Protein 1JIG (pdb70)

Structure (mmCIF, N/CA/C/O backbone):
data_1JIG
#
_entry.id   1JIG
#
_cell.length_a   87.723
_cell.length_b   87.723
_cell.length_c   214.875
_cell.angle_alpha   90.00
_cell.angle_beta   90.00
_cell.angle_gamma   120.00
#
_symmetry.space_group_name_H-M   'H 3'
#
loop_
_entity.id
_entity.type
_entity.pdbx_description
1 polymer Dlp-2
2 non-polymer 'FE (III) ION'
3 water water
#
loop_
_atom_site.group_PDB
_atom_site.id
_atom_site.type_symbol
_atom_site.label_atom_id
_atom_site.label_alt_id
_atom_site.label_comp_id
_atom_site.label_asym_id
_atom_site.label_entity_id
_atom_site.label_seq_id
_atom_site.pdbx_PDB_ins_code
_atom_site.Cartn_x
_atom_site.Cartn_y
_atom_site.Cartn_z
_atom_site.occupancy
_atom_site.B_iso_or_equiv
_atom_site.auth_seq_id
_atom_site.auth_comp_id
_atom_site.auth_asym_id
_atom_site.auth_atom_id
_atom_site.pdbx_PDB_model_num
ATOM 1 N N . SER A 1 1 ? -7.339 11.616 -45.966 1.00 16.26 2 SER A N 1
ATOM 2 C CA . SER A 1 1 ? -7.882 12.130 -44.671 1.00 17.79 2 SER A CA 1
ATOM 3 C C . SER A 1 1 ? -7.117 13.367 -44.215 1.00 16.48 2 SER A C 1
ATOM 4 O O . SER A 1 1 ? -5.916 13.478 -44.460 1.00 14.42 2 SER A O 1
ATOM 7 N N . THR A 1 2 ? -7.815 14.288 -43.553 1.00 15.92 3 THR A N 1
ATOM 8 C CA . THR A 1 2 ? -7.187 15.495 -43.015 1.00 14.98 3 THR A CA 1
ATOM 9 C C . THR A 1 2 ? -7.312 15.464 -41.495 1.00 13.97 3 THR A C 1
ATOM 10 O O . THR A 1 2 ? -8.055 14.648 -40.939 1.00 11.55 3 THR A O 1
ATOM 14 N N . LYS A 1 3 ? -6.586 16.354 -40.829 1.00 12.74 4 LYS A N 1
ATOM 15 C CA . LYS A 1 3 ? -6.624 16.425 -39.374 1.00 13.35 4 LYS A CA 1
ATOM 16 C C . LYS A 1 3 ? -8.055 16.729 -38.939 1.00 10.14 4 LYS A C 1
ATOM 17 O O . LYS A 1 3 ? -8.520 16.247 -37.904 1.00 8.46 4 LYS A O 1
ATOM 23 N N . THR A 1 4 ? -8.749 17.529 -39.742 1.00 7.85 5 THR A N 1
ATOM 24 C CA . THR A 1 4 ? -10.125 17.894 -39.441 1.00 6.62 5 THR A CA 1
ATOM 25 C C . THR A 1 4 ? -11.048 16.682 -39.498 1.00 6.76 5 THR A C 1
ATOM 26 O O . THR A 1 4 ? -11.991 16.588 -38.715 1.00 6.27 5 THR A O 1
ATOM 30 N N . ASN A 1 5 ? -10.777 15.762 -40.425 1.00 6.97 6 ASN A N 1
ATOM 31 C CA . ASN A 1 5 ? -11.578 14.542 -40.558 1.00 6.34 6 ASN A CA 1
ATOM 32 C C . ASN A 1 5 ? -11.428 13.726 -39.283 1.00 5.95 6 ASN A C 1
ATOM 33 O O . ASN A 1 5 ? -12.396 13.157 -38.776 1.00 6.18 6 ASN A O 1
ATOM 38 N N . VAL A 1 6 ? -10.197 13.664 -38.782 1.00 6.62 7 VAL A N 1
ATOM 39 C CA . VAL A 1 6 ? -9.904 12.925 -37.561 1.00 5.81 7 VAL A CA 1
ATOM 40 C C . VAL A 1 6 ? -10.555 13.598 -36.346 1.00 6.00 7 VAL A C 1
ATOM 41 O O . VAL A 1 6 ? -11.088 12.918 -35.460 1.00 5.36 7 VAL A O 1
ATOM 45 N N . VAL A 1 7 ? -10.518 14.932 -36.304 1.00 6.50 8 VAL A N 1
ATOM 46 C CA . VAL A 1 7 ? -11.145 15.668 -35.207 1.00 6.51 8 VAL A CA 1
ATOM 47 C C . VAL A 1 7 ? -12.632 15.341 -35.187 1.00 6.56 8 VAL A C 1
ATOM 48 O O . VAL A 1 7 ? -13.231 15.181 -34.121 1.00 7.79 8 VAL A O 1
ATOM 52 N N . GLU A 1 8 ? -13.230 15.237 -36.369 1.00 6.38 9 GLU A N 1
ATOM 53 C CA . GLU A 1 8 ? -14.654 14.934 -36.444 1.00 7.44 9 GLU A CA 1
ATOM 54 C C . GLU A 1 8 ? -14.923 13.525 -35.924 1.00 8.13 9 GLU A C 1
ATOM 55 O O . GLU A 1 8 ? -15.844 13.318 -35.138 1.00 7.19 9 GLU A O 1
ATOM 61 N N . VAL A 1 9 ? -14.118 12.552 -36.354 1.00 6.64 10 VAL A N 1
ATOM 62 C CA . VAL A 1 9 ? -14.321 11.181 -35.896 1.00 7.14 10 VAL A CA 1
ATOM 63 C C . VAL A 1 9 ? -14.165 11.102 -34.381 1.00 5.86 10 VAL A C 1
ATOM 64 O O . VAL A 1 9 ? -14.921 10.400 -33.707 1.00 7.12 10 VAL A O 1
ATOM 68 N N . LEU A 1 10 ? -13.196 11.838 -33.845 1.00 5.60 11 LEU A N 1
ATOM 69 C CA . LEU A 1 10 ? -12.954 11.847 -32.407 1.00 6.62 11 LEU A CA 1
ATOM 70 C C . LEU A 1 10 ? -14.124 12.457 -31.658 1.00 6.90 11 LEU A C 1
ATOM 71 O O . LEU A 1 10 ? -14.494 11.985 -30.582 1.00 8.62 11 LEU A O 1
ATOM 76 N N . ASN A 1 11 ? -14.709 13.511 -32.221 1.00 7.15 12 ASN A N 1
ATOM 77 C CA . ASN A 1 11 ? -15.830 14.163 -31.565 1.00 5.88 12 ASN A CA 1
ATOM 78 C C . ASN A 1 11 ? -17.097 13.328 -31.554 1.00 7.02 12 ASN A C 1
ATOM 79 O O . ASN A 1 11 ? -17.910 13.443 -30.634 1.00 6.83 12 ASN A O 1
ATOM 84 N N . LYS A 1 12 ? -17.280 12.490 -32.568 1.00 6.21 13 LYS A N 1
ATOM 85 C CA . LYS A 1 12 ? -18.463 11.654 -32.584 1.00 6.07 13 LYS A CA 1
ATOM 86 C C . LYS A 1 12 ? -18.374 10.690 -31.415 1.00 5.50 13 LYS A C 1
ATOM 87 O O . LYS A 1 12 ? -19.377 10.349 -30.796 1.00 5.26 13 LYS A O 1
ATOM 93 N N . GLN A 1 13 ? -17.161 10.254 -31.109 1.00 5.49 14 GLN A N 1
ATOM 94 C CA . GLN A 1 13 ? -16.991 9.320 -30.015 1.00 5.78 14 GLN A CA 1
ATOM 95 C C . GLN A 1 13 ? -17.087 10.036 -28.681 1.00 6.07 14 GLN A C 1
ATOM 96 O O . GLN A 1 13 ? -17.527 9.446 -27.692 1.00 7.11 14 GLN A O 1
ATOM 102 N N . VAL A 1 14 ? -16.667 11.298 -28.637 1.00 6.07 15 VAL A N 1
ATOM 103 C CA . VAL A 1 14 ? -16.786 12.067 -27.396 1.00 5.69 15 VAL A CA 1
ATOM 104 C C . VAL A 1 14 ? -18.293 12.117 -27.094 1.00 6.29 15 VAL A C 1
ATOM 105 O O . VAL A 1 14 ? -18.730 11.842 -25.973 1.00 6.52 15 VAL A O 1
ATOM 109 N N . ALA A 1 15 ? -19.085 12.448 -28.108 1.00 5.46 16 ALA A N 1
ATOM 110 C CA . ALA A 1 15 ? -20.530 12.503 -27.958 1.00 4.98 16 ALA A CA 1
ATOM 111 C C . ALA A 1 15 ? -21.079 11.129 -27.564 1.00 5.64 16 ALA A C 1
ATOM 112 O O . ALA A 1 15 ? -21.833 11.011 -26.597 1.00 7.69 16 ALA A O 1
ATOM 114 N N . ASN A 1 16 ? -20.705 10.085 -28.303 1.00 5.65 17 ASN A N 1
ATOM 115 C CA . ASN A 1 16 ? -21.186 8.735 -27.996 1.00 4.92 17 ASN A CA 1
ATOM 116 C C . ASN A 1 16 ? -20.884 8.304 -26.570 1.00 6.65 17 ASN A C 1
ATOM 117 O O . ASN A 1 16 ? -21.744 7.761 -25.887 1.00 6.22 17 ASN A O 1
ATOM 122 N N . TRP A 1 17 ? -19.656 8.528 -26.116 1.00 8.36 18 TRP A N 1
ATOM 123 C CA . TRP A 1 17 ? -19.306 8.098 -24.773 1.00 9.21 18 TRP A CA 1
ATOM 124 C C . TRP A 1 17 ? -19.943 8.902 -23.653 1.00 8.15 18 TRP A C 1
ATOM 125 O O . TRP A 1 17 ? -20.054 8.425 -22.520 1.00 6.32 18 TRP A O 1
ATOM 136 N N . ASN A 1 18 ? -20.393 10.108 -23.970 1.00 7.59 19 ASN A N 1
ATOM 137 C CA . ASN A 1 18 ? -21.079 10.909 -22.975 1.00 6.80 19 ASN A CA 1
ATOM 138 C C . ASN A 1 18 ? -22.483 10.323 -22.854 1.00 7.42 19 ASN A C 1
ATOM 139 O O . ASN A 1 18 ? -22.980 10.118 -21.750 1.00 9.55 19 ASN A O 1
ATOM 144 N N . VAL A 1 19 ? -23.107 10.035 -23.994 1.00 5.31 20 VAL A N 1
ATOM 145 C CA . VAL A 1 19 ? -24.443 9.445 -24.004 1.00 6.33 20 VAL A CA 1
ATOM 146 C C . VAL A 1 19 ? -24.421 8.064 -23.338 1.00 6.66 20 VAL A C 1
ATOM 147 O O . VAL A 1 19 ? -25.362 7.691 -22.644 1.00 5.69 20 VAL A O 1
ATOM 151 N N . LEU A 1 20 ? -23.345 7.312 -23.569 1.00 7.47 21 LEU A N 1
ATOM 152 C CA . LEU A 1 20 ? -23.174 5.984 -22.975 1.00 8.18 21 LEU A CA 1
ATOM 153 C C . LEU A 1 20 ? -22.931 6.079 -21.479 1.00 7.55 21 LEU A C 1
ATOM 154 O O . LEU A 1 20 ? -23.358 5.212 -20.715 1.00 9.26 21 LEU A O 1
ATOM 159 N N . TYR A 1 21 ? -22.239 7.131 -21.057 1.00 6.46 22 TYR A N 1
ATOM 160 C CA . TYR A 1 21 ? -21.970 7.317 -19.641 1.00 5.78 22 TYR A CA 1
ATOM 161 C C . TYR A 1 21 ? -23.311 7.399 -18.915 1.00 6.38 22 TYR A C 1
ATOM 162 O O . TYR A 1 21 ? -23.513 6.741 -17.903 1.00 7.18 22 TYR A O 1
ATOM 171 N N . VAL A 1 22 ? -24.230 8.197 -19.451 1.00 7.05 23 VAL A N 1
ATOM 172 C CA . VAL A 1 22 ? -25.565 8.347 -18.867 1.00 6.81 23 VAL A CA 1
ATOM 173 C C . VAL A 1 22 ? -26.386 7.050 -18.985 1.00 6.52 23 VAL A C 1
ATOM 174 O O . VAL A 1 22 ? -27.016 6.615 -18.025 1.00 6.65 23 VAL A O 1
ATOM 178 N N . LYS A 1 23 ? -26.373 6.442 -20.164 1.00 5.19 24 LYS A N 1
ATOM 179 C CA . LYS A 1 23 ? -27.123 5.208 -20.401 1.00 6.84 24 LYS A CA 1
ATOM 180 C C . LYS A 1 23 ? -26.661 4.080 -19.476 1.00 6.43 24 LYS A C 1
ATOM 181 O O . LYS A 1 23 ? -27.469 3.282 -19.007 1.00 7.25 24 LYS A O 1
ATOM 187 N N . LEU A 1 24 ? -25.357 4.011 -19.224 1.00 6.24 25 LEU A N 1
ATOM 188 C CA . LEU A 1 24 ? -24.810 2.980 -18.349 1.00 5.51 25 LEU A CA 1
ATOM 189 C C . LEU A 1 24 ? -25.259 3.250 -16.919 1.00 5.49 25 LEU A C 1
ATOM 190 O O . LEU A 1 24 ? -25.469 2.326 -16.139 1.00 5.51 25 LEU A O 1
ATOM 195 N N . HIS A 1 25 ? -25.404 4.525 -16.573 1.00 5.87 26 HIS A N 1
ATOM 196 C CA . HIS A 1 25 ? -25.898 4.870 -15.246 1.00 6.98 26 HIS A CA 1
ATOM 197 C C . HIS A 1 25 ? -27.363 4.411 -15.157 1.00 6.38 26 HIS A C 1
ATOM 198 O O . HIS A 1 25 ? -27.798 3.875 -14.140 1.00 7.47 26 HIS A O 1
ATOM 205 N N . ASN A 1 26 ? -28.103 4.617 -16.245 1.00 6.60 27 ASN A N 1
ATOM 206 C CA . ASN A 1 26 ? -29.513 4.218 -16.343 1.00 6.29 27 ASN A CA 1
ATOM 207 C C . ASN A 1 26 ? -29.661 2.725 -16.032 1.00 6.51 27 ASN A C 1
ATOM 208 O O . ASN A 1 26 ? -30.441 2.317 -15.168 1.00 7.73 27 ASN A O 1
ATOM 213 N N . TYR A 1 27 ? -28.892 1.907 -16.735 1.00 6.43 28 TYR A N 1
ATOM 214 C CA . TYR A 1 27 ? -28.968 0.470 -16.549 1.00 6.13 28 TYR A CA 1
ATOM 215 C C . TYR A 1 27 ? -28.441 0.054 -15.175 1.00 7.29 28 TYR A C 1
ATOM 216 O O . TYR A 1 27 ? -28.964 -0.871 -14.551 1.00 8.26 28 TYR A O 1
ATOM 225 N N . HIS A 1 28 ?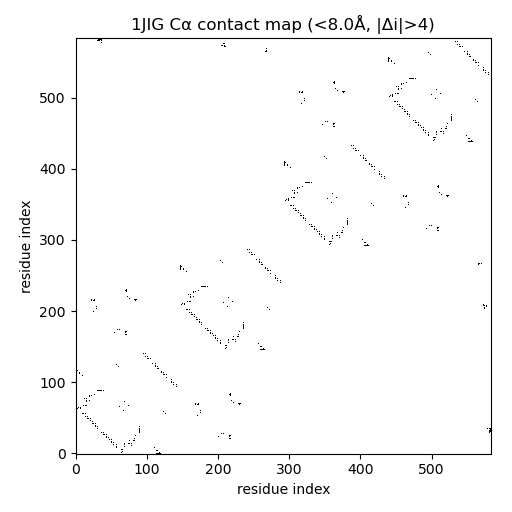 -27.434 0.774 -14.695 1.00 7.61 29 HIS A N 1
ATOM 226 C CA . HIS A 1 28 ? -26.829 0.522 -13.387 1.00 6.72 29 HIS A CA 1
ATOM 227 C C . HIS A 1 28 ? -27.887 0.709 -12.282 1.00 7.76 29 HIS A C 1
ATOM 228 O O . HIS A 1 28 ? -27.951 -0.057 -11.316 1.00 7.13 29 HIS A O 1
ATOM 235 N N . TRP A 1 29 ? -28.731 1.725 -12.450 1.00 7.92 30 TRP A N 1
ATOM 236 C CA . TRP A 1 29 ? -29.786 2.045 -11.490 1.00 6.90 30 TRP A CA 1
ATOM 237 C C . TRP A 1 29 ? -31.068 1.230 -11.634 1.00 7.58 30 TRP A C 1
ATOM 238 O O . TRP A 1 29 ? -31.681 0.840 -10.639 1.00 7.82 30 TRP A O 1
ATOM 249 N N . TYR A 1 30 ? -31.477 0.982 -12.874 1.00 7.33 31 TYR A N 1
ATOM 250 C CA . TYR A 1 30 ? -32.723 0.273 -13.135 1.00 7.36 31 TYR A CA 1
ATOM 251 C C . TYR A 1 30 ? -32.687 -1.245 -13.258 1.00 8.54 31 TYR A C 1
ATOM 252 O O . TYR A 1 30 ? -33.736 -1.865 -13.437 1.00 9.36 31 TYR A O 1
ATOM 261 N N . VAL A 1 31 ? -31.506 -1.853 -13.172 1.00 9.77 32 VAL A N 1
ATOM 262 C CA . VAL A 1 31 ? -31.429 -3.307 -13.262 1.00 12.68 32 VAL A CA 1
ATOM 263 C C . VAL A 1 31 ? -32.141 -3.962 -12.087 1.00 13.08 32 VAL A C 1
ATOM 264 O O . VAL A 1 31 ? -32.081 -3.472 -10.962 1.00 12.28 32 VAL A O 1
ATOM 268 N N . THR A 1 32 ? -32.821 -5.069 -12.367 1.00 14.77 33 THR A N 1
ATOM 269 C CA . THR A 1 32 ? -33.532 -5.840 -11.345 1.00 14.93 33 THR A CA 1
ATOM 270 C C . THR A 1 32 ? -33.379 -7.307 -11.719 1.00 15.31 33 THR A C 1
ATOM 271 O O . THR A 1 32 ? -32.856 -7.629 -12.789 1.00 16.13 33 THR A O 1
ATOM 275 N N . GLY A 1 33 ? -33.832 -8.195 -10.843 1.00 14.37 34 GLY A N 1
ATOM 276 C CA . GLY A 1 33 ? -33.717 -9.614 -11.122 1.00 14.81 34 GLY A CA 1
ATOM 277 C C . GLY A 1 33 ? -32.577 -10.242 -10.347 1.00 15.14 34 GLY A C 1
ATOM 278 O O . GLY A 1 33 ? -31.714 -9.530 -9.841 1.00 16.03 34 GLY A O 1
ATOM 279 N N . PRO A 1 34 ? -32.525 -11.581 -10.264 1.00 15.58 35 PRO A N 1
ATOM 280 C CA . PRO A 1 34 ? -31.474 -12.289 -9.531 1.00 15.71 35 PRO A CA 1
ATOM 281 C C . PRO A 1 34 ? -30.050 -11.978 -9.989 1.00 15.54 35 PRO A C 1
ATOM 282 O O . PRO A 1 34 ? -29.082 -12.327 -9.312 1.00 15.92 35 PRO A O 1
ATOM 286 N N . HIS A 1 35 ? -29.919 -11.325 -11.139 1.00 15.92 36 HIS A N 1
ATOM 287 C CA . HIS A 1 35 ? -28.599 -10.949 -11.630 1.00 15.90 36 HIS A CA 1
ATOM 288 C C . HIS A 1 35 ? -28.384 -9.462 -11.396 1.00 14.85 36 HIS A C 1
ATOM 289 O O . HIS A 1 35 ? -27.633 -8.811 -12.119 1.00 15.65 36 HIS A O 1
ATOM 296 N N . PHE A 1 36 ? -29.054 -8.930 -10.374 1.00 12.95 37 PHE A N 1
ATOM 297 C CA . PHE A 1 36 ? -28.926 -7.518 -10.036 1.00 11.34 37 PHE A CA 1
ATOM 298 C C . PHE A 1 36 ? -27.498 -7.143 -9.661 1.00 10.65 37 PHE A C 1
ATOM 299 O O . PHE A 1 36 ? -26.917 -6.217 -10.229 1.00 10.73 37 PHE A O 1
ATOM 307 N N . PHE A 1 37 ? -26.949 -7.859 -8.683 1.00 10.88 38 PHE A N 1
ATOM 308 C CA . PHE A 1 37 ? -25.605 -7.589 -8.188 1.00 12.63 38 PHE A CA 1
ATOM 309 C C . PHE A 1 37 ? -24.537 -7.657 -9.268 1.00 12.95 38 PHE A C 1
ATOM 310 O O . PHE A 1 37 ? -23.640 -6.817 -9.305 1.00 13.71 38 PHE A O 1
ATOM 318 N N . THR A 1 38 ? -24.650 -8.644 -10.152 1.00 15.00 39 THR A N 1
ATOM 319 C CA . THR A 1 38 ? -23.694 -8.816 -11.247 1.00 14.76 39 THR A CA 1
ATOM 320 C C . THR A 1 38 ? -23.719 -7.620 -12.198 1.00 12.73 39 THR A C 1
ATOM 321 O O . THR A 1 38 ? -22.710 -6.937 -12.380 1.00 13.24 39 THR A O 1
ATOM 325 N N . LEU A 1 39 ? -24.881 -7.367 -12.786 1.00 11.77 40 LEU A N 1
ATOM 326 C CA . LEU A 1 39 ? -25.058 -6.272 -13.734 1.00 11.19 40 LEU A CA 1
ATOM 327 C C . LEU A 1 39 ? -24.842 -4.889 -13.121 1.00 11.70 40 LEU A C 1
ATOM 328 O O . LEU A 1 39 ? -24.162 -4.040 -13.711 1.00 9.47 40 LEU A O 1
ATOM 333 N N . HIS A 1 40 ? -25.433 -4.659 -11.948 1.00 10.30 41 HIS A N 1
ATOM 334 C CA . HIS A 1 40 ? -25.275 -3.386 -11.257 1.00 9.72 41 HIS A CA 1
ATOM 335 C C . HIS A 1 40 ? -23.781 -3.048 -11.197 1.00 9.84 41 HIS A C 1
ATOM 336 O O . HIS A 1 40 ? -23.356 -1.956 -11.580 1.00 10.83 41 HIS A O 1
ATOM 343 N N . GLU A 1 41 ? -22.977 -3.993 -10.727 1.00 10.86 42 GLU A N 1
ATOM 344 C CA . GLU A 1 41 ? -21.542 -3.765 -10.626 1.00 11.64 42 GLU A CA 1
ATOM 345 C C . GLU A 1 41 ? -20.876 -3.637 -11.988 1.00 11.56 42 GLU A C 1
ATOM 346 O O . GLU A 1 41 ? -20.074 -2.728 -12.221 1.00 11.68 42 GLU A O 1
ATOM 352 N N . LYS A 1 42 ? -21.220 -4.557 -12.884 1.00 11.56 43 LYS A N 1
ATOM 353 C CA . LYS A 1 42 ? -20.665 -4.584 -14.231 1.00 11.11 43 LYS A CA 1
ATOM 354 C C . LYS A 1 42 ? -20.866 -3.263 -14.955 1.00 10.72 43 LYS A C 1
ATOM 355 O O . LYS A 1 42 ? -19.936 -2.720 -15.549 1.00 8.97 43 LYS A O 1
ATOM 361 N N . PHE A 1 43 ? -22.091 -2.753 -14.899 1.00 9.30 44 PHE A N 1
ATOM 362 C CA . PHE A 1 43 ? -22.429 -1.505 -15.566 1.00 9.18 44 PHE A CA 1
ATOM 363 C C . PHE A 1 43 ? -21.660 -0.330 -14.984 1.00 8.25 44 PHE A C 1
ATOM 364 O O . PHE A 1 43 ? -21.363 0.633 -15.688 1.00 8.99 44 PHE A O 1
ATOM 372 N N . GLU A 1 44 ? -21.331 -0.425 -13.699 1.00 7.64 45 GLU A N 1
ATOM 373 C CA . GLU A 1 44 ? -20.586 0.617 -13.007 1.00 9.56 45 GLU A CA 1
ATOM 374 C C . GLU A 1 44 ? -19.155 0.654 -13.546 1.00 9.73 45 GLU A C 1
ATOM 375 O O . GLU A 1 44 ? -18.598 1.724 -13.781 1.00 11.02 45 GLU A O 1
ATOM 381 N N . GLU A 1 45 ? -18.565 -0.524 -13.740 1.00 9.83 46 GLU A N 1
ATOM 382 C CA . GLU A 1 45 ? -17.222 -0.609 -14.292 1.00 9.42 46 GLU A CA 1
ATOM 383 C C . GLU A 1 45 ? -17.253 -0.023 -15.701 1.00 8.30 46 GLU A C 1
ATOM 384 O O . GLU A 1 45 ? -16.361 0.718 -16.086 1.00 8.27 46 GLU A O 1
ATOM 390 N N . PHE A 1 46 ? -18.291 -0.359 -16.459 1.00 7.38 47 PHE A N 1
ATOM 391 C CA . PHE A 1 46 ? -18.457 0.137 -17.818 1.00 7.68 47 PHE A CA 1
ATOM 392 C C . PHE A 1 46 ? -18.551 1.665 -17.884 1.00 7.99 47 PHE A C 1
ATOM 393 O O . PHE A 1 46 ? -17.945 2.298 -18.759 1.00 8.16 47 PHE A O 1
ATOM 401 N N . TYR A 1 47 ? -19.318 2.259 -16.972 1.00 8.67 48 TYR A N 1
ATOM 402 C CA . TYR A 1 47 ? -19.470 3.711 -16.972 1.00 11.27 48 TYR A CA 1
ATOM 403 C C . TYR A 1 47 ? -18.142 4.362 -16.573 1.00 10.24 48 TYR A C 1
ATOM 404 O O . TYR A 1 47 ? -17.826 5.461 -17.027 1.00 10.59 48 TYR A O 1
ATOM 413 N N . ASN A 1 48 ? -17.380 3.688 -15.710 1.00 10.10 49 ASN A N 1
ATOM 414 C CA . ASN A 1 48 ? -16.080 4.189 -15.265 1.00 9.18 49 ASN A CA 1
ATOM 415 C C . ASN A 1 48 ? -15.150 4.293 -16.475 1.00 10.37 49 ASN A C 1
ATOM 416 O O . ASN A 1 48 ? -14.416 5.278 -16.621 1.00 8.21 49 ASN A O 1
ATOM 421 N N . GLU A 1 49 ? -15.196 3.281 -17.345 1.00 10.58 50 GLU A N 1
ATOM 422 C CA . GLU A 1 49 ? -14.368 3.280 -18.549 1.00 10.07 50 GLU A CA 1
ATOM 423 C C . GLU A 1 49 ? -14.883 4.377 -19.486 1.00 9.30 50 GLU A C 1
ATOM 424 O O . GLU A 1 49 ? -14.101 5.097 -20.096 1.00 8.42 50 GLU A O 1
ATOM 430 N N . ALA A 1 50 ? -16.201 4.514 -19.591 1.00 8.03 51 ALA A N 1
ATOM 431 C CA . ALA A 1 50 ? -16.774 5.545 -20.455 1.00 8.27 51 ALA A CA 1
ATOM 432 C C . ALA A 1 50 ? -16.235 6.931 -20.071 1.00 6.87 51 ALA A C 1
ATOM 433 O O . ALA A 1 50 ? -15.884 7.735 -20.937 1.00 8.62 51 ALA A O 1
ATOM 435 N N . GLY A 1 51 ? -16.168 7.200 -18.768 1.00 5.72 52 GLY A N 1
ATOM 436 C CA . GLY A 1 51 ? -15.661 8.477 -18.292 1.00 5.83 52 GLY A CA 1
ATOM 437 C C . GLY A 1 51 ? -14.197 8.699 -18.642 1.00 6.75 52 GLY A C 1
ATOM 438 O O . GLY A 1 51 ? -13.805 9.807 -19.009 1.00 7.05 52 GLY A O 1
ATOM 439 N N . THR A 1 52 ? -13.369 7.664 -18.520 1.00 7.28 53 THR A N 1
ATOM 440 C CA . THR A 1 52 ? -11.959 7.832 -18.857 1.00 8.49 53 THR A CA 1
ATOM 441 C C . THR A 1 52 ? -11.852 8.117 -20.338 1.00 8.16 53 THR A C 1
ATOM 442 O O . THR A 1 52 ? -11.051 8.943 -20.758 1.00 8.76 53 THR A O 1
ATOM 446 N N . TYR A 1 53 ? -12.674 7.433 -21.126 1.00 7.55 54 TYR A N 1
ATOM 447 C CA . TYR A 1 53 ? -12.649 7.616 -22.563 1.00 8.13 54 TYR A CA 1
ATOM 448 C C . TYR A 1 53 ? -13.022 9.022 -23.021 1.00 7.48 54 TYR A C 1
ATOM 449 O O . TYR A 1 53 ? -12.407 9.562 -23.937 1.00 6.89 54 TYR A O 1
ATOM 458 N N . ILE A 1 54 ? -14.003 9.637 -22.377 1.00 5.16 55 ILE A N 1
ATOM 459 C CA . ILE A 1 54 ? -14.393 10.965 -22.810 1.00 7.23 55 ILE A CA 1
ATOM 460 C C . ILE A 1 54 ? -13.240 11.943 -22.675 1.00 6.04 55 ILE A C 1
ATOM 461 O O . ILE A 1 54 ? -12.987 12.739 -23.569 1.00 5.91 55 ILE A O 1
ATOM 466 N N . ASP A 1 55 ? -12.532 11.871 -21.558 1.00 5.72 56 ASP A N 1
ATOM 467 C CA . ASP A 1 55 ? -11.422 12.785 -21.329 1.00 5.82 56 ASP A CA 1
ATOM 468 C C . ASP A 1 55 ? -10.255 12.509 -22.267 1.00 5.84 56 ASP A C 1
ATOM 469 O O . ASP A 1 55 ? -9.618 13.438 -22.749 1.00 7.34 56 ASP A O 1
ATOM 474 N N . GLU A 1 56 ? -9.984 11.234 -22.535 1.00 7.53 57 GLU A N 1
ATOM 475 C CA . GLU A 1 56 ? -8.885 10.848 -23.419 1.00 7.20 57 GLU A CA 1
ATOM 476 C C . GLU A 1 56 ? -9.117 11.356 -24.829 1.00 6.69 57 GLU A C 1
ATOM 477 O O . GLU A 1 56 ? -8.247 12.008 -25.416 1.00 6.93 57 GLU A O 1
ATOM 483 N N . LEU A 1 57 ? -10.292 11.046 -25.376 1.00 5.46 58 LEU A N 1
ATOM 484 C CA . LEU A 1 57 ? -10.632 11.472 -26.734 1.00 6.66 58 LEU A CA 1
ATOM 485 C C . LEU A 1 57 ? -10.609 12.992 -26.859 1.00 6.05 58 LEU A C 1
ATOM 486 O O . LEU A 1 57 ? -10.045 13.536 -27.802 1.00 6.43 58 LEU A O 1
ATOM 491 N N . ALA A 1 58 ? -11.229 13.677 -25.906 1.00 6.35 59 ALA A N 1
ATOM 492 C CA . ALA A 1 58 ? -11.262 15.126 -25.948 1.00 6.05 59 ALA A CA 1
ATOM 493 C C . ALA A 1 58 ? -9.863 15.727 -25.867 1.00 7.27 59 ALA A C 1
ATOM 494 O O . ALA A 1 58 ? -9.553 16.678 -26.578 1.00 8.12 59 ALA A O 1
ATOM 496 N N . GLU A 1 59 ? -9.006 15.173 -25.015 1.00 8.15 60 GLU A N 1
ATOM 497 C CA . GLU A 1 59 ? -7.658 15.712 -24.897 1.00 9.01 60 GLU A CA 1
ATOM 498 C C . GLU A 1 59 ? -6.781 15.441 -26.113 1.00 9.33 60 GLU A C 1
ATOM 499 O O . GLU A 1 59 ? -5.808 16.152 -26.357 1.00 9.54 60 GLU A O 1
ATOM 505 N N . ARG A 1 60 ? -7.138 14.429 -26.897 1.00 9.83 61 ARG A N 1
ATOM 506 C CA . ARG A 1 60 ? -6.385 14.160 -28.110 1.00 8.75 61 ARG A CA 1
ATOM 507 C C . ARG A 1 60 ? -6.830 15.183 -29.139 1.00 8.58 61 ARG A C 1
ATOM 508 O O . ARG A 1 60 ? -6.025 15.635 -29.943 1.00 8.75 61 ARG A O 1
ATOM 516 N N . ILE A 1 61 ? -8.107 15.569 -29.116 1.00 8.86 62 ILE A N 1
ATOM 517 C CA . ILE A 1 61 ? -8.559 16.578 -30.066 1.00 8.90 62 ILE A CA 1
ATOM 518 C C . ILE A 1 61 ? -7.883 17.922 -29.734 1.00 8.37 62 ILE A C 1
ATOM 519 O O . ILE A 1 61 ? -7.546 18.685 -30.639 1.00 8.62 62 ILE A O 1
ATOM 524 N N . LEU A 1 62 ? -7.664 18.209 -28.452 1.00 7.73 63 LEU A N 1
ATOM 525 C CA . LEU A 1 62 ? -6.974 19.451 -28.084 1.00 8.96 63 LEU A CA 1
ATOM 526 C C . LEU A 1 62 ? -5.542 19.350 -28.599 1.00 9.30 63 LEU A C 1
ATOM 527 O O . LEU A 1 62 ? -4.980 20.323 -29.112 1.00 9.91 63 LEU A O 1
ATOM 532 N N . ALA A 1 63 ? -4.958 18.164 -28.455 1.00 9.96 64 ALA A N 1
ATOM 533 C CA . ALA A 1 63 ? -3.593 17.911 -28.904 1.00 10.77 64 ALA A CA 1
ATOM 534 C C . ALA A 1 63 ? -3.465 18.228 -30.394 1.00 11.89 64 ALA A C 1
ATOM 535 O O . ALA A 1 63 ? -2.421 18.688 -30.853 1.00 12.14 64 ALA A O 1
ATOM 537 N N . LEU A 1 64 ? -4.520 17.980 -31.161 1.00 10.91 65 LEU A N 1
ATOM 538 C CA . LEU A 1 64 ? -4.448 18.296 -32.582 1.00 13.35 65 LEU A CA 1
ATOM 539 C C . LEU A 1 64 ? -5.029 19.675 -32.927 1.00 12.36 65 LEU A C 1
ATOM 540 O O . LEU A 1 64 ? -5.373 19.945 -34.082 1.00 11.94 65 LEU A O 1
ATOM 545 N N . GLU A 1 65 ? -5.128 20.541 -31.913 1.00 11.90 66 GLU A N 1
ATOM 546 C CA . GLU A 1 65 ? -5.627 21.906 -32.096 1.00 11.10 66 GLU A CA 1
ATOM 547 C C . GLU A 1 65 ? -7.117 21.984 -32.470 1.00 9.73 66 GLU A C 1
ATOM 548 O O . GLU A 1 65 ? -7.562 22.941 -33.094 1.00 9.64 66 GLU A O 1
ATOM 554 N N . GLY A 1 66 ? -7.891 20.979 -32.073 1.00 8.88 67 GLY A N 1
ATOM 555 C CA . GLY A 1 66 ? -9.313 20.989 -32.373 1.00 8.93 67 GLY A CA 1
ATOM 556 C C . GLY A 1 66 ? -10.176 21.389 -31.183 1.00 8.18 67 GLY A C 1
ATOM 557 O O . GLY A 1 66 ? -9.673 21.558 -30.065 1.00 8.94 67 GLY A O 1
ATOM 558 N N . LYS A 1 67 ? -11.480 21.543 -31.423 1.00 8.21 68 LYS A N 1
ATOM 559 C CA . LYS A 1 67 ? -12.433 21.916 -30.372 1.00 8.52 68 LYS A CA 1
ATOM 560 C C . LYS A 1 67 ? -13.262 20.688 -29.987 1.00 8.55 68 LYS A C 1
ATOM 561 O O . LYS A 1 67 ? -14.056 20.197 -30.785 1.00 8.37 68 LYS A O 1
ATOM 567 N N . PRO A 1 68 ? -13.094 20.172 -28.761 1.00 7.99 69 PRO A N 1
ATOM 568 C CA . PRO A 1 68 ? -13.902 18.999 -28.417 1.00 7.69 69 PRO A CA 1
ATOM 569 C C . PRO A 1 68 ? -15.340 19.407 -28.106 1.00 7.68 69 PRO A C 1
ATOM 570 O O . PRO A 1 68 ? -15.569 20.450 -27.494 1.00 7.39 69 PRO A O 1
ATOM 574 N N . LEU A 1 69 ? -16.313 18.609 -28.542 1.00 7.55 70 LEU A N 1
ATOM 575 C CA . LEU A 1 69 ? -17.703 18.945 -28.237 1.00 8.07 70 LEU A CA 1
ATOM 576 C C . LEU A 1 69 ? -17.793 18.957 -26.707 1.00 8.35 70 LEU A C 1
ATOM 577 O O . LEU A 1 69 ? -17.304 18.030 -26.046 1.00 7.76 70 LEU A O 1
ATOM 582 N N . ALA A 1 70 ? -18.407 19.997 -26.144 1.00 8.90 71 ALA A N 1
ATOM 583 C CA . ALA A 1 70 ? -18.506 20.096 -24.688 1.00 8.22 71 ALA A CA 1
ATOM 584 C C . ALA A 1 70 ? -19.840 20.579 -24.116 1.00 7.58 71 ALA A C 1
ATOM 585 O O . ALA A 1 70 ? -19.874 21.298 -23.115 1.00 7.18 71 ALA A O 1
ATOM 587 N N . THR A 1 71 ? -20.937 20.190 -24.758 1.00 7.63 72 THR A N 1
ATOM 588 C CA . THR A 1 71 ? -22.266 20.512 -24.251 1.00 8.09 72 THR A CA 1
ATOM 589 C C . THR A 1 71 ? -23.145 19.305 -24.486 1.00 8.53 72 THR A C 1
ATOM 590 O O . THR A 1 71 ? -22.956 18.544 -25.440 1.00 8.57 72 THR A O 1
ATOM 594 N N . MET A 1 72 ? -24.102 19.132 -23.593 1.00 8.67 73 MET A N 1
ATOM 595 C CA . MET A 1 72 ? -25.043 18.031 -23.674 1.00 11.20 73 MET A CA 1
ATOM 596 C C . MET A 1 72 ? -25.892 18.177 -24.942 1.00 9.95 73 MET A C 1
ATOM 597 O O . MET A 1 72 ? -26.214 17.201 -25.613 1.00 12.05 73 MET A O 1
ATOM 602 N N . LYS A 1 73 ? -26.247 19.414 -25.265 1.00 11.26 74 LYS A N 1
ATOM 603 C CA . LYS A 1 73 ? -27.042 19.696 -26.448 1.00 12.68 74 LYS A CA 1
ATOM 604 C C . LYS A 1 73 ? -26.330 19.179 -27.691 1.00 12.22 74 LYS A C 1
ATOM 605 O O . LYS A 1 73 ? -26.964 18.651 -28.603 1.00 13.93 74 LYS A O 1
ATOM 611 N N . GLU A 1 74 ? -25.009 19.336 -27.725 1.00 12.33 75 GLU A N 1
ATOM 612 C CA . GLU A 1 74 ? -24.222 18.883 -28.863 1.00 11.37 75 GLU A CA 1
ATOM 613 C C . GLU A 1 74 ? -24.031 17.374 -28.896 1.00 10.15 75 GLU A C 1
ATOM 614 O O . GLU A 1 74 ? -23.990 16.780 -29.973 1.00 10.22 75 GLU A O 1
ATOM 620 N N . TYR A 1 75 ? -23.913 16.752 -27.728 1.00 8.85 76 TYR A N 1
ATOM 621 C CA . TYR A 1 75 ? -23.755 15.301 -27.668 1.00 7.57 76 TYR A CA 1
ATOM 622 C C . TYR A 1 75 ? -25.017 14.636 -28.215 1.00 8.09 76 TYR A C 1
ATOM 623 O O . TYR A 1 75 ? -24.951 13.684 -28.990 1.00 7.84 76 TYR A O 1
ATOM 632 N N . LEU A 1 76 ? -26.171 15.153 -27.812 1.00 8.99 77 LEU A N 1
ATOM 633 C CA . LEU A 1 76 ? -27.448 14.610 -28.261 1.00 10.59 77 LEU A CA 1
ATOM 634 C C . LEU A 1 76 ? -27.655 14.806 -29.753 1.00 10.69 77 LEU A C 1
ATOM 635 O O . LEU A 1 76 ? -28.271 13.976 -30.415 1.00 12.10 77 LEU A O 1
ATOM 640 N N . ALA A 1 77 ? -27.140 15.907 -30.284 1.00 11.53 78 ALA A N 1
ATOM 641 C CA . ALA A 1 77 ? -27.308 16.195 -31.695 1.00 11.28 78 ALA A CA 1
ATOM 642 C C . ALA A 1 77 ? -26.286 15.461 -32.533 1.00 12.37 78 ALA A C 1
ATOM 643 O O . ALA A 1 77 ? -26.420 15.393 -33.754 1.00 13.99 78 ALA A O 1
ATOM 645 N N . THR A 1 78 ? -25.271 14.899 -31.878 1.00 11.98 79 THR A N 1
ATOM 646 C CA . THR A 1 78 ? -24.206 14.212 -32.593 1.00 11.05 79 THR A CA 1
ATOM 647 C C . THR A 1 78 ? -24.090 12.695 -32.409 1.00 10.50 79 THR A C 1
ATOM 648 O O . THR A 1 78 ? -23.765 11.978 -33.354 1.00 9.79 79 THR A O 1
ATOM 652 N N . SER A 1 79 ? -24.359 12.200 -31.207 1.00 9.96 80 SER A N 1
ATOM 653 C CA . SER A 1 79 ? -24.223 10.771 -30.947 1.00 9.22 80 SER A CA 1
ATOM 654 C C . SER A 1 79 ? -25.174 9.916 -31.751 1.00 9.09 80 SER A C 1
ATOM 655 O O . SER A 1 79 ? -26.264 10.346 -32.126 1.00 7.94 80 SER A O 1
ATOM 658 N N . SER A 1 80 ? -24.738 8.692 -32.019 1.00 8.57 81 SER A N 1
ATOM 659 C CA . SER A 1 80 ? -25.539 7.747 -32.777 1.00 8.21 81 SER A CA 1
ATOM 660 C C . SER A 1 80 ? -26.145 6.716 -31.836 1.00 9.27 81 SER A C 1
ATOM 661 O O . SER A 1 80 ? -26.803 5.777 -32.273 1.00 11.95 81 SER A O 1
ATOM 664 N N . VAL A 1 81 ? -25.914 6.894 -30.539 1.00 10.66 82 VAL A N 1
ATOM 665 C CA . VAL A 1 81 ? -26.425 5.966 -29.540 1.00 11.20 82 VAL A CA 1
ATOM 666 C C . VAL A 1 81 ? -27.747 6.454 -28.951 1.00 11.17 82 VAL A C 1
ATOM 667 O O . VAL A 1 81 ? -27.877 7.612 -28.541 1.00 10.75 82 VAL A O 1
ATOM 671 N N . ASN A 1 82 ? -28.733 5.564 -28.929 1.00 10.80 83 ASN A N 1
ATOM 672 C CA . ASN A 1 82 ? -30.043 5.886 -28.389 1.00 12.53 83 ASN A CA 1
ATOM 673 C C . ASN A 1 82 ? -29.946 5.866 -26.874 1.00 12.41 83 ASN A C 1
ATOM 674 O O . ASN A 1 82 ? -29.256 5.019 -26.307 1.00 12.42 83 ASN A O 1
ATOM 679 N N . GLU A 1 83 ? -30.627 6.795 -26.213 1.00 12.41 84 GLU A N 1
ATOM 680 C CA . GLU A 1 83 ? -30.590 6.832 -24.757 1.00 11.94 84 GLU A CA 1
ATOM 681 C C . GLU A 1 83 ? -31.464 5.730 -24.168 1.00 12.65 84 GLU A C 1
ATOM 682 O O . GLU A 1 83 ? -32.363 5.205 -24.834 1.00 10.42 84 GLU A O 1
ATOM 688 N N . GLY A 1 84 ? -31.169 5.382 -22.918 1.00 12.78 85 GLY A N 1
ATOM 689 C CA . GLY A 1 84 ? -31.910 4.354 -22.220 1.00 15.15 85 GLY A CA 1
ATOM 690 C C . GLY A 1 84 ? -33.360 4.776 -22.094 1.00 17.05 85 GLY A C 1
ATOM 691 O O . GLY A 1 84 ? -33.664 5.962 -21.943 1.00 15.72 85 GLY A O 1
ATOM 692 N N . THR A 1 85 ? -34.260 3.807 -22.153 1.00 19.35 86 THR A N 1
ATOM 693 C CA . THR A 1 85 ? -35.672 4.088 -22.039 1.00 24.08 86 THR A CA 1
ATOM 694 C C . THR A 1 85 ? -36.112 3.848 -20.603 1.00 25.18 86 THR A C 1
ATOM 695 O O . THR A 1 85 ? -37.207 4.253 -20.196 1.00 25.33 86 THR A O 1
ATOM 699 N N . SER A 1 86 ? -35.223 3.218 -19.837 1.00 26.75 87 SER A N 1
ATOM 700 C CA . SER A 1 86 ? -35.485 2.888 -18.439 1.00 27.81 87 SER A CA 1
ATOM 701 C C . SER A 1 86 ? -36.857 2.240 -18.354 1.00 28.03 87 SER A C 1
ATOM 702 O O . SER A 1 86 ? -37.837 2.864 -17.939 1.00 29.79 87 SER A O 1
ATOM 705 N N . LYS A 1 87 ? -36.910 0.988 -18.791 1.00 27.01 88 LYS A N 1
ATOM 706 C CA . LYS A 1 87 ? -38.132 0.193 -18.789 1.00 26.21 88 LYS A CA 1
ATOM 707 C C . LYS A 1 87 ? -37.776 -1.237 -19.186 1.00 24.52 88 LYS A C 1
ATOM 708 O O . LYS A 1 87 ? -38.552 -2.164 -18.961 1.00 24.30 88 LYS A O 1
ATOM 714 N N . GLU A 1 88 ? -36.589 -1.410 -19.764 1.00 22.75 89 GLU A N 1
ATOM 715 C CA . GLU A 1 88 ? -36.144 -2.730 -20.202 1.00 21.33 89 GLU A CA 1
ATOM 716 C C . GLU A 1 88 ? -35.724 -3.660 -19.068 1.00 18.75 89 GLU A C 1
ATOM 717 O O . GLU A 1 88 ? -35.348 -3.221 -17.981 1.00 18.70 89 GLU A O 1
ATOM 723 N N . SER A 1 89 ? -35.800 -4.956 -19.336 1.00 15.55 90 SER A N 1
ATOM 724 C CA . SER A 1 89 ? -35.420 -5.972 -18.367 1.00 14.86 90 SER A CA 1
ATOM 725 C C . SER A 1 89 ? -33.904 -6.084 -18.357 1.00 13.69 90 SER A C 1
ATOM 726 O O . SER A 1 89 ? -33.226 -5.458 -19.173 1.00 13.38 90 SER A O 1
ATOM 729 N N . ALA A 1 90 ? -33.377 -6.886 -17.436 1.00 12.50 91 ALA A N 1
ATOM 730 C CA . ALA A 1 90 ? -31.937 -7.095 -17.336 1.00 11.71 91 ALA A CA 1
ATOM 731 C C . ALA A 1 90 ? -31.425 -7.632 -18.672 1.00 11.61 91 ALA A C 1
ATOM 732 O O . ALA A 1 90 ? -30.357 -7.253 -19.142 1.00 9.59 91 ALA A O 1
ATOM 734 N N . GLU A 1 91 ? -32.209 -8.522 -19.271 1.00 12.68 92 GLU A N 1
ATOM 735 C CA . GLU A 1 91 ? -31.886 -9.135 -20.557 1.00 13.95 92 GLU A CA 1
ATOM 736 C C . GLU A 1 91 ? -31.781 -8.096 -21.661 1.00 12.95 92 GLU A C 1
ATOM 737 O O . GLU A 1 91 ? -30.849 -8.112 -22.469 1.00 11.48 92 GLU A O 1
ATOM 743 N N . GLU A 1 92 ? -32.770 -7.213 -21.705 1.00 12.83 93 GLU A N 1
ATOM 744 C CA . GLU A 1 92 ? -32.823 -6.164 -22.708 1.00 12.56 93 GLU A CA 1
ATOM 745 C C . GLU A 1 92 ? -31.630 -5.225 -22.575 1.00 11.80 93 GLU A C 1
ATOM 746 O O . GLU A 1 92 ? -31.059 -4.778 -23.573 1.00 9.85 93 GLU A O 1
ATOM 752 N N . MET A 1 93 ? -31.271 -4.910 -21.336 1.00 9.17 94 MET A N 1
ATOM 753 C CA . MET A 1 93 ? -30.148 -4.014 -21.092 1.00 8.77 94 MET A CA 1
ATOM 754 C C . MET A 1 93 ? -28.855 -4.604 -21.639 1.00 8.89 94 MET A C 1
ATOM 755 O O . MET A 1 93 ? -28.100 -3.920 -22.321 1.00 8.56 94 MET A O 1
ATOM 760 N N . VAL A 1 94 ? -28.605 -5.875 -21.342 1.00 8.66 95 VAL A N 1
ATOM 761 C CA . VAL A 1 94 ? -27.391 -6.521 -21.817 1.00 9.15 95 VAL A CA 1
ATOM 762 C C . VAL A 1 94 ? -27.383 -6.621 -23.349 1.00 9.22 95 VAL A C 1
ATOM 763 O O . VAL A 1 94 ? -26.377 -6.316 -23.983 1.00 8.97 95 VAL A O 1
ATOM 767 N N . GLN A 1 95 ? -28.507 -7.024 -23.938 1.00 9.35 96 GLN A N 1
ATOM 768 C CA . GLN A 1 95 ? -28.611 -7.130 -25.398 1.00 10.47 96 GLN A CA 1
ATOM 769 C C . GLN A 1 95 ? -28.409 -5.765 -26.053 1.00 9.70 96 GLN A C 1
ATOM 770 O O . GLN A 1 95 ? -27.758 -5.644 -27.091 1.00 8.78 96 GLN A O 1
ATOM 776 N N . THR A 1 96 ? -28.981 -4.735 -25.436 1.00 9.91 97 THR A N 1
ATOM 777 C CA . THR A 1 96 ? -28.862 -3.374 -25.949 1.00 8.36 97 THR A CA 1
ATOM 778 C C . THR A 1 96 ? -27.399 -2.953 -25.940 1.00 7.75 97 THR A C 1
ATOM 779 O O . THR A 1 96 ? -26.922 -2.324 -26.876 1.00 7.91 97 THR A O 1
ATOM 783 N N . LEU A 1 97 ? -26.691 -3.299 -24.872 1.00 8.67 98 LEU A N 1
ATOM 784 C CA . LEU A 1 97 ? -25.280 -2.951 -24.744 1.00 9.17 98 LEU A CA 1
ATOM 785 C C . LEU A 1 97 ? -24.441 -3.695 -25.770 1.00 8.86 98 LEU A C 1
ATOM 786 O O . LEU A 1 97 ? -23.490 -3.137 -26.317 1.00 9.43 98 LEU A O 1
ATOM 791 N N . VAL A 1 98 ? -24.785 -4.954 -26.030 1.00 8.61 99 VAL A N 1
ATOM 792 C CA . VAL A 1 98 ? -24.062 -5.726 -27.034 1.00 8.44 99 VAL A CA 1
ATOM 793 C C . VAL A 1 98 ? -24.254 -4.990 -28.358 1.00 8.24 99 VAL A C 1
ATOM 794 O O . VAL A 1 98 ? -23.312 -4.786 -29.116 1.00 8.84 99 VAL A O 1
ATOM 798 N N . ASN A 1 99 ? -25.488 -4.568 -28.612 1.00 7.29 100 ASN A N 1
ATOM 799 C CA . ASN A 1 99 ? -25.810 -3.836 -29.828 1.00 6.55 100 ASN A CA 1
ATOM 800 C C . ASN A 1 99 ? -25.079 -2.491 -29.880 1.00 6.28 100 ASN A C 1
ATOM 801 O O . ASN A 1 99 ? -24.502 -2.118 -30.906 1.00 5.71 100 ASN A O 1
ATOM 806 N N . ASP A 1 100 ? -25.100 -1.759 -28.771 1.00 6.30 101 ASP A N 1
ATOM 807 C CA . ASP A 1 100 ? -24.433 -0.466 -28.725 1.00 6.80 101 ASP A CA 1
ATOM 808 C C . ASP A 1 100 ? -22.927 -0.613 -28.897 1.00 6.15 101 ASP A C 1
ATOM 809 O O . ASP A 1 100 ? -22.306 0.105 -29.685 1.00 6.39 101 ASP A O 1
ATOM 814 N N . TYR A 1 101 ? -22.331 -1.536 -28.153 1.00 7.08 102 TYR A N 1
ATOM 815 C CA . TYR A 1 101 ? -20.894 -1.740 -28.261 1.00 6.22 102 TYR A CA 1
ATOM 816 C C . TYR A 1 101 ? -20.540 -2.186 -29.667 1.00 7.37 102 TYR A C 1
ATOM 817 O O . TYR A 1 101 ? -19.548 -1.715 -30.242 1.00 8.09 102 TYR A O 1
ATOM 826 N N . SER A 1 102 ? -21.356 -3.088 -30.217 1.00 6.04 103 SER A N 1
ATOM 827 C CA . SER A 1 102 ? -21.142 -3.593 -31.570 1.00 6.76 103 SER A CA 1
ATOM 828 C C . SER A 1 102 ? -21.133 -2.465 -32.603 1.00 5.78 103 SER A C 1
ATOM 829 O O . SER A 1 102 ? -20.285 -2.438 -33.495 1.00 7.28 103 SER A O 1
ATOM 832 N N . ALA A 1 103 ? -22.076 -1.543 -32.484 1.00 4.82 104 ALA A N 1
ATOM 833 C CA . ALA A 1 103 ? -22.158 -0.419 -33.410 1.00 4.45 104 ALA A CA 1
ATOM 834 C C . ALA A 1 103 ? -20.937 0.482 -33.245 1.00 4.82 104 ALA A C 1
ATOM 835 O O . ALA A 1 103 ? -20.361 0.965 -34.226 1.00 5.27 104 ALA A O 1
ATOM 837 N N . LEU A 1 104 ? -20.540 0.704 -31.997 1.00 4.31 105 LEU A N 1
ATOM 838 C CA . LEU A 1 104 ? -19.385 1.541 -31.704 1.00 4.81 105 LEU A CA 1
ATOM 839 C C . LEU A 1 104 ? -18.145 0.871 -32.271 1.00 5.39 105 LEU A C 1
ATOM 840 O O . LEU A 1 104 ? -17.251 1.546 -32.767 1.00 5.94 105 LEU A O 1
ATOM 845 N N . ILE A 1 105 ? -18.091 -0.458 -32.193 1.00 6.16 106 ILE A N 1
ATOM 846 C CA . ILE A 1 105 ? -16.962 -1.199 -32.760 1.00 7.51 106 ILE A CA 1
ATOM 847 C C . ILE A 1 105 ? -16.852 -0.881 -34.262 1.00 5.53 106 ILE A C 1
ATOM 848 O O . ILE A 1 105 ? -15.770 -0.639 -34.782 1.00 6.01 106 ILE A O 1
ATOM 853 N N . GLN A 1 106 ? -17.988 -0.889 -34.950 1.00 5.49 107 GLN A N 1
ATOM 854 C CA . GLN A 1 106 ? -18.027 -0.585 -36.372 1.00 5.67 107 GLN A CA 1
ATOM 855 C C . GLN A 1 106 ? -17.606 0.864 -36.646 1.00 5.87 107 GLN A C 1
ATOM 856 O O . GLN A 1 106 ? -16.958 1.145 -37.652 1.00 7.33 107 GLN A O 1
ATOM 862 N N . GLU A 1 107 ? -17.973 1.779 -35.750 1.00 5.08 108 GLU A N 1
ATOM 863 C CA . GLU A 1 107 ? -17.603 3.190 -35.892 1.00 6.45 108 GLU A CA 1
ATOM 864 C C . GLU A 1 107 ? -16.101 3.324 -35.689 1.00 5.54 108 GLU A C 1
ATOM 865 O O . GLU A 1 107 ? -15.441 4.072 -36.407 1.00 6.09 108 GLU A O 1
ATOM 871 N N . LEU A 1 108 ? -15.565 2.611 -34.697 1.00 7.07 109 LEU A N 1
ATOM 872 C CA . LEU A 1 108 ? -14.128 2.670 -34.414 1.00 8.02 109 LEU A CA 1
ATOM 873 C C . LEU A 1 108 ? -13.322 2.180 -35.607 1.00 8.39 109 LEU A C 1
ATOM 874 O O . LEU A 1 108 ? -12.294 2.774 -35.949 1.00 9.16 109 LEU A O 1
ATOM 879 N N . LYS A 1 109 ? -13.776 1.088 -36.223 1.00 6.88 110 LYS A N 1
ATOM 880 C CA . LYS A 1 109 ? -13.100 0.530 -37.400 1.00 8.64 110 LYS A CA 1
ATOM 881 C C . LYS A 1 109 ? -12.979 1.594 -38.488 1.00 7.94 110 LYS A C 1
ATOM 882 O O . LYS A 1 109 ? -11.906 1.799 -39.044 1.00 8.80 110 LYS A O 1
ATOM 888 N N . GLU A 1 110 ? -14.079 2.276 -38.788 1.00 8.53 111 GLU A N 1
ATOM 889 C CA . GLU A 1 110 ? -14.038 3.320 -39.801 1.00 8.56 111 GLU A CA 1
ATOM 890 C C . GLU A 1 110 ? -13.160 4.468 -39.322 1.00 10.03 111 GLU A C 1
ATOM 891 O O . GLU A 1 110 ? -12.361 5.012 -40.089 1.00 9.40 111 GLU A O 1
ATOM 897 N N . GLY A 1 111 ? -13.326 4.832 -38.050 1.00 8.06 112 GLY A N 1
ATOM 898 C CA . GLY A 1 111 ? -12.562 5.920 -37.464 1.00 8.07 112 GLY A CA 1
ATOM 899 C C . GLY A 1 111 ? -11.077 5.668 -37.547 1.00 6.93 112 GLY A C 1
ATOM 900 O O . GLY A 1 111 ? -10.292 6.594 -37.741 1.00 7.91 112 GLY A O 1
ATOM 901 N N . MET A 1 112 ? -10.678 4.412 -37.396 1.00 6.17 113 MET A N 1
ATOM 902 C CA . MET A 1 112 ? -9.267 4.078 -37.490 1.00 7.58 113 MET A CA 1
ATOM 903 C C . MET A 1 112 ? -8.792 4.171 -38.939 1.00 8.19 113 MET A C 1
ATOM 904 O O . MET A 1 112 ? -7.612 4.431 -39.191 1.00 9.81 113 MET A O 1
ATOM 909 N N . GLU A 1 113 ? -9.713 3.974 -39.885 1.00 8.51 114 GLU A N 1
ATOM 910 C CA . GLU A 1 113 ? -9.382 4.073 -41.311 1.00 10.25 114 GLU A CA 1
ATOM 911 C C . GLU A 1 113 ? -9.004 5.526 -41.579 1.00 9.83 114 GLU A C 1
ATOM 912 O O . GLU A 1 113 ? -7.971 5.822 -42.172 1.00 9.60 114 GLU A O 1
ATOM 918 N N . VAL A 1 114 ? -9.878 6.425 -41.132 1.00 8.66 115 VAL A N 1
ATOM 919 C CA . VAL A 1 114 ? -9.696 7.855 -41.322 1.00 8.16 115 VAL A CA 1
ATOM 920 C C . VAL A 1 114 ? -8.399 8.374 -40.724 1.00 7.95 115 VAL A C 1
ATOM 921 O O . VAL A 1 114 ? -7.667 9.116 -41.382 1.00 9.26 115 VAL A O 1
ATOM 925 N N . ALA A 1 115 ? -8.119 7.996 -39.480 1.00 7.60 116 ALA A N 1
ATOM 926 C CA . ALA A 1 115 ? -6.893 8.430 -38.829 1.00 7.94 116 ALA A CA 1
ATOM 927 C C . ALA A 1 115 ? -5.680 7.901 -39.588 1.00 7.49 116 ALA A C 1
ATOM 928 O O . ALA A 1 115 ? -4.697 8.608 -39.753 1.00 9.04 116 ALA A O 1
ATOM 930 N N . GLY A 1 116 ? -5.756 6.654 -40.045 1.00 8.07 117 GLY A N 1
ATOM 931 C CA . GLY A 1 116 ? -4.647 6.071 -40.781 1.00 8.83 117 GLY A CA 1
ATOM 932 C C . GLY A 1 116 ? -4.374 6.776 -42.092 1.00 7.91 117 GLY A C 1
ATOM 933 O O . GLY A 1 116 ? -3.217 7.008 -42.461 1.00 8.42 117 GLY A O 1
ATOM 934 N N . GLU A 1 117 ? -5.442 7.118 -42.807 1.00 8.56 118 GLU A N 1
ATOM 935 C CA . GLU A 1 117 ? -5.301 7.798 -44.085 1.00 8.48 118 GLU A CA 1
ATOM 936 C C . GLU A 1 117 ? -4.889 9.263 -43.922 1.00 9.01 118 GLU A C 1
ATOM 937 O O . GLU A 1 117 ? -4.568 9.936 -44.907 1.00 9.27 118 GLU A O 1
ATOM 943 N N . ALA A 1 118 ? -4.896 9.752 -42.683 1.00 8.63 119 ALA A N 1
ATOM 944 C CA . ALA A 1 118 ? -4.491 11.131 -42.392 1.00 7.77 119 ALA A CA 1
ATOM 945 C C . ALA A 1 118 ? -3.074 11.118 -41.823 1.00 8.23 119 ALA A C 1
ATOM 946 O O . ALA A 1 118 ? -2.507 12.172 -41.497 1.00 7.97 119 ALA A O 1
ATOM 948 N N . GLY A 1 119 ? -2.521 9.912 -41.695 1.00 7.63 120 GLY A N 1
ATOM 949 C CA . GLY A 1 119 ? -1.185 9.752 -41.156 1.00 8.25 120 GLY A CA 1
ATOM 950 C C . GLY A 1 119 ? -1.151 10.016 -39.660 1.00 7.88 120 GLY A C 1
ATOM 951 O O . GLY A 1 119 ? -0.128 10.430 -39.114 1.00 10.86 120 GLY A O 1
ATOM 952 N N . ASP A 1 120 ? -2.265 9.739 -38.994 1.00 6.78 121 ASP A N 1
ATOM 953 C CA . ASP A 1 120 ? -2.383 9.977 -37.563 1.00 6.75 121 ASP A CA 1
ATOM 954 C C . ASP A 1 120 ? -2.393 8.680 -36.748 1.00 8.34 121 ASP A C 1
ATOM 955 O O . ASP A 1 120 ? -3.449 8.180 -36.352 1.00 8.07 121 ASP A O 1
ATOM 960 N N . ALA A 1 121 ? -1.196 8.164 -36.484 1.00 8.51 122 ALA A N 1
ATOM 961 C CA . ALA A 1 121 ? -1.009 6.924 -35.743 1.00 8.89 122 ALA A CA 1
ATOM 962 C C . ALA A 1 121 ? -1.468 6.969 -34.290 1.00 8.35 122 ALA A C 1
ATOM 963 O O . ALA A 1 121 ? -2.006 5.980 -33.784 1.00 10.09 122 ALA A O 1
ATOM 965 N N . THR A 1 122 ? -1.258 8.092 -33.610 1.00 7.26 123 THR A N 1
ATOM 966 C CA . THR A 1 122 ? -1.677 8.184 -32.213 1.00 8.02 123 THR A CA 1
ATOM 967 C C . THR A 1 122 ? -3.191 8.101 -32.073 1.00 7.59 123 THR A C 1
ATOM 968 O O . THR A 1 122 ? -3.698 7.321 -31.262 1.00 8.09 123 THR A O 1
ATOM 972 N N . SER A 1 123 ? -3.927 8.887 -32.858 1.00 8.27 124 SER A N 1
ATOM 973 C CA . SER A 1 123 ? -5.380 8.833 -32.739 1.00 8.05 124 SER A CA 1
ATOM 974 C C . SER A 1 123 ? -5.878 7.440 -33.129 1.00 8.52 124 SER A C 1
ATOM 975 O O . SER A 1 123 ? -6.790 6.906 -32.504 1.00 8.23 124 SER A O 1
ATOM 978 N N . ALA A 1 124 ? -5.269 6.843 -34.150 1.00 8.56 125 ALA A N 1
ATOM 979 C CA . ALA A 1 124 ? -5.666 5.505 -34.582 1.00 9.25 125 ALA A CA 1
ATOM 980 C C . ALA A 1 124 ? -5.495 4.514 -33.428 1.00 8.53 125 ALA A C 1
ATOM 981 O O . ALA A 1 124 ? -6.375 3.686 -33.166 1.00 8.98 125 ALA A O 1
ATOM 983 N N . ASP A 1 125 ? -4.365 4.621 -32.732 1.00 8.47 126 ASP A N 1
ATOM 984 C CA . ASP A 1 125 ? -4.062 3.744 -31.608 1.00 9.51 126 ASP A CA 1
ATOM 985 C C . ASP A 1 125 ? -5.013 3.931 -30.424 1.00 9.31 126 ASP A C 1
ATOM 986 O O . ASP A 1 125 ? -5.385 2.961 -29.749 1.00 8.89 126 ASP A O 1
ATOM 991 N N . MET A 1 126 ? -5.396 5.175 -30.160 1.00 8.43 127 MET A N 1
ATOM 992 C CA . MET A 1 126 ? -6.322 5.456 -29.065 1.00 7.99 127 MET A CA 1
ATOM 993 C C . MET A 1 126 ? -7.647 4.760 -29.352 1.00 8.01 127 MET A C 1
ATOM 994 O O . MET A 1 126 ? -8.203 4.065 -28.498 1.00 7.76 127 MET A O 1
ATOM 999 N N . LEU A 1 127 ? -8.144 4.959 -30.568 1.00 6.47 128 LEU A N 1
ATOM 1000 C CA . LEU A 1 127 ? -9.388 4.349 -30.999 1.00 7.33 128 LEU A CA 1
ATOM 1001 C C . LEU A 1 127 ? -9.280 2.821 -30.933 1.00 7.30 128 LEU A C 1
ATOM 1002 O O . LEU A 1 127 ? -10.227 2.145 -30.554 1.00 7.64 128 LEU A O 1
ATOM 1007 N N . LEU A 1 128 ? -8.120 2.288 -31.305 1.00 7.60 129 LEU A N 1
ATOM 1008 C CA . LEU A 1 128 ?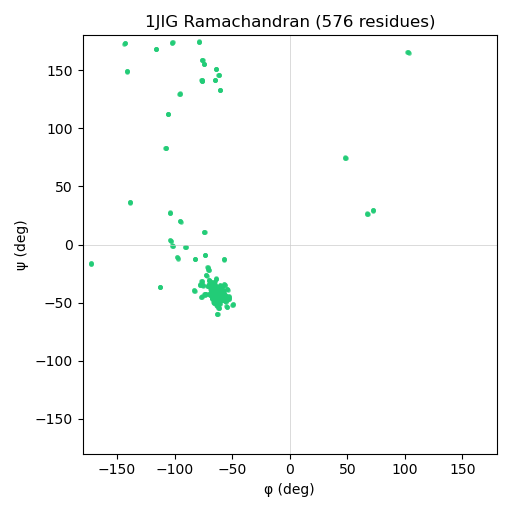 -7.895 0.837 -31.284 1.00 8.31 129 LEU A CA 1
ATOM 1009 C C . LEU A 1 128 ? -8.051 0.296 -29.868 1.00 7.70 129 LEU A C 1
ATOM 1010 O O . LEU A 1 128 ? -8.700 -0.730 -29.654 1.00 8.80 129 LEU A O 1
ATOM 1015 N N . ALA A 1 129 ? -7.444 0.993 -28.912 1.00 7.02 130 ALA A N 1
ATOM 1016 C CA . ALA A 1 129 ? -7.494 0.599 -27.510 1.00 8.21 130 ALA A CA 1
ATOM 1017 C C . ALA A 1 129 ? -8.925 0.407 -27.018 1.00 7.12 130 ALA A C 1
ATOM 1018 O O . ALA A 1 129 ? -9.190 -0.511 -26.246 1.00 8.48 130 ALA A O 1
ATOM 1020 N N . ILE A 1 130 ? -9.846 1.261 -27.451 1.00 6.77 131 ILE A N 1
ATOM 1021 C CA . ILE A 1 130 ? -11.236 1.093 -27.037 1.00 8.60 131 ILE A CA 1
ATOM 1022 C C . ILE A 1 130 ? -11.846 -0.092 -27.769 1.00 8.01 131 ILE A C 1
ATOM 1023 O O . ILE A 1 130 ? -12.575 -0.894 -27.190 1.00 8.32 131 ILE A O 1
ATOM 1028 N N . HIS A 1 131 ? -11.545 -0.173 -29.062 1.00 7.88 132 HIS A N 1
ATOM 1029 C CA . HIS A 1 131 ? -12.044 -1.239 -29.915 1.00 7.42 132 HIS A CA 1
ATOM 1030 C C . HIS A 1 131 ? -11.708 -2.596 -29.292 1.00 8.08 132 HIS A C 1
ATOM 1031 O O . HIS A 1 131 ? -12.551 -3.487 -29.191 1.00 9.37 132 HIS A O 1
ATOM 1038 N N . THR A 1 132 ? -10.471 -2.737 -28.850 1.00 8.31 133 THR A N 1
ATOM 1039 C CA . THR A 1 132 ? -10.027 -3.973 -28.245 1.00 8.39 133 THR A CA 1
ATOM 1040 C C . THR A 1 132 ? -10.849 -4.332 -27.005 1.00 9.72 133 THR A C 1
ATOM 1041 O O . THR A 1 132 ? -11.206 -5.494 -26.805 1.00 9.41 133 THR A O 1
ATOM 1045 N N . THR A 1 133 ? -11.157 -3.340 -26.172 1.00 8.70 134 THR A N 1
ATOM 1046 C CA . THR A 1 133 ? -11.918 -3.615 -24.9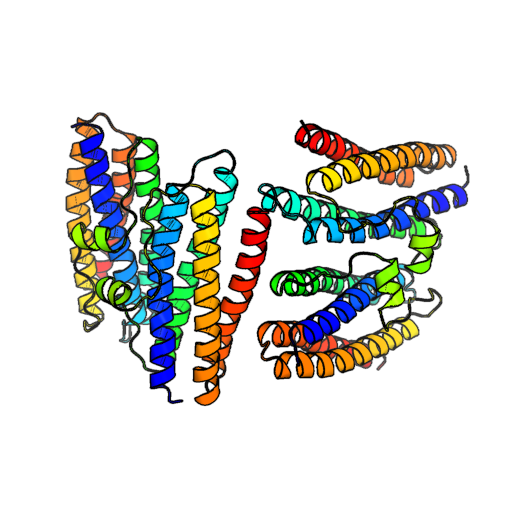61 1.00 7.66 134 THR A CA 1
ATOM 1047 C C . THR A 1 133 ? -13.383 -3.904 -25.257 1.00 7.27 134 THR A C 1
ATOM 1048 O O . THR A 1 133 ? -13.956 -4.831 -24.681 1.00 7.98 134 THR A O 1
ATOM 1052 N N . LEU A 1 134 ? -13.986 -3.128 -26.159 1.00 6.58 135 LEU A N 1
ATOM 1053 C CA . LEU A 1 134 ? -15.392 -3.328 -26.504 1.00 6.68 135 LEU A CA 1
ATOM 1054 C C . LEU A 1 134 ? -15.622 -4.721 -27.073 1.00 6.98 135 LEU A C 1
ATOM 1055 O O . LEU A 1 134 ? -16.649 -5.345 -26.807 1.00 7.13 135 LEU A O 1
ATOM 1060 N N . GLU A 1 135 ? -14.669 -5.210 -27.859 1.00 7.09 136 GLU A N 1
ATOM 1061 C CA . GLU A 1 135 ? -14.813 -6.541 -28.416 1.00 7.21 136 GLU A CA 1
ATOM 1062 C C . GLU A 1 135 ? -14.792 -7.572 -27.281 1.00 6.58 136 GLU A C 1
ATOM 1063 O O . GLU A 1 135 ? -15.447 -8.604 -27.357 1.00 7.10 136 GLU A O 1
ATOM 1069 N N . GLN A 1 136 ? -14.039 -7.288 -26.225 1.00 6.40 137 GLN A N 1
ATOM 1070 C CA . GLN A 1 136 ? -13.998 -8.197 -25.086 1.00 6.55 137 GLN A CA 1
ATOM 1071 C C . GLN A 1 136 ? -15.349 -8.131 -24.393 1.00 7.09 137 GLN A C 1
ATOM 1072 O O . GLN A 1 136 ? -15.913 -9.152 -24.012 1.00 6.88 137 GLN A O 1
ATOM 1078 N N . HIS A 1 137 ? -15.871 -6.919 -24.242 1.00 6.83 138 HIS A N 1
ATOM 1079 C CA . HIS A 1 137 ? -17.164 -6.746 -23.609 1.00 7.62 138 HIS A CA 1
ATOM 1080 C C . HIS A 1 137 ? -18.252 -7.497 -24.363 1.00 8.29 138 HIS A C 1
ATOM 1081 O O . HIS A 1 137 ? -19.069 -8.186 -23.761 1.00 9.10 138 HIS A O 1
ATOM 1088 N N . VAL A 1 138 ? -18.272 -7.370 -25.682 1.00 7.02 139 VAL A N 1
ATOM 1089 C CA . VAL A 1 138 ? -19.309 -8.031 -26.452 1.00 8.07 139 VAL A CA 1
ATOM 1090 C C . VAL A 1 138 ? -19.313 -9.537 -26.278 1.00 7.04 139 VAL A C 1
ATOM 1091 O O . VAL A 1 138 ? -20.382 -10.135 -26.189 1.00 8.80 139 VAL A O 1
ATOM 1095 N N . TRP A 1 139 ? -18.134 -10.156 -26.227 1.00 7.12 140 TRP A N 1
ATOM 1096 C CA . TRP A 1 139 ? -18.054 -11.607 -26.044 1.00 8.29 140 TRP A CA 1
ATOM 1097 C C . TRP A 1 139 ? -18.658 -12.023 -24.701 1.00 8.69 140 TRP A C 1
ATOM 1098 O O . TRP A 1 139 ? -19.505 -12.922 -24.630 1.00 8.94 140 TRP A O 1
ATOM 1109 N N . MET A 1 140 ? -18.203 -11.374 -23.633 1.00 8.88 141 MET A N 1
ATOM 1110 C CA . MET A 1 140 ? -18.693 -11.689 -22.304 1.00 8.06 141 MET A CA 1
ATOM 1111 C C . MET A 1 140 ? -20.202 -11.467 -22.190 1.00 8.00 141 MET A C 1
ATOM 1112 O O . MET A 1 140 ? -20.931 -12.332 -21.681 1.00 7.85 141 MET A O 1
ATOM 1117 N N . LEU A 1 141 ? -20.676 -10.325 -22.685 1.00 7.18 142 LEU A N 1
ATOM 1118 C CA . LEU A 1 141 ? -22.094 -10.014 -22.611 1.00 7.18 142 LEU A CA 1
ATOM 1119 C C . LEU A 1 141 ? -22.947 -10.964 -23.454 1.00 7.32 142 LEU A C 1
ATOM 1120 O O . LEU A 1 141 ? -24.055 -11.338 -23.048 1.00 6.81 142 LEU A O 1
ATOM 1125 N N . SER A 1 142 ? -22.436 -11.364 -24.617 1.00 7.63 143 SER A N 1
ATOM 1126 C CA . SER A 1 142 ? -23.167 -12.295 -25.480 1.00 7.75 143 SER A CA 1
ATOM 1127 C C . SER A 1 142 ? -23.159 -13.679 -24.818 1.00 7.84 143 SER A C 1
ATOM 1128 O O . SER A 1 142 ? -24.132 -14.425 -24.906 1.00 8.22 143 SER A O 1
ATOM 1131 N N . ALA A 1 143 ? -22.047 -14.009 -24.160 1.00 8.02 144 ALA A N 1
ATOM 1132 C CA . ALA A 1 143 ? -21.909 -15.282 -23.450 1.00 8.88 144 ALA A CA 1
ATOM 1133 C C . ALA A 1 143 ? -22.973 -15.335 -22.356 1.00 9.02 144 ALA A C 1
ATOM 1134 O O . ALA A 1 143 ? -23.642 -16.346 -22.184 1.00 10.30 144 ALA A O 1
ATOM 1136 N N . PHE A 1 144 ? -23.110 -14.235 -21.620 1.00 9.72 145 PHE A N 1
ATOM 1137 C CA . PHE A 1 144 ? -24.094 -14.116 -20.538 1.00 10.49 145 PHE A CA 1
ATOM 1138 C C . PHE A 1 144 ? -25.508 -14.475 -21.027 1.00 12.18 145 PHE A C 1
ATOM 1139 O O . PHE A 1 144 ? -26.253 -15.201 -20.356 1.00 11.65 145 PHE A O 1
ATOM 1147 N N . LEU A 1 145 ? -25.871 -13.952 -22.196 1.00 13.13 146 LEU A N 1
ATOM 1148 C CA . LEU A 1 145 ? -27.185 -14.193 -22.776 1.00 14.81 146 LEU A CA 1
ATOM 1149 C C . LEU A 1 145 ? -27.256 -15.610 -23.315 1.00 18.41 146 LEU A C 1
ATOM 1150 O O . LEU A 1 145 ? -28.213 -15.992 -24.006 1.00 16.21 146 LEU A O 1
ATOM 1155 N N . LYS A 1 146 ? -26.229 -16.377 -22.957 1.00 21.71 147 LYS A N 1
ATOM 1156 C CA . LYS A 1 146 ? -26.060 -17.767 -23.352 1.00 25.56 147 LYS A CA 1
ATOM 1157 C C . LYS A 1 146 ? -25.610 -17.839 -24.802 1.00 25.55 147 LYS A C 1
ATOM 1158 O O . LYS A 1 146 ? -24.572 -18.477 -25.073 1.00 25.33 147 LYS A O 1
ATOM 1165 N N . SER B 1 1 ? -44.100 18.084 3.632 1.00 16.49 2 SER B N 1
ATOM 1166 C CA . SER B 1 1 ? -43.336 17.445 2.517 1.00 17.44 2 SER B CA 1
ATOM 1167 C C . SER B 1 1 ? -43.678 15.964 2.409 1.00 15.85 2 SER B C 1
ATOM 1168 O O . SER B 1 1 ? -43.940 15.312 3.419 1.00 13.16 2 SER B O 1
ATOM 1171 N N . THR B 1 2 ? -43.668 15.440 1.185 1.00 14.84 3 THR B N 1
ATOM 1172 C CA . THR B 1 2 ? -43.928 14.021 0.950 1.00 13.83 3 THR B CA 1
ATOM 1173 C C . THR B 1 2 ? -42.670 13.397 0.359 1.00 13.02 3 THR B C 1
ATOM 1174 O O . THR B 1 2 ? -41.743 14.108 -0.045 1.00 10.88 3 THR B O 1
ATOM 1178 N N . LYS B 1 3 ? -42.642 12.071 0.308 1.00 12.21 4 LYS B N 1
ATOM 1179 C CA . LYS B 1 3 ? -41.495 11.361 -0.242 1.00 13.06 4 LYS B CA 1
ATOM 1180 C C . LYS B 1 3 ? -41.314 11.781 -1.698 1.00 9.51 4 LYS B C 1
ATOM 1181 O O . LYS B 1 3 ? -40.191 11.891 -2.191 1.00 7.86 4 LYS B O 1
ATOM 1187 N N . THR B 1 4 ? -42.431 12.018 -2.377 1.00 7.35 5 THR B N 1
ATOM 1188 C CA . THR B 1 4 ? -42.399 12.428 -3.772 1.00 6.31 5 THR B CA 1
ATOM 1189 C C . THR B 1 4 ? -41.744 13.796 -3.938 1.00 6.75 5 THR B C 1
ATOM 1190 O O . THR B 1 4 ? -41.048 14.031 -4.927 1.00 6.41 5 THR B O 1
ATOM 1194 N N . ASN B 1 5 ? -41.968 14.692 -2.974 1.00 6.58 6 ASN B N 1
ATOM 1195 C CA . ASN B 1 5 ? -41.372 16.031 -3.008 1.00 6.04 6 ASN B CA 1
ATOM 1196 C C . ASN B 1 5 ? -39.862 15.887 -2.920 1.00 5.58 6 ASN B C 1
ATOM 1197 O O . ASN B 1 5 ? -39.118 16.590 -3.599 1.00 6.97 6 ASN B O 1
ATOM 1202 N N . VAL B 1 6 ? -39.420 14.980 -2.057 1.00 6.52 7 VAL B N 1
ATOM 1203 C CA . VAL B 1 6 ? -37.995 14.728 -1.875 1.00 6.28 7 VAL B CA 1
A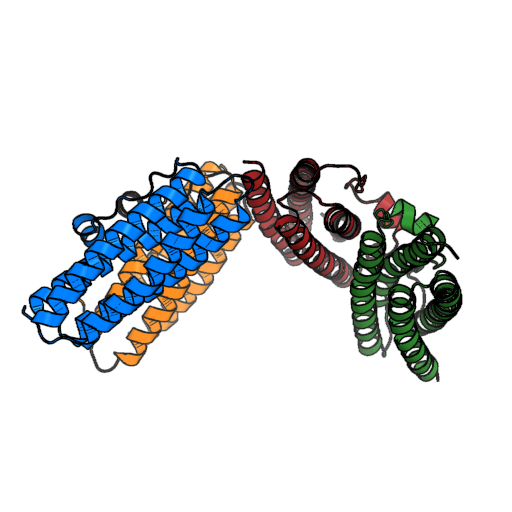TOM 1204 C C . VAL B 1 6 ? -37.389 14.082 -3.128 1.00 6.02 7 VAL B C 1
ATOM 1205 O O . VAL B 1 6 ? -36.269 14.421 -3.533 1.00 5.91 7 VAL B O 1
ATOM 1209 N N . VAL B 1 7 ? -38.126 13.155 -3.743 1.00 6.72 8 VAL B N 1
ATOM 1210 C CA . VAL B 1 7 ? -37.656 12.510 -4.970 1.00 6.48 8 VAL B CA 1
ATOM 1211 C C . VAL B 1 7 ? -37.453 13.579 -6.040 1.00 6.48 8 VAL B C 1
ATOM 1212 O O . VAL B 1 7 ? -36.495 13.532 -6.810 1.00 6.58 8 VAL B O 1
ATOM 1216 N N . GLU B 1 8 ? -38.362 14.547 -6.086 1.00 6.53 9 GLU B N 1
ATOM 1217 C CA . GLU B 1 8 ? -38.251 15.611 -7.076 1.00 9.05 9 GLU B CA 1
ATOM 1218 C C . GLU B 1 8 ? -37.009 16.464 -6.803 1.00 9.53 9 GLU B C 1
ATOM 1219 O O . GLU B 1 8 ? -36.257 16.779 -7.721 1.00 9.30 9 GLU B O 1
ATOM 1225 N N . VAL B 1 9 ? -36.793 16.843 -5.542 1.00 7.81 10 VAL B N 1
ATOM 1226 C CA . VAL B 1 9 ? -35.631 17.660 -5.213 1.00 8.24 10 VAL B CA 1
ATOM 1227 C C . VAL B 1 9 ? -34.349 16.909 -5.552 1.00 6.80 10 VAL B C 1
ATOM 1228 O O . VAL B 1 9 ? -33.392 17.496 -6.058 1.00 7.37 10 VAL B O 1
ATOM 1232 N N . LEU B 1 10 ? -34.340 15.605 -5.290 1.00 6.02 11 LEU B N 1
ATOM 1233 C CA . LEU B 1 10 ? -33.172 14.779 -5.576 1.00 7.65 11 LEU B CA 1
ATOM 1234 C C . LEU B 1 10 ? -32.906 14.688 -7.067 1.00 6.80 11 LEU B C 1
ATOM 1235 O O . LEU B 1 10 ? -31.752 14.698 -7.501 1.00 8.32 11 LEU B O 1
ATOM 1240 N N . ASN B 1 11 ? -33.973 14.594 -7.855 1.00 7.24 12 ASN B N 1
ATOM 1241 C CA . ASN B 1 11 ? -33.813 14.494 -9.297 1.00 6.01 12 ASN B CA 1
ATOM 1242 C C . ASN B 1 11 ? -33.321 15.776 -9.943 1.00 6.73 12 ASN B C 1
ATOM 1243 O O . ASN B 1 11 ? -32.636 15.730 -10.967 1.00 6.30 12 ASN B O 1
ATOM 1248 N N . LYS B 1 12 ? -33.668 16.921 -9.363 1.00 6.05 13 LYS B N 1
ATOM 1249 C CA . LYS B 1 12 ? -33.199 18.172 -9.931 1.00 6.45 13 LYS B CA 1
ATOM 1250 C C . LYS B 1 12 ? -31.686 18.209 -9.798 1.00 5.82 13 LYS B C 1
ATOM 1251 O O . LYS B 1 12 ? -30.984 18.704 -10.677 1.00 5.45 13 LYS B O 1
ATOM 1257 N N . GLN B 1 13 ? -31.184 17.670 -8.697 1.00 5.85 14 GLN B N 1
ATOM 1258 C CA . GLN B 1 13 ? -29.752 17.670 -8.480 1.00 6.07 14 GLN B CA 1
ATOM 1259 C C . GLN B 1 13 ? -29.078 16.618 -9.341 1.00 6.66 14 GLN B C 1
ATOM 1260 O O . GLN B 1 13 ? -27.930 16.798 -9.749 1.00 8.25 14 GLN B O 1
ATOM 1266 N N . VAL B 1 14 ? -29.771 15.512 -9.609 1.00 6.80 15 VAL B N 1
ATOM 1267 C CA . VAL B 1 14 ? -29.201 14.485 -10.483 1.00 6.05 15 VAL B CA 1
ATOM 1268 C C . VAL B 1 14 ? -28.985 15.174 -11.839 1.00 6.92 15 VAL B C 1
ATOM 1269 O O . VAL B 1 14 ? -27.912 15.078 -12.446 1.00 6.96 15 VAL B O 1
ATOM 1273 N N . ALA B 1 15 ? -30.002 15.897 -12.296 1.00 6.14 16 ALA B N 1
ATOM 1274 C CA . ALA B 1 15 ? -29.909 16.622 -13.553 1.00 6.09 16 ALA B CA 1
ATOM 1275 C C . ALA B 1 15 ? -28.792 17.666 -13.489 1.00 6.42 16 ALA B C 1
ATOM 1276 O O . ALA B 1 15 ? -27.931 17.717 -14.374 1.00 8.05 16 ALA B O 1
ATOM 1278 N N . ASN B 1 16 ? -28.794 18.499 -12.448 1.00 6.32 17 ASN B N 1
ATOM 1279 C CA . ASN B 1 16 ? -27.763 19.535 -12.311 1.00 5.83 17 ASN B CA 1
ATOM 1280 C C . ASN B 1 16 ? -26.352 18.968 -12.334 1.00 6.21 17 ASN B C 1
ATOM 1281 O O . ASN B 1 16 ? -25.480 19.497 -13.011 1.00 6.29 17 ASN B O 1
ATOM 1286 N N . TRP B 1 17 ? -26.115 17.895 -11.587 1.00 8.26 18 TRP B N 1
ATOM 1287 C CA . TRP B 1 17 ? -24.770 17.345 -11.545 1.00 8.33 18 TRP B CA 1
ATOM 1288 C C . TRP B 1 17 ? -24.315 16.650 -12.812 1.00 7.45 18 TRP B C 1
ATOM 1289 O O . TRP B 1 17 ? -23.110 16.502 -13.051 1.00 5.86 18 TRP B O 1
ATOM 1300 N N . ASN B 1 18 ? -25.269 16.253 -13.643 1.00 7.56 19 ASN B N 1
ATOM 1301 C CA . ASN B 1 18 ? -24.914 15.648 -14.916 1.00 6.34 19 ASN B CA 1
ATOM 1302 C C . ASN B 1 18 ? -24.484 16.794 -15.825 1.00 7.34 19 ASN B C 1
ATOM 1303 O O . ASN B 1 18 ? -23.468 16.698 -16.508 1.00 9.68 19 ASN B O 1
ATOM 1308 N N . VAL B 1 19 ? -25.250 17.883 -15.817 1.00 4.86 20 VAL B N 1
ATOM 1309 C CA . VAL B 1 19 ? -24.919 19.047 -16.629 1.00 5.75 20 VAL B CA 1
ATOM 1310 C C . VAL B 1 19 ? -23.578 19.643 -16.184 1.00 5.98 20 VAL B C 1
ATOM 1311 O O . VAL B 1 19 ? -22.800 20.108 -17.011 1.00 6.15 20 VAL B O 1
ATOM 1315 N N . LEU B 1 20 ? -23.329 19.635 -14.874 1.00 6.48 21 LEU B N 1
ATOM 1316 C CA . LEU B 1 20 ? -22.078 20.147 -14.311 1.00 7.81 21 LEU B CA 1
ATOM 1317 C C . LEU B 1 20 ? -20.912 19.235 -14.656 1.00 7.26 21 LEU B C 1
ATOM 1318 O O . LEU B 1 20 ? -19.792 19.699 -14.850 1.00 9.33 21 LEU B O 1
ATOM 1323 N N . TYR B 1 21 ? -21.170 17.933 -14.723 1.00 6.55 22 TYR B N 1
ATOM 1324 C CA . TYR B 1 21 ? -20.122 16.987 -15.064 1.00 5.51 22 TYR B CA 1
ATOM 1325 C C . TYR B 1 21 ? -19.582 17.368 -16.438 1.00 6.22 22 TYR B C 1
ATOM 1326 O O . TYR B 1 21 ? -18.377 17.452 -16.630 1.00 6.69 22 TYR B O 1
ATOM 1335 N N . VAL B 1 22 ? -20.481 17.619 -17.385 1.00 6.92 23 VAL B N 1
ATOM 1336 C CA . VAL B 1 22 ? -20.092 18.016 -18.744 1.00 6.35 23 VAL B CA 1
ATOM 1337 C C . VAL B 1 22 ? -19.441 19.410 -18.763 1.00 6.39 23 VAL B C 1
ATOM 1338 O O . VAL B 1 22 ? -18.408 19.617 -19.396 1.00 6.67 23 VAL B O 1
ATOM 1342 N N . LYS B 1 23 ? -20.047 20.361 -18.065 1.00 5.26 24 LYS B N 1
ATOM 1343 C CA . LYS B 1 23 ? -19.525 21.728 -18.016 1.00 7.02 24 LYS B CA 1
ATOM 1344 C C . LYS B 1 23 ? -18.118 21.773 -17.417 1.00 7.28 24 LYS B C 1
ATOM 1345 O O . LYS B 1 23 ? -17.270 22.545 -17.861 1.00 8.15 24 LYS B O 1
ATOM 1351 N N . LEU B 1 24 ? -17.874 20.950 -16.400 1.00 7.12 25 LEU B N 1
ATOM 1352 C CA . LEU B 1 24 ? -16.564 20.913 -15.765 1.00 6.96 25 LEU B CA 1
ATOM 1353 C C . LEU B 1 24 ? -15.559 20.318 -16.739 1.00 6.24 25 LEU B C 1
ATOM 1354 O O . LEU B 1 24 ? -14.392 20.693 -16.743 1.00 6.84 25 LEU B O 1
ATOM 1359 N N . HIS B 1 25 ? -16.011 19.384 -17.569 1.00 6.23 26 HIS B N 1
ATOM 1360 C CA . HIS B 1 25 ? -15.127 18.813 -18.579 1.00 6.51 26 HIS B CA 1
ATOM 1361 C C . HIS B 1 25 ? -14.787 19.918 -19.594 1.00 5.99 26 HIS B C 1
ATOM 1362 O O . HIS B 1 25 ? -13.648 20.039 -20.033 1.00 6.96 26 HIS B O 1
ATOM 1369 N N . ASN B 1 26 ? -15.791 20.726 -19.933 1.00 5.18 27 ASN B N 1
ATOM 1370 C CA . ASN B 1 26 ? -15.648 21.856 -20.861 1.00 5.90 27 ASN B CA 1
ATOM 1371 C C . ASN B 1 26 ? -14.530 22.789 -20.386 1.00 5.72 27 ASN B C 1
ATOM 1372 O O . ASN B 1 26 ? -13.596 23.104 -21.126 1.00 7.78 27 ASN B O 1
ATOM 1377 N N . TYR B 1 27 ? -14.626 23.218 -19.135 1.00 6.10 28 TYR B N 1
ATOM 1378 C CA . TYR B 1 27 ? -13.645 24.132 -18.578 1.00 5.71 28 TYR B CA 1
ATOM 1379 C C . TYR B 1 27 ? -12.283 23.457 -18.405 1.00 6.57 28 TYR B C 1
ATOM 1380 O O . TYR B 1 27 ? -11.236 24.080 -18.595 1.00 7.67 28 TYR B O 1
ATOM 1389 N N . HIS B 1 28 ? -12.309 22.170 -18.083 1.00 7.30 29 HIS B N 1
ATOM 1390 C CA . HIS B 1 28 ? -11.096 21.375 -17.906 1.00 6.81 29 HIS B CA 1
ATOM 1391 C C . HIS B 1 28 ? -10.305 21.342 -19.230 1.00 7.81 29 HIS B C 1
ATOM 1392 O O . HIS B 1 28 ? -9.077 21.448 -19.240 1.00 7.31 29 HIS B O 1
ATOM 1399 N N . TRP B 1 29 ? -11.028 21.226 -20.345 1.00 7.72 30 TRP B N 1
ATOM 1400 C CA . TRP B 1 29 ? -10.428 21.166 -21.680 1.00 6.09 30 TRP B CA 1
ATOM 1401 C C . TRP B 1 29 ? -10.074 22.518 -22.293 1.00 7.03 30 TRP B C 1
ATOM 1402 O O . TRP B 1 29 ? -9.034 22.663 -22.943 1.00 7.47 30 TRP B O 1
ATOM 1413 N N . TYR B 1 30 ? -10.942 23.505 -22.094 1.00 6.72 31 TYR B N 1
ATOM 1414 C CA . TYR B 1 30 ? -10.746 24.819 -22.690 1.00 7.59 31 TYR B CA 1
ATOM 1415 C C . TYR B 1 30 ? -9.969 25.867 -21.906 1.00 8.99 31 TYR B C 1
ATOM 1416 O O . TYR B 1 30 ? -9.758 26.971 -22.409 1.00 9.58 31 TYR B O 1
ATOM 1425 N N . VAL B 1 31 ? -9.546 25.548 -20.685 1.00 10.23 32 VAL B N 1
ATOM 1426 C CA . VAL B 1 31 ? -8.781 26.520 -19.909 1.00 13.05 32 VAL B CA 1
ATOM 1427 C C . VAL B 1 31 ? -7.442 26.818 -20.572 1.00 13.28 32 VAL B C 1
ATOM 1428 O O . VAL B 1 31 ? -6.800 25.926 -21.129 1.00 12.48 32 VAL B O 1
ATOM 1432 N N . THR B 1 32 ? -7.033 28.082 -20.511 1.00 14.56 33 THR B N 1
ATOM 1433 C CA . THR B 1 32 ? -5.755 28.519 -21.067 1.00 14.27 33 THR B CA 1
ATOM 1434 C C . THR B 1 32 ? -5.212 29.582 -20.126 1.00 15.29 33 THR B C 1
ATOM 1435 O O . THR B 1 32 ? -5.896 29.994 -19.188 1.00 15.62 33 THR B O 1
ATOM 1439 N N . GLY B 1 33 ? -3.985 30.025 -20.374 1.00 15.29 34 GLY B N 1
ATOM 1440 C CA . GLY B 1 33 ? -3.391 31.035 -19.516 1.00 15.74 34 GLY B CA 1
ATOM 1441 C C . GLY B 1 33 ? -2.395 30.429 -18.545 1.00 15.68 34 GLY B C 1
ATOM 1442 O O . GLY B 1 33 ? -2.397 29.217 -18.343 1.00 16.73 34 GLY B O 1
ATOM 1443 N N . PRO B 1 34 ? -1.556 31.252 -17.898 1.00 15.71 35 PRO B N 1
ATOM 1444 C CA . PRO B 1 34 ? -0.549 30.774 -16.949 1.00 15.48 35 PRO B CA 1
ATOM 1445 C C . PRO B 1 34 ? -1.103 29.957 -15.780 1.00 15.69 35 PRO B C 1
ATOM 1446 O O . PRO B 1 34 ? -0.350 29.303 -15.053 1.00 14.34 35 PRO B O 1
ATOM 1450 N N . HIS B 1 35 ? -2.420 29.992 -15.599 1.00 16.26 36 HIS B N 1
ATOM 1451 C CA . HIS B 1 35 ? -3.042 29.212 -14.538 1.00 15.74 36 HIS B CA 1
ATOM 1452 C C . HIS B 1 35 ? -3.708 27.988 -15.141 1.00 14.07 36 HIS B C 1
ATOM 1453 O O . HIS B 1 35 ? -4.674 27.462 -14.598 1.00 15.29 36 HIS B O 1
ATOM 1460 N N . PHE B 1 36 ? -3.183 27.539 -16.277 1.00 12.13 37 PHE B N 1
ATOM 1461 C CA . PHE B 1 36 ? -3.719 26.365 -16.949 1.00 10.62 37 PHE B CA 1
ATOM 1462 C C . PHE B 1 36 ? -3.629 25.112 -16.086 1.00 10.41 37 PHE B C 1
ATOM 1463 O O . PHE B 1 36 ? -4.628 24.425 -15.864 1.00 11.04 37 PHE B O 1
ATOM 1471 N N . PHE B 1 37 ? -2.419 24.814 -15.622 1.00 9.60 38 PHE B N 1
ATOM 1472 C CA . PHE B 1 37 ? -2.171 23.624 -14.821 1.00 12.01 38 PHE B CA 1
ATOM 1473 C C . PHE B 1 37 ? -3.014 23.560 -13.557 1.00 12.49 38 PHE B C 1
ATOM 1474 O O . PHE B 1 37 ? -3.531 22.499 -13.207 1.00 12.95 38 PHE B O 1
ATOM 1482 N N . THR B 1 38 ? -3.159 24.698 -12.883 1.00 14.47 39 THR B N 1
ATOM 1483 C CA . THR B 1 38 ? -3.955 24.776 -11.660 1.00 14.53 39 THR B CA 1
ATOM 1484 C C . THR B 1 38 ? -5.424 24.442 -11.932 1.00 12.39 39 THR B C 1
ATOM 1485 O O . THR B 1 38 ? -5.969 23.492 -11.371 1.00 12.78 39 THR B O 1
ATOM 1489 N N . LEU B 1 39 ? -6.049 25.223 -12.804 1.00 11.83 40 LEU B N 1
ATOM 1490 C CA . LEU B 1 39 ? -7.455 25.044 -13.152 1.00 10.94 40 LEU B CA 1
ATOM 1491 C C . LEU B 1 39 ? -7.752 23.709 -13.831 1.00 11.95 40 LEU B C 1
ATOM 1492 O O . LEU B 1 39 ? -8.725 23.031 -13.482 1.00 10.34 40 LEU B O 1
ATOM 1497 N N . HIS B 1 40 ? -6.927 23.341 -14.810 1.00 10.07 41 HIS B N 1
ATOM 1498 C CA . HIS B 1 40 ? -7.102 22.076 -15.510 1.00 9.88 41 HIS B CA 1
ATOM 1499 C C . HIS B 1 40 ? -7.254 20.961 -14.468 1.00 10.39 41 HIS B C 1
ATOM 1500 O O . HIS B 1 40 ? -8.200 20.174 -14.503 1.00 11.41 41 HIS B O 1
ATOM 1507 N N . GLU B 1 41 ? -6.325 20.905 -13.525 1.00 11.49 42 GLU B N 1
ATOM 1508 C CA . GLU B 1 41 ? -6.370 19.878 -12.495 1.00 11.71 42 GLU B CA 1
ATOM 1509 C C . GLU B 1 41 ? -7.556 20.049 -11.559 1.00 11.62 42 GLU B C 1
ATOM 1510 O O . GLU B 1 41 ? -8.273 19.090 -11.257 1.00 10.23 42 GLU B O 1
ATOM 1516 N N . LYS B 1 42 ? -7.755 21.283 -11.106 1.00 12.16 43 LYS B N 1
ATOM 1517 C CA . LYS B 1 42 ? -8.841 21.616 -10.195 1.00 11.95 43 LYS B CA 1
ATOM 1518 C C . LYS B 1 42 ? -10.197 21.191 -10.742 1.00 11.21 43 LYS B C 1
ATOM 1519 O O . LYS B 1 42 ? -10.999 20.569 -10.046 1.00 9.48 43 LYS B O 1
ATOM 1525 N N . PHE B 1 43 ? -10.442 21.530 -12.001 1.00 10.18 44 PHE B N 1
ATOM 1526 C CA . PHE B 1 43 ? -11.708 21.210 -12.641 1.00 9.32 44 PHE B CA 1
ATOM 1527 C C . PHE B 1 43 ? -11.910 19.713 -12.762 1.00 7.97 44 PHE B C 1
ATOM 1528 O O . PHE B 1 43 ? -13.044 19.234 -12.744 1.00 9.01 44 PHE B O 1
ATOM 1536 N N . GLU B 1 44 ? -10.806 18.980 -12.875 1.00 7.69 45 GLU B N 1
ATOM 1537 C CA . GLU B 1 44 ? -10.841 17.526 -12.987 1.00 9.61 45 GLU B CA 1
ATOM 1538 C C . GLU B 1 44 ? -11.300 16.934 -11.654 1.00 9.75 45 GLU B C 1
ATOM 1539 O O . GLU B 1 44 ? -12.113 16.008 -11.620 1.00 11.35 45 GLU B O 1
ATOM 1545 N N . GLU B 1 45 ? -10.772 17.470 -10.555 1.00 9.02 46 GLU B N 1
ATOM 1546 C CA . GLU B 1 45 ? -11.173 17.014 -9.235 1.00 9.58 46 GLU B CA 1
ATOM 1547 C C . GLU B 1 45 ? -12.666 17.301 -9.065 1.00 8.65 46 GLU B C 1
ATOM 1548 O O . GLU B 1 45 ? -13.410 16.473 -8.551 1.00 9.28 46 GLU B O 1
ATOM 1554 N N . PHE B 1 46 ? -13.093 18.482 -9.502 1.00 7.72 47 PHE B N 1
ATOM 1555 C CA . PHE B 1 46 ? -14.489 18.883 -9.415 1.00 7.75 47 PHE B CA 1
ATOM 1556 C C . PHE B 1 46 ? -15.424 17.950 -10.194 1.00 8.14 47 PHE B C 1
ATOM 1557 O O . PHE B 1 46 ? -16.505 17.595 -9.706 1.00 8.54 47 PHE B O 1
ATOM 1565 N N . TYR B 1 47 ? -15.025 17.567 -11.406 1.00 8.40 48 TYR B N 1
ATOM 1566 C CA . TYR B 1 47 ? -15.865 16.688 -12.213 1.00 11.25 48 TYR B CA 1
ATOM 1567 C C . TYR B 1 4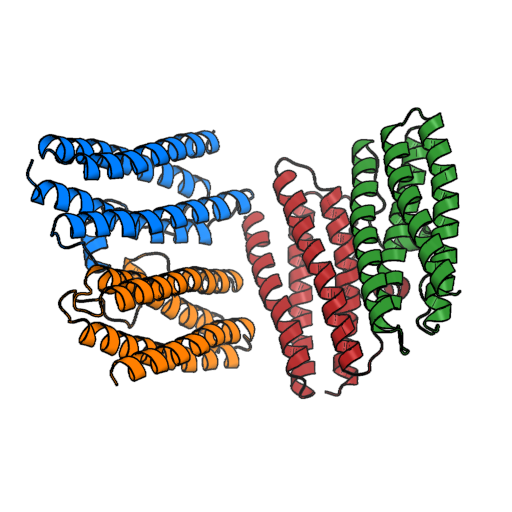7 ? -15.914 15.299 -11.570 1.00 10.20 48 TYR B C 1
ATOM 1568 O O . TYR B 1 47 ? -16.917 14.596 -11.681 1.00 10.16 48 TYR B O 1
ATOM 1577 N N . ASN B 1 48 ? -14.820 14.903 -10.917 1.00 9.98 49 ASN B N 1
ATOM 1578 C CA . ASN B 1 48 ? -14.745 13.611 -10.241 1.00 9.27 49 ASN B CA 1
ATOM 1579 C C . ASN B 1 48 ? -15.795 13.578 -9.130 1.00 9.94 49 ASN B C 1
ATOM 1580 O O . ASN B 1 48 ? -16.484 12.570 -8.953 1.00 7.81 49 ASN B O 1
ATOM 1585 N N . GLU B 1 49 ? -15.920 14.686 -8.396 1.00 10.10 50 GLU B N 1
ATOM 1586 C CA . GLU B 1 49 ? -16.904 14.778 -7.318 1.00 10.26 50 GLU B CA 1
ATOM 1587 C C . GLU B 1 49 ? -18.301 14.783 -7.939 1.00 8.57 50 GLU B C 1
ATOM 1588 O O . GLU B 1 49 ? -19.214 14.145 -7.429 1.00 8.13 50 GLU B O 1
ATOM 1594 N N . ALA B 1 50 ? -18.464 15.496 -9.048 1.00 7.79 51 ALA B N 1
ATOM 1595 C CA . ALA B 1 50 ? -19.764 15.550 -9.718 1.00 8.69 51 ALA B CA 1
ATOM 1596 C C . ALA B 1 50 ? -20.253 14.133 -10.060 1.00 8.21 51 ALA B C 1
ATOM 1597 O O . ALA B 1 50 ? -21.431 13.802 -9.863 1.00 9.61 51 ALA B O 1
ATOM 1599 N N . GLY B 1 51 ? -19.342 13.302 -10.568 1.00 6.31 52 GLY B N 1
ATOM 1600 C CA . GLY B 1 51 ? -19.686 11.933 -10.912 1.00 6.46 52 GLY B CA 1
ATOM 1601 C C . GLY B 1 51 ? -20.101 11.106 -9.703 1.00 6.40 52 GLY B C 1
ATOM 1602 O O . GLY B 1 51 ? -21.039 10.322 -9.784 1.00 6.76 52 GLY B O 1
ATOM 1603 N N . THR B 1 52 ? -19.405 11.259 -8.578 1.00 6.65 53 THR B N 1
ATOM 1604 C CA . THR B 1 52 ? -19.781 10.492 -7.392 1.00 8.10 53 THR B CA 1
ATOM 1605 C C . THR B 1 52 ? -21.155 10.941 -6.946 1.00 8.05 53 THR B C 1
ATOM 1606 O O . THR B 1 52 ? -21.977 10.130 -6.540 1.00 8.35 53 THR B O 1
ATOM 1610 N N . TYR B 1 53 ? -21.401 12.244 -7.033 1.00 8.19 54 TYR B N 1
ATOM 1611 C CA . TYR B 1 53 ? -22.682 12.787 -6.620 1.00 8.15 54 TYR B CA 1
ATOM 1612 C C . TYR B 1 53 ? -23.866 12.281 -7.435 1.00 7.46 54 TYR B C 1
ATOM 1613 O O . TYR B 1 53 ? -24.926 12.000 -6.879 1.00 6.78 54 TYR B O 1
ATOM 1622 N N . ILE B 1 54 ? -23.695 12.132 -8.743 1.00 5.19 55 ILE B N 1
ATOM 1623 C CA . ILE B 1 54 ? -24.815 11.675 -9.540 1.00 7.00 55 ILE B CA 1
ATOM 1624 C C . ILE B 1 54 ? -25.273 10.291 -9.103 1.00 5.72 55 ILE B C 1
ATOM 1625 O O . ILE B 1 54 ? -26.464 10.036 -8.968 1.00 5.77 55 ILE B O 1
ATOM 1630 N N . ASP B 1 55 ? -24.318 9.403 -8.866 1.00 6.06 56 ASP B N 1
ATOM 1631 C CA . ASP B 1 55 ? -24.656 8.045 -8.467 1.00 5.83 56 ASP B CA 1
ATOM 1632 C C . ASP B 1 55 ? -25.263 7.998 -7.071 1.00 6.06 56 ASP B C 1
ATOM 1633 O O . ASP B 1 55 ? -26.193 7.236 -6.832 1.00 7.22 56 ASP B O 1
ATOM 1638 N N . GLU B 1 56 ? -24.744 8.818 -6.156 1.00 7.41 57 GLU B N 1
ATOM 1639 C CA . GLU B 1 56 ? -25.243 8.860 -4.781 1.00 7.44 57 GLU B CA 1
ATOM 1640 C C . GLU B 1 56 ? -26.690 9.320 -4.735 1.00 7.07 57 GLU B C 1
ATOM 1641 O O . GLU B 1 56 ? -27.543 8.659 -4.136 1.00 7.70 57 GLU B O 1
ATOM 1647 N N . LEU B 1 57 ? -26.961 10.463 -5.363 1.00 5.83 58 LEU B N 1
ATOM 1648 C CA . LEU B 1 57 ? -28.314 11.015 -5.393 1.00 7.16 58 LEU B CA 1
ATOM 1649 C C . LEU B 1 57 ? -29.293 10.048 -6.051 1.00 6.69 58 LEU B C 1
ATOM 1650 O O . LEU B 1 57 ? -30.378 9.812 -5.534 1.00 6.68 58 LEU B O 1
ATOM 1655 N N . ALA B 1 58 ? -28.912 9.501 -7.199 1.00 6.32 59 ALA B N 1
ATOM 1656 C CA . ALA B 1 58 ? -29.783 8.572 -7.896 1.00 5.92 59 ALA B CA 1
ATOM 1657 C C . ALA B 1 58 ? -30.064 7.325 -7.064 1.00 6.91 59 ALA B C 1
ATOM 1658 O O . ALA B 1 58 ? -31.192 6.839 -7.032 1.00 7.65 59 ALA B O 1
ATOM 1660 N N . GLU B 1 59 ? -29.049 6.803 -6.381 1.00 7.67 60 GLU B N 1
ATOM 1661 C CA . GLU B 1 59 ? -29.261 5.605 -5.577 1.00 8.16 60 GLU B CA 1
ATOM 1662 C C . GLU B 1 59 ? -30.100 5.850 -4.326 1.00 8.47 60 GLU B C 1
ATOM 1663 O O . GLU B 1 59 ? -30.712 4.928 -3.783 1.00 9.33 60 GLU B O 1
ATOM 1669 N N . ARG B 1 60 ? -30.158 7.100 -3.880 1.00 9.13 61 ARG B N 1
ATOM 1670 C CA . ARG B 1 60 ? -30.994 7.414 -2.738 1.00 8.25 61 ARG B CA 1
ATOM 1671 C C . ARG B 1 60 ? -32.423 7.476 -3.241 1.00 8.18 61 ARG B C 1
ATOM 1672 O O . ARG B 1 60 ? -33.342 7.084 -2.530 1.00 8.98 61 ARG B O 1
ATOM 1680 N N . ILE B 1 61 ? -32.623 7.944 -4.474 1.00 8.93 62 ILE B N 1
ATOM 1681 C CA . ILE B 1 61 ? -33.983 7.982 -5.004 1.00 8.95 62 ILE B CA 1
ATOM 1682 C C . ILE B 1 61 ? -34.490 6.540 -5.195 1.00 8.41 62 ILE B C 1
ATOM 1683 O O . ILE B 1 61 ? -35.668 6.263 -4.978 1.00 9.25 62 ILE B O 1
ATOM 1688 N N . LEU B 1 62 ? -33.610 5.619 -5.582 1.00 7.93 63 LEU B N 1
ATOM 1689 C CA . LEU B 1 62 ? -34.024 4.218 -5.724 1.00 7.80 63 LEU B CA 1
ATOM 1690 C C . LEU B 1 62 ? -34.384 3.702 -4.332 1.00 8.43 63 LEU B C 1
ATOM 1691 O O . LEU B 1 62 ? -35.362 2.970 -4.155 1.00 8.84 63 LEU B O 1
ATOM 1696 N N . ALA B 1 63 ? -33.581 4.090 -3.345 1.00 9.40 64 ALA B N 1
ATOM 1697 C CA . ALA B 1 63 ? -33.802 3.683 -1.963 1.00 10.39 64 ALA B CA 1
ATOM 1698 C C . ALA B 1 63 ? -35.205 4.096 -1.509 1.00 11.69 64 ALA B C 1
ATOM 1699 O O . ALA B 1 63 ? -35.848 3.399 -0.725 1.00 11.20 64 ALA B O 1
ATOM 1701 N N . LEU B 1 64 ? -35.687 5.234 -1.994 1.00 10.57 65 LEU B N 1
ATOM 1702 C CA . LEU B 1 64 ? -37.031 5.651 -1.610 1.00 13.01 65 LEU B CA 1
ATOM 1703 C C . LEU B 1 64 ? -38.109 5.229 -2.617 1.00 12.36 65 LEU B C 1
ATOM 1704 O O . LEU B 1 64 ? -39.214 5.789 -2.637 1.00 11.92 65 LEU B O 1
ATOM 1709 N N . GLU B 1 65 ? -37.779 4.232 -3.446 1.00 12.47 66 GLU B N 1
ATOM 1710 C CA . GLU B 1 65 ? -38.716 3.694 -4.436 1.00 12.64 66 GLU B CA 1
ATOM 1711 C C . GLU B 1 65 ? -39.063 4.676 -5.570 1.00 11.17 66 GLU B C 1
ATOM 1712 O O . GLU B 1 65 ? -40.123 4.585 -6.182 1.00 11.17 66 GLU B O 1
ATOM 1718 N N . GLY B 1 66 ? -38.160 5.608 -5.857 1.00 9.54 67 GLY B N 1
ATOM 1719 C CA . GLY B 1 66 ? -38.410 6.563 -6.924 1.00 9.96 67 GLY B CA 1
ATOM 1720 C C . GLY B 1 66 ? -37.675 6.239 -8.219 1.00 9.18 67 GLY B C 1
ATOM 1721 O O . GLY B 1 66 ? -36.867 5.308 -8.266 1.00 10.11 67 GLY B O 1
ATOM 1722 N N . LYS B 1 67 ? -37.960 7.004 -9.274 1.00 9.07 68 LYS B N 1
ATOM 1723 C CA . LYS B 1 67 ? -37.318 6.813 -10.582 1.00 9.88 68 LYS B CA 1
ATOM 1724 C C . LYS B 1 67 ? -36.290 7.927 -10.811 1.00 9.42 68 LYS B C 1
ATOM 1725 O O . LYS B 1 67 ? -36.653 9.091 -10.962 1.00 8.70 68 LYS B O 1
ATOM 1731 N N . PRO B 1 68 ? -34.993 7.592 -10.832 1.00 8.51 69 PRO B N 1
ATOM 1732 C CA . PRO B 1 68 ? -34.036 8.677 -11.055 1.00 8.15 69 PRO B CA 1
ATOM 1733 C C . PRO B 1 68 ? -34.020 9.087 -12.524 1.00 7.76 69 PRO B C 1
ATOM 1734 O O . PRO B 1 68 ? -34.126 8.232 -13.405 1.00 7.09 69 PRO B O 1
ATOM 1738 N N . LEU B 1 69 ? -33.912 10.387 -12.798 1.00 7.78 70 LEU B N 1
ATOM 1739 C CA . LEU B 1 69 ? -33.858 10.825 -14.195 1.00 8.17 70 LEU B CA 1
ATOM 1740 C C . LEU B 1 69 ? -32.615 10.151 -14.785 1.00 8.53 70 LEU B C 1
ATOM 1741 O O . LEU B 1 69 ? -31.539 10.175 -14.172 1.00 8.05 70 LEU B O 1
ATOM 1746 N N . ALA B 1 70 ? -32.755 9.548 -15.965 1.00 8.54 71 ALA B N 1
ATOM 1747 C CA . ALA B 1 70 ? -31.622 8.855 -16.573 1.00 7.73 71 ALA B CA 1
ATOM 1748 C C . ALA B 1 70 ? -31.440 9.027 -18.082 1.00 7.28 71 ALA B C 1
ATOM 1749 O O . ALA B 1 70 ? -31.052 8.085 -18.783 1.00 7.01 71 ALA B O 1
ATOM 1751 N N . THR B 1 71 ? -31.734 10.223 -18.581 1.00 7.11 72 THR B N 1
ATOM 1752 C CA . THR B 1 71 ? -31.510 10.532 -19.989 1.00 7.69 72 THR B CA 1
ATOM 1753 C C . THR B 1 71 ? -31.005 11.956 -20.060 1.00 8.15 72 THR B C 1
ATOM 1754 O O . THR B 1 71 ? -31.335 12.803 -19.222 1.00 7.94 72 THR B O 1
ATOM 1758 N N . MET B 1 72 ? -30.179 12.205 -21.062 1.00 8.14 73 MET B N 1
ATOM 1759 C CA . MET B 1 72 ? -29.608 13.522 -21.282 1.00 10.20 73 MET B CA 1
ATOM 1760 C C . MET B 1 72 ? -30.730 14.509 -21.621 1.00 8.44 73 MET B C 1
ATOM 1761 O O . MET B 1 72 ? -30.720 15.662 -21.201 1.00 10.92 73 MET B O 1
ATOM 1766 N N . LYS B 1 73 ? -31.708 14.037 -22.382 1.00 9.71 74 LYS B N 1
ATOM 1767 C CA . LYS B 1 73 ? -32.835 14.868 -22.766 1.00 12.45 74 LYS B CA 1
ATOM 1768 C C . LYS B 1 73 ? -33.552 15.388 -21.529 1.00 12.28 74 LYS B C 1
ATOM 1769 O O . LYS B 1 73 ? -33.995 16.533 -21.495 1.00 14.52 74 LYS B O 1
ATOM 1775 N N . GLU B 1 74 ? -33.665 14.540 -20.510 1.00 13.02 75 GLU B N 1
ATOM 1776 C CA . GLU B 1 74 ? -34.332 14.924 -19.271 1.00 12.44 75 GLU B CA 1
ATOM 1777 C C . GLU B 1 74 ? -33.483 15.835 -18.392 1.00 10.74 75 GLU B C 1
ATOM 1778 O O . GLU B 1 74 ? -34.013 16.717 -17.716 1.00 10.79 75 GLU B O 1
ATOM 1784 N N . TYR B 1 75 ? -32.170 15.632 -18.398 1.00 9.34 76 TYR B N 1
ATOM 1785 C CA . TYR B 1 75 ? -31.285 16.480 -17.605 1.00 8.37 76 TYR B CA 1
ATOM 1786 C C . TYR B 1 75 ? -31.350 17.910 -18.137 1.00 8.71 76 TYR B C 1
ATOM 1787 O O . TYR B 1 75 ? -31.430 18.871 -17.372 1.00 8.37 76 TYR B O 1
ATOM 1796 N N . LEU B 1 76 ? -31.329 18.042 -19.457 1.00 9.10 77 LEU B N 1
ATOM 1797 C CA . LEU B 1 76 ? -31.380 19.349 -20.098 1.00 10.86 77 LEU B CA 1
ATOM 1798 C C . LEU B 1 76 ? -32.709 20.044 -19.865 1.00 10.52 77 LEU B C 1
ATOM 1799 O O . LEU B 1 76 ? -32.768 21.264 -19.763 1.00 12.55 77 LEU B O 1
ATOM 1804 N N . ALA B 1 77 ? -33.777 19.264 -19.785 1.00 11.61 78 ALA B N 1
ATOM 1805 C CA . ALA B 1 77 ? -35.095 19.831 -19.587 1.00 12.08 78 ALA B CA 1
ATOM 1806 C C . ALA B 1 77 ? -35.354 20.127 -18.125 1.00 13.18 78 ALA B C 1
ATOM 1807 O O . ALA B 1 77 ? -36.310 20.831 -17.797 1.00 15.15 78 ALA B O 1
ATOM 1809 N N . THR B 1 78 ? -34.495 19.604 -17.250 1.00 12.07 79 THR B N 1
ATOM 1810 C CA . THR B 1 78 ? -34.680 19.784 -15.815 1.00 11.56 79 THR B CA 1
ATOM 1811 C C . THR B 1 78 ? -33.656 20.642 -15.068 1.00 10.61 79 THR B C 1
ATOM 1812 O O . THR B 1 78 ? -34.015 21.369 -14.144 1.00 9.76 79 THR B O 1
ATOM 1816 N N . SER B 1 79 ? -32.389 20.562 -15.457 1.00 10.07 80 SER B N 1
ATOM 1817 C CA . SER B 1 79 ? -31.350 21.317 -14.763 1.00 10.02 80 SER B CA 1
ATOM 1818 C C . SER B 1 79 ? -31.510 22.816 -14.868 1.00 9.47 80 SER B C 1
ATOM 1819 O O . SER B 1 79 ? -32.056 23.340 -15.841 1.00 8.52 80 SER B O 1
ATOM 1822 N N . SER B 1 80 ? -31.029 23.503 -13.839 1.00 8.98 81 SER B N 1
ATOM 1823 C CA . SER B 1 80 ? -31.100 24.955 -13.794 1.00 8.88 81 SER B CA 1
ATOM 1824 C C . SER B 1 80 ? -29.738 25.548 -14.122 1.00 9.62 81 SER B C 1
ATOM 1825 O O . SER B 1 80 ? -29.558 26.761 -14.083 1.00 12.60 81 SER B O 1
ATOM 1828 N N . VAL B 1 81 ? -28.780 24.683 -14.445 1.00 10.30 82 VAL B N 1
ATOM 1829 C CA . VAL B 1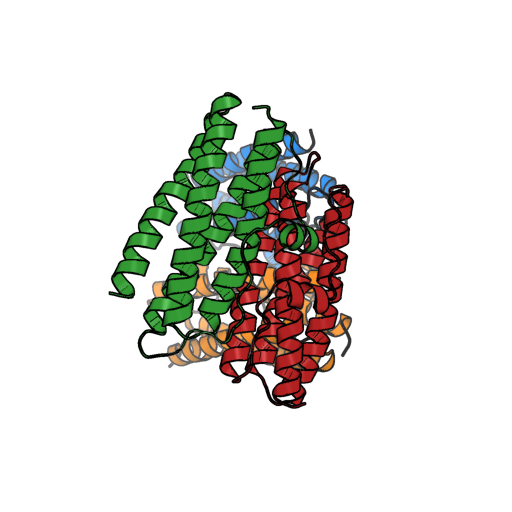 81 ? -27.429 25.126 -14.763 1.00 10.90 82 VAL B CA 1
ATOM 1830 C C . VAL B 1 81 ? -27.226 25.286 -16.267 1.00 11.34 82 VAL B C 1
ATOM 1831 O O . VAL B 1 81 ? -27.549 24.391 -17.059 1.00 11.20 82 VAL B O 1
ATOM 1835 N N . ASN B 1 82 ? -26.702 26.442 -16.659 1.00 11.05 83 ASN B N 1
ATOM 1836 C CA . ASN B 1 82 ? -26.444 26.728 -18.062 1.00 13.04 83 ASN B CA 1
ATOM 1837 C C . ASN B 1 82 ? -25.195 25.970 -18.482 1.00 13.04 83 ASN B C 1
ATOM 1838 O O . ASN B 1 82 ? -24.240 25.869 -17.712 1.00 13.42 83 ASN B O 1
ATOM 1843 N N . GLU B 1 83 ? -25.193 25.433 -19.696 1.00 12.42 84 GLU B N 1
ATOM 1844 C CA . GLU B 1 83 ? -24.027 24.701 -20.168 1.00 11.68 84 GLU B CA 1
ATOM 1845 C C . GLU B 1 83 ? -22.905 25.658 -20.556 1.00 12.26 84 GLU B C 1
ATOM 1846 O O . GLU B 1 83 ? -23.146 26.841 -20.820 1.00 10.33 84 GLU B O 1
ATOM 1852 N N . GLY B 1 84 ? -21.684 25.130 -20.567 1.00 12.52 85 GLY B N 1
ATOM 1853 C CA . GLY B 1 84 ? -20.522 25.913 -20.918 1.00 14.72 85 GLY B CA 1
ATOM 1854 C C . GLY B 1 84 ? -20.664 26.407 -22.341 1.00 16.87 85 GLY B C 1
ATOM 1855 O O . GLY B 1 84 ? -21.221 25.719 -23.197 1.00 15.76 85 GLY B O 1
ATOM 1856 N N . THR B 1 85 ? -20.153 27.601 -22.600 1.00 18.93 86 THR B N 1
ATOM 1857 C CA . THR B 1 85 ? -20.224 28.182 -23.926 1.00 23.67 86 THR B CA 1
ATOM 1858 C C . THR B 1 85 ? -18.913 27.918 -24.653 1.00 25.47 86 THR B C 1
ATOM 1859 O O . THR B 1 85 ? -18.814 28.093 -25.871 1.00 25.62 86 THR B O 1
ATOM 1863 N N . SER B 1 86 ? -17.920 27.473 -23.883 1.00 27.49 87 SER B N 1
ATOM 1864 C CA . SER B 1 86 ? -16.590 27.180 -24.404 1.00 28.50 87 SER B CA 1
ATOM 1865 C C . SER B 1 86 ? -16.146 28.361 -25.251 1.00 28.30 87 SER B C 1
ATOM 1866 O O . SER B 1 86 ? -16.171 28.314 -26.482 1.00 29.76 87 SER B O 1
ATOM 1869 N N . LYS B 1 87 ? -15.785 29.435 -24.560 1.00 27.18 88 LYS B N 1
ATOM 1870 C CA . LYS B 1 87 ? -15.323 30.667 -25.184 1.00 25.96 88 LYS B CA 1
ATOM 1871 C C . LYS B 1 87 ? -14.819 31.601 -24.088 1.00 24.24 88 LYS B C 1
ATOM 1872 O O . LYS B 1 87 ? -14.099 32.561 -24.364 1.00 24.06 88 LYS B O 1
ATOM 1878 N N . GLU B 1 88 ? -15.187 31.302 -22.845 1.00 22.82 89 GLU B N 1
ATOM 1879 C CA . GLU B 1 88 ? -14.782 32.130 -21.715 1.00 21.45 89 GLU B CA 1
ATOM 1880 C C . GLU B 1 88 ? -13.320 31.971 -21.310 1.00 19.30 89 GLU B C 1
ATOM 1881 O O . GLU B 1 88 ? -12.688 30.949 -21.571 1.00 19.41 89 GLU B O 1
ATOM 1887 N N . SER B 1 89 ? -12.791 33.007 -20.674 1.00 16.00 90 SER B N 1
ATOM 1888 C CA . SER B 1 89 ? -11.414 33.008 -20.206 1.00 15.26 90 SER B CA 1
ATOM 1889 C C . SER B 1 89 ? -11.342 32.203 -18.915 1.00 14.12 90 SER B C 1
ATOM 1890 O O . SER B 1 89 ? -12.373 31.778 -18.385 1.00 14.16 90 SER B O 1
ATOM 1893 N N . ALA B 1 90 ? -10.128 32.002 -18.410 1.00 12.94 91 ALA B N 1
ATOM 1894 C CA . ALA B 1 90 ? -9.925 31.264 -17.170 1.00 11.81 91 ALA B CA 1
ATOM 1895 C C . ALA B 1 90 ? -10.698 31.960 -16.055 1.00 11.82 91 ALA B C 1
ATOM 1896 O O . ALA B 1 90 ? -11.299 31.318 -15.200 1.00 9.74 91 ALA B O 1
ATOM 1898 N N . GLU B 1 91 ? -10.670 33.286 -16.080 1.00 12.73 92 GLU B N 1
ATOM 1899 C CA . GLU B 1 91 ? -11.369 34.114 -15.099 1.00 14.23 92 GLU B CA 1
ATOM 1900 C C . GLU B 1 91 ? -12.870 33.874 -15.133 1.00 12.36 92 GLU B C 1
ATOM 1901 O O . GLU B 1 91 ? -13.513 33.714 -14.097 1.00 11.84 92 GLU B O 1
ATOM 1907 N N . GLU B 1 92 ? -13.421 33.884 -16.340 1.00 12.33 93 GLU B N 1
ATOM 1908 C CA . GLU B 1 92 ? -14.845 33.684 -16.542 1.00 12.13 93 GLU B CA 1
ATOM 1909 C C . GLU B 1 92 ? -15.274 32.309 -16.051 1.00 11.07 93 GLU B C 1
ATOM 1910 O O . GLU B 1 92 ? -16.340 32.154 -15.453 1.00 8.82 93 GLU B O 1
ATOM 1916 N N . MET B 1 93 ? -14.446 31.309 -16.325 1.00 8.67 94 MET B N 1
ATOM 1917 C CA . MET B 1 93 ? -14.760 29.950 -15.914 1.00 7.93 94 MET B CA 1
ATOM 1918 C C . MET B 1 93 ? -14.873 29.857 -14.402 1.00 8.05 94 MET B C 1
ATOM 1919 O O . MET B 1 93 ? -15.832 29.297 -13.884 1.00 7.84 94 MET B O 1
ATOM 1924 N N . VAL B 1 94 ? -13.895 30.417 -13.698 1.00 7.99 95 VAL B N 1
ATOM 1925 C CA . VAL B 1 94 ? -13.912 30.370 -12.243 1.00 8.74 95 VAL B CA 1
ATOM 1926 C C . VAL B 1 94 ? -15.105 31.150 -11.677 1.00 8.58 95 VAL B C 1
ATOM 1927 O O . VAL B 1 94 ? -15.798 30.661 -10.789 1.00 8.72 95 VAL B O 1
ATOM 1931 N N . GLN B 1 95 ? -15.355 32.349 -12.201 1.00 9.41 96 GLN B N 1
ATOM 1932 C CA . GLN B 1 95 ? -16.488 33.168 -11.751 1.00 10.28 96 GLN B CA 1
ATOM 1933 C C . GLN B 1 95 ? -17.811 32.448 -12.016 1.00 9.91 96 GLN B C 1
ATOM 1934 O O . GLN B 1 95 ? -18.733 32.481 -11.199 1.00 9.50 96 GLN B O 1
ATOM 1940 N N . THR B 1 96 ? -17.898 31.797 -13.172 1.00 9.49 97 THR B N 1
ATOM 1941 C CA . THR B 1 96 ? -19.101 31.064 -13.546 1.00 8.22 97 THR B CA 1
ATOM 1942 C C . THR B 1 96 ? -19.337 29.936 -12.554 1.00 7.71 97 THR B C 1
ATOM 1943 O O . THR B 1 96 ? -20.466 29.677 -12.154 1.00 7.48 97 THR B O 1
ATOM 1947 N N . LEU B 1 97 ? -18.265 29.259 -12.163 1.00 8.56 98 LEU B N 1
ATOM 1948 C CA . LEU B 1 97 ? -18.366 28.151 -11.215 1.00 9.06 98 LEU B CA 1
ATOM 1949 C C . LEU B 1 97 ? -18.775 28.645 -9.837 1.00 8.68 98 LEU B C 1
ATOM 1950 O O . LEU B 1 97 ? -19.550 27.987 -9.146 1.00 9.58 98 LEU B O 1
ATOM 1955 N N . VAL B 1 98 ? -18.257 29.804 -9.438 1.00 8.52 99 VAL B N 1
ATOM 1956 C CA . VAL B 1 98 ? -18.628 30.381 -8.148 1.00 7.76 99 VAL B CA 1
ATOM 1957 C C . VAL B 1 98 ? -20.137 30.624 -8.210 1.00 7.96 99 VAL B C 1
ATOM 1958 O O . VAL B 1 98 ? -20.874 30.304 -7.284 1.00 7.46 99 VAL B O 1
ATOM 1962 N N . ASN B 1 99 ? -20.586 31.176 -9.330 1.00 7.96 100 ASN B N 1
ATOM 1963 C CA . ASN B 1 99 ? -22.000 31.445 -9.536 1.00 6.91 100 ASN B CA 1
ATOM 1964 C C . ASN B 1 99 ? -22.818 30.149 -9.558 1.00 7.22 100 ASN B C 1
ATOM 1965 O O . ASN B 1 99 ? -23.867 30.054 -8.914 1.00 5.99 100 ASN B O 1
ATOM 1970 N N . ASP B 1 100 ? -22.339 29.151 -10.295 1.00 7.22 101 ASP B N 1
ATOM 1971 C CA . ASP B 1 100 ? -23.050 27.882 -10.374 1.00 7.20 101 ASP B CA 1
ATOM 1972 C C . ASP B 1 100 ? -23.107 27.191 -9.019 1.00 6.30 101 ASP B C 1
ATOM 1973 O O . ASP B 1 100 ? -24.168 26.730 -8.588 1.00 6.15 101 ASP B O 1
ATOM 1978 N N . TYR B 1 101 ? -21.966 27.111 -8.346 1.00 6.83 102 TYR B N 1
ATOM 1979 C CA . TYR B 1 101 ? -21.935 26.471 -7.040 1.00 6.36 102 TYR B CA 1
ATOM 1980 C C . TYR B 1 101 ? -22.828 27.228 -6.076 1.00 7.38 102 TYR B C 1
ATOM 1981 O O . TYR B 1 101 ? -23.581 26.617 -5.307 1.00 8.93 102 TYR B O 1
ATOM 1990 N N . SER B 1 102 ? -22.749 28.558 -6.127 1.00 6.62 103 SER B N 1
ATOM 1991 C CA . SER B 1 102 ? -23.563 29.407 -5.262 1.00 7.37 103 SER B CA 1
ATOM 1992 C C . SER B 1 102 ? -25.060 29.132 -5.441 1.00 6.48 103 SER B C 1
ATOM 1993 O O . SER B 1 102 ? -25.799 29.033 -4.461 1.00 7.79 103 SER B O 1
ATOM 1996 N N . ALA B 1 103 ? -25.498 29.006 -6.687 1.00 5.40 104 ALA B N 1
ATOM 1997 C CA . ALA B 1 103 ? -26.903 28.741 -6.978 1.00 4.62 104 ALA B CA 1
ATOM 1998 C C . ALA B 1 103 ? -27.289 27.358 -6.465 1.00 4.70 104 ALA B C 1
ATOM 1999 O O . ALA B 1 103 ? -28.371 27.166 -5.903 1.00 5.66 104 ALA B O 1
ATOM 2001 N N . LEU B 1 104 ? -26.400 26.393 -6.663 1.00 4.94 105 LEU B N 1
ATOM 2002 C CA . LEU B 1 104 ? -26.642 25.028 -6.207 1.00 5.36 105 LEU B CA 1
ATOM 2003 C C . LEU B 1 104 ? -26.722 25.027 -4.688 1.00 5.78 105 LEU B C 1
ATOM 2004 O O . LEU B 1 104 ? -27.528 24.307 -4.112 1.00 6.23 105 LEU B O 1
ATOM 2009 N N . ILE B 1 105 ? -25.884 25.838 -4.041 1.00 5.95 106 ILE B N 1
ATOM 2010 C CA . ILE B 1 105 ? -25.922 25.950 -2.581 1.00 7.34 106 ILE B CA 1
ATOM 2011 C C . ILE B 1 105 ? -27.333 26.381 -2.142 1.00 5.77 106 ILE B C 1
ATOM 2012 O O . ILE B 1 105 ? -27.899 25.838 -1.199 1.00 5.54 106 ILE B O 1
ATOM 2017 N N . GLN B 1 106 ? -27.888 27.368 -2.834 1.00 5.49 107 GLN B N 1
ATOM 2018 C CA . GLN B 1 106 ? -29.222 27.861 -2.533 1.00 6.16 107 GLN B CA 1
ATOM 2019 C C . GLN B 1 106 ? -30.282 26.781 -2.787 1.00 6.36 107 GLN B C 1
ATOM 2020 O O . GLN B 1 106 ? -31.264 26.691 -2.055 1.00 7.16 107 GLN B O 1
ATOM 2026 N N . GLU B 1 107 ? -30.079 25.962 -3.818 1.00 5.72 108 GLU B N 1
ATOM 2027 C CA . GLU B 1 107 ? -31.010 24.874 -4.133 1.00 7.23 108 GLU B CA 1
ATOM 2028 C C . GLU B 1 107 ? -30.922 23.823 -3.033 1.00 6.62 108 GLU B C 1
ATOM 2029 O O . GLU B 1 107 ? -31.943 23.286 -2.599 1.00 6.97 108 GLU B O 1
ATOM 2035 N N . LEU B 1 108 ? -29.700 23.520 -2.592 1.00 7.69 109 LEU B N 1
ATOM 2036 C CA . LEU B 1 108 ? -29.500 22.520 -1.540 1.00 8.00 109 LEU B CA 1
ATOM 2037 C C . LEU B 1 108 ? -30.189 22.945 -0.252 1.00 8.05 109 LEU B C 1
ATOM 2038 O O . LEU B 1 108 ? -30.812 22.119 0.423 1.00 8.92 109 LEU B O 1
ATOM 2043 N N . LYS B 1 109 ? -30.062 24.226 0.096 1.00 6.76 110 LYS B N 1
ATOM 2044 C CA . LYS B 1 109 ? -30.703 24.760 1.304 1.00 7.69 110 LYS B CA 1
ATOM 2045 C C . LYS B 1 109 ? -32.205 24.491 1.265 1.00 7.26 110 LYS B C 1
ATOM 2046 O O . LYS B 1 109 ? -32.776 23.990 2.230 1.00 8.21 110 LYS B O 1
ATOM 2052 N N . GLU B 1 110 ? -32.846 24.817 0.145 1.00 8.10 111 GLU B N 1
ATOM 2053 C CA . GLU B 1 110 ? -34.279 24.578 0.022 1.00 7.89 111 GLU B CA 1
ATOM 2054 C C . GLU B 1 110 ? -34.556 23.082 0.037 1.00 9.45 111 GLU B C 1
ATOM 2055 O O . GLU B 1 110 ? -35.502 22.628 0.687 1.00 8.40 111 GLU B O 1
ATOM 2061 N N . GLY B 1 111 ? -33.728 22.331 -0.692 1.00 8.01 112 GLY B N 1
ATOM 2062 C CA . GLY B 1 111 ? -33.879 20.889 -0.776 1.00 7.66 112 GLY B CA 1
ATOM 2063 C C . GLY B 1 111 ? -33.797 20.238 0.582 1.00 7.06 112 GLY B C 1
ATOM 2064 O O . GLY B 1 111 ? -34.488 19.258 0.850 1.00 7.90 112 GLY B O 1
ATOM 2065 N N . MET B 1 112 ? -32.947 20.776 1.450 1.00 6.31 113 MET B N 1
ATOM 2066 C CA . MET B 1 112 ? -32.829 20.222 2.792 1.00 7.68 113 MET B CA 1
ATOM 2067 C C . MET B 1 112 ? -34.066 20.568 3.620 1.00 8.31 113 MET B C 1
ATOM 2068 O O . MET B 1 112 ? -34.419 19.836 4.547 1.00 9.85 113 MET B O 1
ATOM 2073 N N . GLU B 1 113 ? -34.726 21.674 3.273 1.00 8.67 114 GLU B N 1
ATOM 2074 C CA . GLU B 1 113 ? -35.943 22.094 3.972 1.00 10.99 114 GLU B CA 1
ATOM 2075 C C . GLU B 1 113 ? -37.000 21.035 3.685 1.00 10.18 114 GLU B C 1
ATOM 2076 O O . GLU B 1 113 ? -37.660 20.523 4.586 1.00 9.52 114 GLU B O 1
ATOM 2082 N N . VAL B 1 114 ? -37.152 20.731 2.399 1.00 8.57 115 VAL B N 1
ATOM 2083 C CA . VAL B 1 114 ? -38.132 19.762 1.937 1.00 8.07 115 VAL B CA 1
ATOM 2084 C C . VAL B 1 114 ? -37.944 18.382 2.552 1.00 7.40 115 VAL B C 1
ATOM 2085 O O . VAL B 1 114 ? -38.910 17.768 3.022 1.00 8.97 115 VAL B O 1
ATOM 2089 N N . ALA B 1 115 ? -36.710 17.888 2.542 1.00 7.31 116 ALA B N 1
ATOM 2090 C CA . ALA B 1 115 ? -36.430 16.582 3.122 1.00 7.58 116 ALA B CA 1
ATOM 2091 C C . ALA B 1 115 ? -36.747 16.596 4.618 1.00 6.64 116 ALA B C 1
ATOM 2092 O O . ALA B 1 115 ? -37.304 15.643 5.140 1.00 8.91 116 ALA B O 1
ATOM 2094 N N . GLY B 1 116 ? -36.390 17.684 5.297 1.00 7.66 117 GLY B N 1
ATOM 2095 C CA . GLY B 1 116 ? -36.658 17.785 6.721 1.00 7.80 117 GLY B CA 1
ATOM 2096 C C . GLY B 1 116 ? -38.139 17.774 7.051 1.00 7.46 117 GLY B C 1
ATOM 2097 O O . GLY B 1 116 ? -38.575 17.127 8.009 1.00 7.89 117 GLY B O 1
ATOM 2098 N N . GLU B 1 117 ? -38.921 18.496 6.254 1.00 8.06 118 GLU B N 1
ATOM 2099 C CA . GLU B 1 117 ? -40.357 18.562 6.469 1.00 8.02 118 GLU B CA 1
ATOM 2100 C C . GLU B 1 117 ? -41.072 17.269 6.067 1.00 8.34 118 GLU B C 1
ATOM 2101 O O . GLU B 1 117 ? -42.265 17.099 6.344 1.00 8.29 118 GLU B O 1
ATOM 2107 N N . ALA B 1 118 ? -40.346 16.363 5.413 1.00 8.46 119 ALA B N 1
ATOM 2108 C CA . ALA B 1 118 ? -40.905 15.071 4.998 1.00 8.10 119 ALA B CA 1
ATOM 2109 C C . ALA B 1 118 ? -40.430 13.999 5.976 1.00 8.26 119 ALA B C 1
ATOM 2110 O O . ALA B 1 118 ? -40.778 12.816 5.844 1.00 8.52 119 ALA B O 1
ATOM 2112 N N . GLY B 1 119 ? -39.620 14.426 6.945 1.00 7.51 120 GLY B N 1
ATOM 2113 C CA . GLY B 1 119 ? -39.085 13.513 7.937 1.00 8.35 120 GLY B CA 1
ATOM 2114 C C . GLY B 1 119 ? -38.018 12.608 7.345 1.00 8.98 120 GLY B C 1
ATOM 2115 O O . GLY B 1 119 ? -37.809 11.484 7.810 1.00 11.67 120 GLY B O 1
ATOM 2116 N N . ASP B 1 120 ? -37.322 13.114 6.332 1.00 8.34 121 ASP B N 1
ATOM 2117 C CA . ASP B 1 120 ? -36.291 12.346 5.646 1.00 7.66 121 ASP B CA 1
ATOM 2118 C C . ASP B 1 120 ? -34.877 12.829 5.980 1.00 8.66 121 ASP B C 1
ATOM 2119 O O . ASP B 1 120 ? -34.263 13.585 5.227 1.00 8.59 121 ASP B O 1
ATOM 2124 N N . ALA B 1 121 ? -34.366 12.356 7.112 1.00 8.64 122 ALA B N 1
ATOM 2125 C CA . ALA B 1 121 ? -33.045 12.727 7.605 1.00 8.43 122 ALA B CA 1
ATOM 2126 C C . ALA B 1 121 ? -31.885 12.281 6.725 1.00 7.59 122 ALA B C 1
ATOM 2127 O O . ALA B 1 121 ? -30.901 13.013 6.585 1.00 9.36 122 ALA B O 1
ATOM 2129 N N . THR B 1 122 ? -31.980 11.094 6.137 1.00 6.90 123 THR B N 1
ATOM 2130 C CA . THR B 1 122 ? -30.890 10.616 5.288 1.00 8.25 123 THR B CA 1
ATOM 2131 C C . THR B 1 122 ? -30.725 11.476 4.041 1.00 8.13 123 THR B C 1
ATOM 2132 O O . THR B 1 122 ? -29.612 11.909 3.727 1.00 7.96 123 THR B O 1
ATOM 2136 N N . SER B 1 123 ? -31.820 11.745 3.330 1.00 8.45 124 SER B N 1
ATOM 2137 C CA . SER B 1 123 ? -31.693 12.566 2.131 1.00 7.80 124 SER B CA 1
ATOM 2138 C C . SER B 1 123 ? -31.209 13.970 2.514 1.00 8.04 124 SER B C 1
ATOM 2139 O O . SER B 1 123 ? -30.391 14.562 1.811 1.00 7.89 124 SER B O 1
ATOM 2142 N N . ALA B 1 124 ? -31.694 14.495 3.637 1.00 7.47 125 ALA B N 1
ATOM 2143 C CA . ALA B 1 124 ? -31.274 15.823 4.085 1.00 7.83 125 ALA B CA 1
ATOM 2144 C C . ALA B 1 124 ? -29.762 15.844 4.308 1.00 7.05 125 ALA B C 1
ATOM 2145 O O . ALA B 1 124 ? -29.074 16.785 3.899 1.00 8.08 125 ALA B O 1
ATOM 2147 N N . ASP B 1 125 ? -29.255 14.787 4.942 1.00 7.10 126 ASP B N 1
ATOM 2148 C CA . ASP B 1 125 ? -27.831 14.669 5.232 1.00 8.85 126 ASP B CA 1
ATOM 2149 C C . ASP B 1 125 ? -26.977 14.536 3.976 1.00 8.66 126 ASP B C 1
ATOM 2150 O O . ASP B 1 125 ? -25.870 15.081 3.904 1.00 8.96 126 ASP B O 1
ATOM 2155 N N . MET B 1 126 ? -27.479 13.802 2.991 1.00 8.38 127 MET B N 1
ATOM 2156 C CA . MET B 1 126 ? -26.745 13.635 1.738 1.00 8.47 127 MET B CA 1
ATOM 2157 C C . MET B 1 126 ? -26.576 14.997 1.079 1.00 8.64 127 MET B C 1
ATOM 2158 O O . MET B 1 126 ? -25.478 15.375 0.665 1.00 8.57 127 MET B O 1
ATOM 2163 N N . LEU B 1 127 ? -27.680 15.728 0.988 1.00 6.94 128 LEU B N 1
ATOM 2164 C CA . LEU B 1 127 ? -27.682 17.055 0.400 1.00 7.37 128 LEU B CA 1
ATOM 2165 C C . LEU B 1 127 ? -26.745 17.979 1.188 1.00 7.35 128 LEU B C 1
ATOM 2166 O O . LEU B 1 127 ? -26.041 18.795 0.611 1.00 7.69 128 LEU B O 1
ATOM 2171 N N . LEU B 1 128 ? -26.745 17.844 2.510 1.00 7.74 129 LEU B N 1
ATOM 2172 C CA . LEU B 1 128 ? -25.889 18.671 3.366 1.00 7.89 129 LEU B CA 1
ATOM 2173 C C . LEU B 1 128 ? -24.421 18.454 3.022 1.00 7.65 129 LEU B C 1
ATOM 2174 O O . LEU B 1 128 ? -23.653 19.416 2.906 1.00 8.76 129 LEU B O 1
ATOM 2179 N N . ALA B 1 129 ? -24.044 17.187 2.862 1.00 6.92 130 ALA B N 1
ATOM 2180 C CA . ALA B 1 129 ? -22.669 16.817 2.543 1.00 7.88 130 ALA B CA 1
ATOM 2181 C C . ALA B 1 129 ? -22.155 17.533 1.300 1.00 6.91 130 ALA B C 1
ATOM 2182 O O . ALA B 1 129 ? -20.988 17.921 1.250 1.00 8.49 130 ALA B O 1
ATOM 2184 N N . ILE B 1 130 ? -23.009 17.708 0.296 1.00 6.58 131 ILE B N 1
ATOM 2185 C CA . ILE B 1 130 ? -22.576 18.425 -0.902 1.00 7.92 131 ILE B CA 1
ATOM 2186 C C . ILE B 1 130 ? -22.489 19.910 -0.592 1.00 7.11 131 ILE B C 1
ATOM 2187 O O . ILE B 1 130 ? -21.551 20.594 -0.998 1.00 8.78 131 ILE B O 1
ATOM 2192 N N . HIS B 1 131 ? -23.496 20.397 0.123 1.00 6.63 132 HIS B N 1
ATOM 2193 C CA . HIS B 1 131 ? -23.575 21.798 0.511 1.00 6.87 132 HIS B CA 1
ATOM 2194 C C . HIS B 1 131 ? -22.281 22.216 1.216 1.00 6.87 132 HIS B C 1
ATOM 2195 O O . HIS B 1 131 ? -21.686 23.253 0.915 1.00 7.81 132 HIS B O 1
ATOM 2202 N N . THR B 1 132 ? -21.833 21.381 2.140 1.00 7.48 133 THR B N 1
ATOM 2203 C CA . THR B 1 132 ? -20.621 21.660 2.880 1.00 7.77 133 THR B CA 1
ATOM 2204 C C . THR B 1 132 ? -19.410 21.795 1.961 1.00 8.92 133 THR B C 1
ATOM 2205 O O . THR B 1 132 ? -18.578 22.684 2.147 1.00 9.15 133 THR B O 1
ATOM 2209 N N . THR B 1 133 ? -19.302 20.914 0.968 1.00 8.61 134 THR B N 1
ATOM 2210 C CA . THR B 1 133 ? -18.159 20.971 0.071 1.00 7.83 134 THR B CA 1
ATOM 2211 C C . THR B 1 133 ? -18.225 22.151 -0.889 1.00 7.87 134 THR B C 1
ATOM 2212 O O . THR B 1 133 ? -17.214 22.820 -1.115 1.00 8.17 134 THR B O 1
ATOM 2216 N N . LEU B 1 134 ? -19.407 22.414 -1.447 1.00 7.48 135 LEU B N 1
ATOM 2217 C CA . LEU B 1 134 ? -19.570 23.521 -2.385 1.00 7.22 135 LEU B CA 1
ATOM 2218 C C . LEU B 1 134 ? -19.236 24.851 -1.723 1.00 7.15 135 LEU B C 1
ATOM 2219 O O . LEU B 1 134 ? -18.666 25.742 -2.352 1.00 6.96 135 LEU B O 1
ATOM 2224 N N . GLU B 1 135 ? -19.594 24.995 -0.453 1.00 7.67 136 GLU B N 1
ATOM 2225 C CA . GLU B 1 135 ? -19.285 26.229 0.244 1.00 7.40 136 GLU B CA 1
ATOM 2226 C C . GLU B 1 135 ? -17.765 26.366 0.372 1.00 7.16 136 GLU B C 1
ATOM 2227 O O . GLU B 1 135 ? -17.227 27.472 0.359 1.00 7.50 136 GLU B O 1
ATOM 2233 N N . GLN B 1 136 ? -17.070 25.240 0.491 1.00 6.72 137 GLN B N 1
ATOM 2234 C CA . GLN B 1 136 ? -15.615 25.288 0.579 1.00 6.45 137 GLN B CA 1
ATOM 2235 C C . GLN B 1 136 ? -15.084 25.698 -0.785 1.00 7.10 137 GLN B C 1
ATOM 2236 O O . GLN B 1 136 ? -14.179 26.519 -0.885 1.00 6.39 137 GLN B O 1
ATOM 2242 N N . HIS B 1 137 ? -15.662 25.126 -1.835 1.00 6.68 138 HIS B N 1
ATOM 2243 C CA . HIS B 1 137 ? -15.242 25.461 -3.183 1.00 7.72 138 HIS B CA 1
ATOM 2244 C C . HIS B 1 137 ? -15.430 26.944 -3.467 1.00 7.82 138 HIS B C 1
ATOM 2245 O O . HIS B 1 137 ? -14.546 27.596 -4.013 1.00 8.81 138 HIS B O 1
ATOM 2252 N N . VAL B 1 138 ? -16.579 27.488 -3.100 1.00 6.39 139 VAL B N 1
ATOM 2253 C CA . VAL B 1 138 ? -16.820 28.891 -3.384 1.00 7.80 139 VAL B CA 1
ATOM 2254 C C . VAL B 1 138 ? -15.805 29.813 -2.737 1.00 6.71 139 VAL B C 1
ATOM 2255 O O . VAL B 1 138 ? -15.382 30.781 -3.359 1.00 7.83 139 VAL B O 1
ATOM 2259 N N . TRP B 1 139 ? -15.406 29.520 -1.500 1.00 6.98 140 TRP B N 1
ATOM 2260 C CA . TRP B 1 139 ? -14.421 30.361 -0.818 1.00 7.50 140 TRP B CA 1
ATOM 2261 C C . TRP B 1 139 ? -13.090 30.352 -1.563 1.00 8.11 140 TRP B C 1
ATOM 2262 O O . TRP B 1 139 ? -12.514 31.408 -1.858 1.00 8.01 140 TRP B O 1
ATOM 2273 N N . MET B 1 140 ? -12.594 29.152 -1.850 1.00 7.71 141 MET B N 1
ATOM 2274 C CA . MET B 1 140 ? -11.326 29.015 -2.541 1.00 7.01 141 MET B CA 1
ATOM 2275 C C . MET B 1 140 ? -11.355 29.682 -3.915 1.00 7.59 141 MET B C 1
ATOM 2276 O O . MET B 1 140 ? -10.434 30.431 -4.273 1.00 7.33 141 MET B O 1
ATOM 2281 N N . LEU B 1 141 ? -12.419 29.432 -4.677 1.00 7.07 142 LEU B N 1
ATOM 2282 C CA . LEU B 1 141 ? -12.541 30.010 -6.010 1.00 7.58 142 LEU B CA 1
ATOM 2283 C C . LEU B 1 141 ? -12.687 31.533 -5.972 1.00 7.40 142 LEU B C 1
ATOM 2284 O O . LEU B 1 141 ? -12.145 32.233 -6.837 1.00 7.28 142 LEU B O 1
ATOM 2289 N N . SER B 1 142 ? -13.400 32.051 -4.973 1.00 7.67 143 SER B N 1
ATOM 2290 C CA . SER B 1 142 ? -13.570 33.502 -4.845 1.00 7.55 143 SER B CA 1
ATOM 2291 C C . SER B 1 142 ? -12.231 34.115 -4.408 1.00 7.84 143 SER B C 1
ATOM 2292 O O . SER B 1 142 ? -11.877 35.219 -4.824 1.00 7.84 143 SER B O 1
ATOM 2295 N N . ALA B 1 143 ? -11.501 33.382 -3.565 1.00 7.72 144 ALA B N 1
ATOM 2296 C CA . ALA B 1 143 ? -10.186 33.815 -3.089 1.00 8.36 144 ALA B CA 1
ATOM 2297 C C . ALA B 1 143 ? -9.264 33.945 -4.298 1.00 8.20 144 ALA B C 1
ATOM 2298 O O . ALA B 1 143 ? -8.542 34.926 -4.426 1.00 9.09 144 ALA B O 1
ATOM 2300 N N . PHE B 1 144 ? -9.294 32.941 -5.173 1.00 9.40 145 PHE B N 1
ATOM 2301 C CA . PHE B 1 144 ? -8.481 32.918 -6.397 1.00 9.60 145 PHE B CA 1
ATOM 2302 C C . PHE B 1 144 ? -8.673 34.203 -7.220 1.00 11.14 145 PHE B C 1
ATOM 2303 O O . PHE B 1 144 ? -7.708 34.792 -7.714 1.00 9.89 145 PHE B O 1
ATOM 2311 N N . LEU B 1 145 ? -9.930 34.621 -7.368 1.00 12.56 146 LEU B N 1
ATOM 2312 C CA . LEU B 1 145 ? -10.267 35.817 -8.134 1.00 14.46 146 LEU B CA 1
ATOM 2313 C C . LEU B 1 145 ? -9.887 37.056 -7.346 1.00 18.14 146 LEU B C 1
ATOM 2314 O O . LEU B 1 145 ? -10.233 38.191 -7.715 1.00 15.79 146 LEU B O 1
ATOM 2319 N N . LYS B 1 146 ? -9.149 36.803 -6.266 1.00 21.46 147 LYS B N 1
ATOM 2320 C CA . LYS B 1 146 ? -8.667 37.823 -5.342 1.00 25.15 147 LYS B CA 1
ATOM 2321 C C . LYS B 1 146 ? -9.812 38.295 -4.460 1.00 25.56 147 LYS B C 1
ATOM 2322 O O . LYS B 1 146 ? -9.672 38.245 -3.217 1.00 25.31 147 LYS B O 1
ATOM 2329 N N . SER C 1 1 ? -13.730 -42.996 15.624 1.00 15.14 2 SER C N 1
ATOM 2330 C CA . SER C 1 1 ? -14.446 -41.704 15.397 1.00 16.74 2 SER C CA 1
ATOM 2331 C C . SER C 1 1 ? -15.131 -41.701 14.037 1.00 15.51 2 SER C C 1
ATOM 2332 O O . SER C 1 1 ? -14.623 -42.295 13.086 1.00 13.40 2 SER C O 1
ATOM 2335 N N . THR C 1 2 ? -16.277 -41.027 13.950 1.00 15.04 3 THR C N 1
ATOM 2336 C CA . THR C 1 2 ? -17.005 -40.906 12.688 1.00 14.02 3 THR C CA 1
ATOM 2337 C C . THR C 1 2 ? -17.043 -39.433 12.295 1.00 13.11 3 THR C C 1
ATOM 2338 O O . THR C 1 2 ? -16.708 -38.556 13.100 1.00 10.63 3 THR C O 1
ATOM 2342 N N . LYS C 1 3 ? -17.452 -39.165 11.060 1.00 12.41 4 LYS C N 1
ATOM 2343 C CA . LYS C 1 3 ? -17.534 -37.794 10.574 1.00 13.67 4 LYS C CA 1
ATOM 2344 C C . LYS C 1 3 ? -18.514 -37.022 11.453 1.00 10.74 4 LYS C C 1
ATOM 2345 O O . LYS C 1 3 ? -18.330 -35.833 11.715 1.00 9.31 4 LYS C O 1
ATOM 2351 N N . THR C 1 4 ? -19.552 -37.713 11.912 1.00 8.65 5 THR C N 1
ATOM 2352 C CA . THR C 1 4 ? -20.557 -37.096 12.764 1.00 7.35 5 THR C CA 1
ATOM 2353 C C . THR C 1 4 ? -19.970 -36.679 14.108 1.00 7.14 5 THR C C 1
ATOM 2354 O O . THR C 1 4 ? -20.361 -35.652 14.659 1.00 6.88 5 THR C O 1
ATOM 2358 N N . ASN C 1 5 ? -19.038 -37.476 14.631 1.00 7.31 6 ASN C N 1
ATOM 2359 C CA . ASN C 1 5 ? -18.382 -37.164 15.903 1.00 5.56 6 ASN C CA 1
ATOM 2360 C C . ASN C 1 5 ? -17.602 -35.868 15.735 1.00 5.26 6 ASN C C 1
ATOM 2361 O O . ASN C 1 5 ? -17.594 -35.012 16.619 1.00 5.31 6 ASN C O 1
ATOM 2366 N N . VAL C 1 6 ? -16.931 -35.745 14.593 1.00 6.65 7 VAL C N 1
ATOM 2367 C CA . VAL C 1 6 ? -16.144 -34.552 14.292 1.00 5.55 7 VAL C CA 1
ATOM 2368 C C . VAL C 1 6 ? -17.054 -33.327 14.102 1.00 5.93 7 VAL C C 1
ATOM 2369 O O . VAL C 1 6 ? -16.734 -32.224 14.560 1.00 4.94 7 VAL C O 1
ATOM 2373 N N . VAL C 1 7 ? -18.184 -33.518 13.424 1.00 6.24 8 VAL C N 1
ATOM 2374 C CA . VAL C 1 7 ? -19.141 -32.428 13.228 1.00 6.86 8 VAL C CA 1
ATOM 2375 C C . VAL C 1 7 ? -19.602 -31.929 14.596 1.00 6.83 8 VAL C C 1
ATOM 2376 O O . VAL C 1 7 ? -19.762 -30.726 14.812 1.00 7.33 8 VAL C O 1
ATOM 2380 N N . GLU C 1 8 ? -19.815 -32.857 15.523 1.00 6.88 9 GLU C N 1
ATOM 2381 C CA . GLU C 1 8 ? -20.259 -32.473 16.854 1.00 9.00 9 GLU C CA 1
ATOM 2382 C C . GLU C 1 8 ? -19.170 -31.662 17.564 1.00 9.51 9 GLU C C 1
ATOM 2383 O O . GLU C 1 8 ? -19.456 -30.621 18.150 1.00 8.25 9 GLU C O 1
ATOM 2389 N N . VAL C 1 9 ? -17.924 -32.136 17.515 1.00 7.91 10 VAL C N 1
ATOM 2390 C CA . VAL C 1 9 ? -16.842 -31.416 18.174 1.00 8.74 10 VAL C CA 1
ATOM 2391 C C . VAL C 1 9 ? -16.701 -30.018 17.579 1.00 7.80 10 VAL C C 1
ATOM 2392 O O . VAL C 1 9 ? -16.477 -29.044 18.303 1.00 8.12 10 VAL C O 1
ATOM 2396 N N . LEU C 1 10 ? -16.853 -29.919 16.260 1.00 7.22 11 LEU C N 1
ATOM 2397 C CA . LEU C 1 10 ? -16.741 -28.636 15.579 1.00 8.36 11 LEU C CA 1
ATOM 2398 C C . LEU C 1 10 ? -17.856 -27.692 15.993 1.00 7.86 11 LEU C C 1
ATOM 2399 O O . LEU C 1 10 ? -17.635 -26.488 16.153 1.00 8.82 11 LEU C O 1
ATOM 2404 N N . ASN C 1 11 ? -19.060 -28.232 16.167 1.00 7.75 12 ASN C N 1
ATOM 2405 C CA . ASN C 1 11 ? -20.183 -27.394 16.550 1.00 7.14 12 ASN C CA 1
ATOM 2406 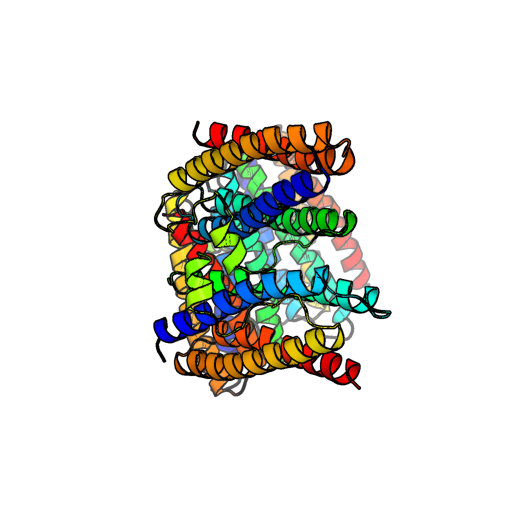C C . ASN C 1 11 ? -20.087 -26.875 17.973 1.00 7.28 12 ASN C C 1
ATOM 2407 O O . ASN C 1 11 ? -20.570 -25.781 18.270 1.00 6.51 12 ASN C O 1
ATOM 2412 N N . LYS C 1 12 ? -19.470 -27.647 18.861 1.00 6.68 13 LYS C N 1
ATOM 2413 C CA . LYS C 1 12 ? -19.332 -27.177 20.226 1.00 6.60 13 LYS C CA 1
ATOM 2414 C C . LYS C 1 12 ? -18.449 -25.939 20.216 1.00 5.57 13 LYS C C 1
ATOM 2415 O O . LYS C 1 12 ? -18.662 -25.004 20.981 1.00 5.84 13 LYS C O 1
ATOM 2421 N N . GLN C 1 13 ? -17.459 -25.931 19.334 1.00 5.26 14 GLN C N 1
ATOM 2422 C CA . GLN C 1 13 ? -16.567 -24.794 19.269 1.00 5.45 14 GLN C CA 1
ATOM 2423 C C . GLN C 1 13 ? -17.238 -23.629 18.566 1.00 6.17 14 GLN C C 1
ATOM 2424 O O . GLN C 1 13 ? -16.953 -22.474 18.880 1.00 8.16 14 GLN C O 1
ATOM 2430 N N . VAL C 1 14 ? -18.117 -23.917 17.607 1.00 5.82 15 VAL C N 1
ATOM 2431 C CA . VAL C 1 14 ? -18.845 -22.840 16.930 1.00 5.88 15 VAL C CA 1
ATOM 2432 C C . VAL C 1 14 ? -19.646 -22.124 18.031 1.00 6.31 15 VAL C C 1
ATOM 2433 O O . VAL C 1 14 ? -19.632 -20.892 18.138 1.00 5.82 15 VAL C O 1
ATOM 2437 N N . ALA C 1 15 ? -20.319 -22.908 18.867 1.00 5.86 16 ALA C N 1
ATOM 2438 C CA . ALA C 1 15 ? -21.091 -22.360 19.971 1.00 4.99 16 ALA C CA 1
ATOM 2439 C C . ALA C 1 15 ? -20.178 -21.598 20.938 1.00 5.55 16 ALA C C 1
ATOM 2440 O O . ALA C 1 15 ? -20.459 -20.450 21.290 1.00 6.87 16 ALA C O 1
ATOM 2442 N N . ASN C 1 16 ? -19.083 -22.226 21.365 1.00 5.37 17 ASN C N 1
ATOM 2443 C CA . ASN C 1 16 ? -18.155 -21.579 22.295 1.00 5.02 17 ASN C CA 1
ATOM 2444 C C . ASN C 1 16 ? -17.629 -20.250 21.776 1.00 5.95 17 ASN C C 1
ATOM 2445 O O . ASN C 1 16 ? -17.585 -19.266 22.508 1.00 5.64 17 ASN C O 1
ATOM 2450 N N . TRP C 1 17 ? -17.215 -20.214 20.513 1.00 7.86 18 TRP C N 1
ATOM 2451 C CA . TRP C 1 17 ? -16.667 -18.979 19.980 1.00 7.66 18 TRP C CA 1
ATOM 2452 C C . TRP C 1 17 ? -17.676 -17.871 19.747 1.00 6.66 18 TRP C C 1
ATOM 2453 O O . TRP C 1 17 ? -17.315 -16.691 19.684 1.00 5.73 18 TRP C O 1
ATOM 2464 N N . ASN C 1 18 ? -18.947 -18.239 19.656 1.00 7.03 19 ASN C N 1
ATOM 2465 C CA . ASN C 1 18 ? -19.982 -17.237 19.507 1.00 6.07 19 ASN C CA 1
ATOM 2466 C C . ASN C 1 18 ? -20.181 -16.621 20.889 1.00 6.89 19 ASN C C 1
ATOM 2467 O O . ASN C 1 18 ? -20.258 -15.403 21.021 1.00 8.93 19 ASN C O 1
ATOM 2472 N N . VAL C 1 19 ? -20.248 -17.468 21.913 1.00 4.62 20 VAL C N 1
ATOM 2473 C CA . VAL C 1 19 ? -20.408 -16.994 23.283 1.00 6.45 20 VAL C CA 1
ATOM 2474 C C . VAL C 1 19 ? -19.201 -16.141 23.696 1.00 6.91 20 VAL C C 1
ATOM 2475 O O . VAL C 1 19 ? -19.352 -15.151 24.410 1.00 6.58 20 VAL C O 1
ATOM 2479 N N . LEU C 1 20 ? -18.010 -16.544 23.248 1.00 7.04 21 LEU C N 1
ATOM 2480 C CA . LEU C 1 20 ? -16.775 -15.812 23.544 1.00 8.06 21 LEU C CA 1
ATOM 2481 C C . LEU C 1 20 ? -16.736 -14.487 22.799 1.00 7.86 21 LEU C C 1
ATOM 2482 O O . LEU C 1 20 ? -16.201 -13.501 23.301 1.00 9.73 21 LEU C O 1
ATOM 2487 N N . TYR C 1 21 ? -17.296 -14.464 21.594 1.00 6.98 22 TYR C N 1
ATOM 2488 C CA . TYR C 1 21 ? -17.325 -13.235 20.818 1.00 6.03 22 TYR C CA 1
ATOM 2489 C C . TYR C 1 21 ? -18.069 -12.181 21.634 1.00 5.96 22 TYR C C 1
ATOM 2490 O O . TYR C 1 21 ? -17.604 -11.056 21.768 1.00 6.68 22 TYR C O 1
ATOM 2499 N N . VAL C 1 22 ? -19.219 -12.556 22.189 1.00 6.96 23 VAL C N 1
ATOM 2500 C CA . VAL C 1 22 ? -20.019 -11.647 23.017 1.00 6.29 23 VAL C CA 1
ATOM 2501 C C . VAL C 1 22 ? -19.303 -11.303 24.339 1.00 6.04 23 VAL C C 1
ATOM 2502 O O . VAL C 1 22 ? -19.237 -10.144 24.742 1.00 5.82 23 VAL C O 1
ATOM 2506 N N . LYS C 1 23 ? -18.769 -12.317 25.005 1.00 5.24 24 LYS C N 1
ATOM 2507 C CA . LYS C 1 23 ? -18.071 -12.114 26.275 1.00 7.24 24 LYS C CA 1
ATOM 2508 C C . LYS C 1 23 ? -16.861 -11.189 26.116 1.00 7.08 24 LYS C C 1
ATOM 2509 O O . LYS C 1 23 ? -16.572 -10.374 26.991 1.00 7.41 24 LYS C O 1
ATOM 2515 N N . LEU C 1 24 ? -16.149 -11.320 25.001 1.00 6.37 25 LEU C N 1
ATOM 2516 C CA . LEU C 1 24 ? -14.986 -10.480 24.754 1.00 6.33 25 LEU C CA 1
ATOM 2517 C C . LEU C 1 24 ? -15.448 -9.047 24.517 1.00 6.88 25 LEU C C 1
ATOM 2518 O O . LEU C 1 24 ? -14.756 -8.098 24.873 1.00 6.42 25 LEU C O 1
ATOM 2523 N N . HIS C 1 25 ? -16.622 -8.890 23.913 1.00 6.56 26 HIS C N 1
ATOM 2524 C CA . HIS C 1 25 ? -17.165 -7.552 23.712 1.00 7.75 26 HIS C CA 1
ATOM 2525 C C . HIS C 1 25 ? -17.502 -6.968 25.093 1.00 7.80 26 HIS C C 1
ATOM 2526 O O . HIS C 1 25 ? -17.252 -5.793 25.360 1.00 8.54 26 HIS C O 1
ATOM 2533 N N . ASN C 1 26 ? -18.056 -7.814 25.962 1.00 7.33 27 ASN C N 1
ATOM 2534 C CA . ASN C 1 26 ? -18.417 -7.437 27.335 1.00 7.36 27 ASN C CA 1
ATOM 2535 C C . ASN C 1 26 ? -17.198 -6.850 28.054 1.00 7.04 27 ASN C C 1
ATOM 2536 O O . ASN C 1 26 ? -17.238 -5.743 28.592 1.00 8.69 27 ASN C O 1
ATOM 2541 N N . TYR C 1 27 ? -16.102 -7.596 28.046 1.00 6.98 28 TYR C N 1
ATOM 2542 C CA . TYR C 1 27 ? -14.895 -7.156 28.723 1.00 6.37 28 TYR C CA 1
ATOM 2543 C C . TYR C 1 27 ? -14.270 -5.941 28.032 1.00 7.40 28 TYR C C 1
ATOM 2544 O O . TYR C 1 27 ? -13.733 -5.046 28.686 1.00 8.05 28 TYR C O 1
ATOM 2553 N N . HIS C 1 28 ? -14.390 -5.898 26.710 1.00 7.82 29 HIS C N 1
ATOM 2554 C CA . HIS C 1 28 ? -13.867 -4.799 25.902 1.00 6.81 29 HIS C CA 1
ATOM 2555 C C . HIS C 1 28 ? -14.562 -3.485 26.306 1.00 8.51 29 HIS C C 1
ATOM 2556 O O . HIS C 1 28 ? -13.928 -2.428 26.396 1.00 7.95 29 HIS C O 1
ATOM 2563 N N . TRP C 1 29 ? -15.864 -3.570 26.576 1.00 8.03 30 TRP C N 1
ATOM 2564 C CA . TRP C 1 29 ? -16.670 -2.411 26.963 1.00 6.64 30 TRP C CA 1
ATOM 2565 C C . TRP C 1 29 ? -16.607 -2.042 28.444 1.00 6.83 30 TRP C C 1
ATOM 2566 O O . TRP C 1 29 ? -16.581 -0.861 28.798 1.00 7.15 30 TRP C O 1
ATOM 2577 N N . TYR C 1 30 ? -16.590 -3.052 29.307 1.00 6.25 31 TYR C N 1
ATOM 2578 C CA . TYR C 1 30 ? -16.601 -2.819 30.743 1.00 6.70 31 TYR C CA 1
ATOM 2579 C C . TYR C 1 30 ? -15.267 -2.693 31.470 1.00 7.26 31 TYR C C 1
ATOM 2580 O O . TYR C 1 30 ? -15.254 -2.458 32.675 1.00 8.14 31 TYR C O 1
ATOM 2589 N N . VAL C 1 31 ? -14.152 -2.849 30.763 1.00 8.54 32 VAL C N 1
ATOM 2590 C CA . VAL C 1 31 ? -12.854 -2.716 31.417 1.00 11.19 32 VAL C CA 1
ATOM 2591 C C . VAL C 1 31 ? -12.641 -1.295 31.915 1.00 11.60 32 VAL C C 1
ATOM 2592 O O . VAL C 1 31 ? -13.030 -0.333 31.256 1.00 11.01 32 VAL C O 1
ATOM 2596 N N . THR C 1 32 ? -12.025 -1.178 33.088 1.00 13.63 33 THR C N 1
ATOM 2597 C CA . THR C 1 32 ? -11.715 0.117 33.691 1.00 13.49 33 THR C CA 1
ATOM 2598 C C . THR C 1 32 ? -10.370 -0.032 34.380 1.00 14.43 33 THR C C 1
ATOM 2599 O O . THR C 1 32 ? -9.831 -1.139 34.464 1.00 14.54 33 THR C O 1
ATOM 2603 N N . GLY C 1 33 ? -9.828 1.074 34.876 1.00 13.44 34 GLY C N 1
ATOM 2604 C CA . GLY C 1 33 ? -8.541 1.012 35.544 1.00 14.28 34 GLY C CA 1
ATOM 2605 C C . GLY C 1 33 ? -7.425 1.520 34.652 1.00 14.82 34 GLY C C 1
ATOM 2606 O O . GLY C 1 33 ? -7.610 1.634 33.443 1.00 15.50 34 GLY C O 1
ATOM 2607 N N . PRO C 1 34 ? -6.241 1.805 35.214 1.00 15.57 35 PRO C N 1
ATOM 2608 C CA . PRO C 1 34 ? -5.102 2.312 34.445 1.00 15.63 35 PRO C CA 1
ATOM 2609 C C . PRO C 1 34 ? -4.658 1.420 33.288 1.00 15.52 35 PRO C C 1
ATOM 2610 O O . PRO C 1 34 ? -3.872 1.839 32.435 1.00 14.67 35 PRO C O 1
ATOM 2614 N N . HIS C 1 35 ? -5.158 0.189 33.257 1.00 16.06 36 HIS C N 1
ATOM 2615 C CA . HIS C 1 35 ? -4.824 -0.721 32.170 1.00 15.53 36 HIS C CA 1
ATOM 2616 C C . HIS C 1 35 ? -6.001 -0.809 31.214 1.00 13.95 36 HIS C C 1
ATOM 2617 O O . HIS C 1 35 ? -6.189 -1.812 30.533 1.00 14.43 36 HIS C O 1
ATOM 2624 N N . PHE C 1 36 ? -6.795 0.257 31.167 1.00 12.47 37 PHE C N 1
ATOM 2625 C CA . PHE C 1 36 ? -7.954 0.304 30.285 1.00 10.96 37 PHE C CA 1
ATOM 2626 C C . PHE C 1 36 ? -7.569 0.183 28.817 1.00 10.81 37 PHE C C 1
ATOM 2627 O O . PHE C 1 36 ? -8.087 -0.672 28.096 1.00 11.08 37 PHE C O 1
ATOM 2635 N N . PHE C 1 37 ? -6.668 1.061 28.381 1.00 10.55 38 PHE C N 1
ATOM 2636 C CA . PHE C 1 37 ? -6.236 1.099 26.992 1.00 12.68 38 PHE C CA 1
ATOM 2637 C C . PHE C 1 37 ? -5.646 -0.218 26.511 1.00 13.31 38 PHE C C 1
ATOM 2638 O O . PHE C 1 37 ? -5.930 -0.652 25.394 1.00 14.15 38 PHE C O 1
ATOM 2646 N N . THR C 1 38 ? -4.845 -0.855 27.362 1.00 14.90 39 THR C N 1
ATOM 2647 C CA . THR C 1 38 ? -4.219 -2.135 27.031 1.00 14.98 39 THR C CA 1
ATOM 2648 C C . THR C 1 38 ? -5.266 -3.224 26.804 1.00 12.90 39 THR C C 1
ATOM 2649 O O . THR C 1 38 ? -5.350 -3.801 25.721 1.00 13.71 39 THR C O 1
ATOM 2653 N N . LEU C 1 39 ? -6.066 -3.486 27.828 1.00 12.00 40 LEU C N 1
ATOM 2654 C CA . LEU C 1 39 ? -7.107 -4.507 27.775 1.00 11.20 40 LEU C CA 1
ATOM 2655 C C . LEU C 1 39 ? -8.195 -4.219 26.744 1.00 11.40 40 LEU C C 1
ATOM 2656 O O . LEU C 1 39 ? -8.591 -5.110 25.985 1.00 9.98 40 LEU C O 1
ATOM 2661 N N . HIS C 1 40 ? -8.688 -2.982 26.728 1.00 9.56 41 HIS C N 1
ATOM 2662 C CA . HIS C 1 40 ? -9.711 -2.589 25.766 1.00 9.33 41 HIS C CA 1
ATOM 2663 C C . HIS C 1 40 ? -9.254 -3.027 24.367 1.00 10.18 41 HIS C C 1
ATOM 2664 O O . HIS C 1 40 ? -9.979 -3.705 23.639 1.00 10.84 41 HIS C O 1
ATOM 2671 N N . GLU C 1 41 ? -8.035 -2.654 23.996 1.00 11.10 42 GLU C N 1
ATOM 2672 C CA . GLU C 1 41 ? -7.512 -3.012 22.686 1.00 11.74 42 GLU C CA 1
ATOM 2673 C C . GLU C 1 41 ? -7.296 -4.511 22.533 1.00 11.99 42 GLU C C 1
ATOM 2674 O O . GLU C 1 41 ? -7.692 -5.115 21.529 1.00 10.34 42 GLU C O 1
ATOM 2680 N N . LYS C 1 42 ? -6.669 -5.103 23.545 1.00 12.12 43 LYS C N 1
ATOM 2681 C CA . LYS C 1 42 ? -6.371 -6.528 23.556 1.00 12.00 43 LYS C CA 1
ATOM 2682 C C . LYS C 1 42 ? -7.618 -7.372 23.338 1.00 11.08 43 LYS C C 1
ATOM 2683 O O . LYS C 1 42 ? -7.626 -8.290 22.520 1.00 9.97 43 LYS C O 1
ATOM 2689 N N . PHE C 1 43 ? -8.671 -7.050 24.079 1.00 9.66 44 PHE C N 1
ATOM 2690 C CA . PHE C 1 43 ? -9.920 -7.792 23.989 1.00 8.88 44 PHE C CA 1
ATOM 2691 C C . PHE C 1 43 ? -10.552 -7.660 22.615 1.00 8.47 44 PHE C C 1
ATOM 2692 O O . PHE C 1 43 ? -11.243 -8.567 22.152 1.00 9.65 44 PHE C O 1
ATOM 2700 N N . GLU C 1 44 ? -10.298 -6.531 21.960 1.00 7.85 45 GLU C N 1
ATOM 2701 C CA . GLU C 1 44 ? -10.830 -6.267 20.630 1.00 10.13 45 GLU C CA 1
ATOM 2702 C C . GLU C 1 44 ? -10.144 -7.194 19.629 1.00 10.13 45 GLU C C 1
ATOM 2703 O O . GLU C 1 44 ? -10.790 -7.760 18.747 1.00 11.06 45 GLU C O 1
ATOM 2709 N N . GLU C 1 45 ? -8.829 -7.348 19.770 1.00 9.71 46 GLU C N 1
ATOM 2710 C CA . GLU C 1 45 ? -8.084 -8.242 18.898 1.00 10.15 46 GLU C CA 1
ATOM 2711 C C . GLU C 1 45 ? -8.611 -9.658 19.113 1.00 8.61 46 GLU C C 1
ATOM 2712 O O . GLU C 1 45 ? -8.825 -10.401 18.161 1.00 9.17 46 GLU C O 1
ATOM 2718 N N . PHE C 1 46 ? -8.829 -10.020 20.374 1.00 8.16 47 PHE C N 1
ATOM 2719 C CA . PHE C 1 46 ? -9.344 -11.337 20.726 1.00 7.92 47 PHE C CA 1
ATOM 2720 C C . PHE C 1 46 ? -10.719 -11.624 20.106 1.00 7.61 47 PHE C C 1
ATOM 2721 O O . PHE C 1 46 ? -10.967 -12.727 19.611 1.00 8.19 47 PHE C O 1
ATOM 2729 N N . TYR C 1 47 ? -11.615 -10.642 20.146 1.00 8.45 48 TYR C N 1
ATOM 2730 C CA . TYR C 1 47 ? -12.950 -10.837 19.584 1.00 11.00 48 TYR C CA 1
ATOM 2731 C C . TYR C 1 47 ? -12.852 -10.951 18.060 1.00 9.70 48 TYR C C 1
ATOM 2732 O O . TYR C 1 47 ? -13.648 -11.650 17.431 1.00 10.94 48 TYR C O 1
ATOM 2741 N N . ASN C 1 48 ? -11.885 -10.249 17.471 1.00 9.35 49 ASN C N 1
ATOM 2742 C CA . ASN C 1 48 ? -11.668 -10.289 16.027 1.00 8.78 49 ASN C CA 1
ATOM 2743 C C . ASN C 1 48 ? -11.299 -11.715 15.619 1.00 9.63 49 ASN C C 1
ATOM 2744 O O . ASN C 1 48 ? -11.790 -12.224 14.608 1.00 7.31 49 ASN C O 1
ATOM 2749 N N . GLU C 1 49 ? -10.441 -12.356 16.419 1.00 10.36 50 GLU C N 1
ATOM 2750 C CA . GLU C 1 49 ? -10.026 -13.730 16.150 1.00 9.80 50 GLU C CA 1
ATOM 2751 C C . GLU C 1 49 ? -11.234 -14.643 16.368 1.00 8.63 50 GLU C C 1
ATOM 2752 O O . GLU C 1 49 ? -11.467 -15.567 15.599 1.00 8.87 50 GLU C O 1
ATOM 2758 N N . ALA C 1 50 ? -12.013 -14.380 17.413 1.00 7.45 51 ALA C N 1
ATOM 2759 C CA . ALA C 1 50 ? -13.195 -15.202 17.682 1.00 8.21 51 ALA C CA 1
ATOM 2760 C C . ALA C 1 50 ? -14.127 -15.228 16.457 1.00 7.55 51 ALA C C 1
ATOM 2761 O O . ALA C 1 50 ? -14.654 -16.282 16.080 1.00 8.76 51 ALA C O 1
ATOM 2763 N N . GLY C 1 51 ? -14.322 -14.064 15.840 1.00 5.82 52 GLY C N 1
ATOM 2764 C CA . GLY C 1 51 ? -15.173 -13.972 14.665 1.00 5.84 52 GLY C CA 1
ATOM 2765 C C . GLY C 1 51 ? -14.634 -14.764 13.484 1.00 6.11 52 GLY C C 1
ATOM 2766 O O . GLY C 1 51 ? -15.397 -15.407 12.769 1.00 6.47 52 GLY C O 1
ATOM 2767 N N . THR C 1 52 ? -13.324 -14.719 13.253 1.00 6.42 53 THR C N 1
ATOM 2768 C CA . THR C 1 52 ? -12.767 -15.475 12.135 1.00 8.50 53 THR C CA 1
ATOM 2769 C C . THR C 1 52 ? -12.959 -16.951 12.414 1.00 8.88 53 THR C C 1
ATOM 2770 O O . THR C 1 52 ? -13.272 -17.719 11.517 1.00 10.02 53 THR C O 1
ATOM 2774 N N . TYR C 1 53 ? -12.780 -17.339 13.673 1.00 8.07 54 TYR C N 1
ATOM 2775 C CA . TYR C 1 53 ? -12.924 -18.730 14.045 1.00 7.91 54 TYR C CA 1
ATOM 2776 C C . TYR C 1 53 ? -14.326 -19.286 13.839 1.00 6.94 54 TYR C C 1
ATOM 2777 O O . TYR C 1 53 ? -14.486 -20.416 13.387 1.00 6.63 54 TYR C O 1
ATOM 2786 N N . ILE C 1 54 ? -15.350 -18.496 14.132 1.00 4.57 55 ILE C N 1
ATOM 2787 C CA . ILE C 1 54 ? -16.694 -19.013 13.968 1.00 6.72 55 ILE C CA 1
ATOM 2788 C C . ILE C 1 54 ? -16.966 -19.385 12.518 1.00 5.85 55 ILE C C 1
ATOM 2789 O O . ILE C 1 54 ? -17.526 -20.437 12.235 1.00 5.64 55 ILE C O 1
ATOM 2794 N N . ASP C 1 55 ? -16.550 -18.523 11.600 1.00 6.11 56 ASP C N 1
ATOM 2795 C CA . ASP C 1 55 ? -16.784 -18.781 10.187 1.00 5.72 56 ASP C CA 1
ATOM 2796 C C . ASP C 1 55 ? -15.960 -19.957 9.673 1.00 5.79 56 ASP C C 1
ATOM 2797 O O . ASP C 1 55 ? -16.443 -20.741 8.863 1.00 6.74 56 ASP C O 1
ATOM 2802 N N . GLU C 1 56 ? -14.720 -20.081 10.148 1.00 7.37 57 GLU C N 1
ATOM 2803 C CA . GLU C 1 56 ? -13.832 -21.165 9.727 1.00 7.51 57 GLU C CA 1
ATOM 2804 C C . GLU C 1 56 ? -14.384 -22.518 10.146 1.00 7.52 57 GLU C C 1
ATOM 2805 O O . GLU C 1 56 ? -14.506 -23.432 9.328 1.00 7.96 57 GLU C O 1
ATOM 2811 N N . LEU C 1 57 ? -14.704 -22.644 11.431 1.00 6.78 58 LEU C N 1
ATOM 2812 C CA . LEU C 1 57 ? -15.246 -23.892 11.965 1.00 7.24 58 LEU C CA 1
ATOM 2813 C C . LEU C 1 57 ? -16.551 -24.268 11.270 1.00 7.08 58 LEU C C 1
ATOM 2814 O O . LEU C 1 57 ? -16.735 -25.413 10.867 1.00 7.46 58 LEU C O 1
ATOM 2819 N N . ALA C 1 58 ? -17.460 -23.306 11.138 1.00 6.53 59 ALA C N 1
ATOM 2820 C CA . ALA C 1 58 ? -18.733 -23.580 10.493 1.00 5.25 59 ALA C CA 1
ATOM 2821 C C . ALA C 1 58 ? -18.553 -24.003 9.041 1.00 6.09 59 ALA C C 1
ATOM 2822 O O . ALA C 1 58 ? -19.225 -24.918 8.573 1.00 7.54 59 ALA C O 1
ATOM 2824 N N . GLU C 1 59 ? -17.644 -23.356 8.319 1.00 6.79 60 GLU C N 1
ATOM 2825 C CA . GLU C 1 59 ? -17.438 -23.724 6.924 1.00 7.88 60 GLU C CA 1
ATOM 2826 C C . GLU C 1 59 ? -16.763 -25.081 6.742 1.00 8.07 60 GLU C C 1
ATOM 2827 O O . GLU C 1 59 ? -16.896 -25.717 5.693 1.00 8.22 60 GLU C O 1
ATOM 2833 N N . ARG C 1 60 ? -16.064 -25.546 7.770 1.00 9.19 61 ARG C N 1
ATOM 2834 C CA . ARG C 1 60 ? -15.457 -26.862 7.687 1.00 8.61 61 ARG C CA 1
ATOM 2835 C C . ARG C 1 60 ? -16.563 -27.874 7.913 1.00 7.63 61 ARG C C 1
ATOM 2836 O O . ARG C 1 60 ? -16.555 -28.936 7.306 1.00 8.07 61 ARG C O 1
ATOM 2844 N N . ILE C 1 61 ? -17.534 -27.549 8.766 1.00 8.72 62 ILE C N 1
ATOM 2845 C CA . ILE C 1 61 ? -18.635 -28.485 8.973 1.00 9.08 62 ILE C CA 1
ATOM 2846 C C . ILE C 1 61 ? -19.457 -28.590 7.677 1.00 7.83 62 ILE C C 1
ATOM 2847 O O . ILE C 1 61 ? -19.939 -29.666 7.337 1.00 7.82 62 ILE C O 1
ATOM 2852 N N . LEU C 1 62 ? -19.602 -27.490 6.942 1.00 7.63 63 LEU C N 1
ATOM 2853 C CA . LEU C 1 62 ? -20.332 -27.545 5.670 1.00 8.16 63 LEU C CA 1
ATOM 2854 C C . LEU C 1 62 ? -19.533 -28.436 4.722 1.00 8.25 63 LEU C C 1
ATOM 2855 O O . LEU C 1 62 ? -20.101 -29.242 3.978 1.00 8.81 63 LEU C O 1
ATOM 2860 N N . ALA C 1 63 ? -18.210 -28.280 4.757 1.00 8.98 64 ALA C N 1
ATOM 2861 C CA . ALA C 1 63 ? -17.307 -29.060 3.918 1.00 9.94 64 ALA C CA 1
ATOM 2862 C C . ALA C 1 63 ? -17.522 -30.554 4.152 1.00 11.15 64 ALA C C 1
ATOM 2863 O O . ALA C 1 63 ? -17.407 -31.362 3.233 1.00 10.53 64 ALA C O 1
ATOM 2865 N N . LEU C 1 64 ? -17.830 -30.933 5.385 1.00 11.04 65 LEU C N 1
ATOM 2866 C CA . LEU C 1 64 ? -18.070 -32.346 5.652 1.00 13.58 65 LEU C CA 1
ATOM 2867 C C . LEU C 1 64 ? -19.554 -32.724 5.593 1.00 13.14 65 LEU C C 1
ATOM 2868 O O . LEU C 1 64 ? -19.967 -33.755 6.136 1.00 12.79 65 LEU C O 1
ATOM 2873 N N . GLU C 1 65 ? -20.348 -31.883 4.925 1.00 13.01 66 GLU C N 1
ATOM 2874 C CA . GLU C 1 65 ? -21.779 -32.139 4.752 1.00 12.96 66 GLU C CA 1
ATOM 2875 C C . GLU C 1 65 ? -22.593 -32.076 6.057 1.00 11.35 66 GLU C C 1
ATOM 2876 O O . GLU C 1 65 ? -23.642 -32.697 6.175 1.00 11.91 66 GLU C O 1
ATOM 2882 N N . GLY C 1 66 ? -22.114 -31.309 7.029 1.00 9.77 67 GLY C N 1
ATOM 2883 C CA . GLY C 1 66 ? -22.834 -31.182 8.286 1.00 9.62 67 GLY C CA 1
ATOM 2884 C C . GLY C 1 66 ? -23.611 -29.876 8.407 1.00 9.37 67 GLY C C 1
ATOM 2885 O O . GLY C 1 66 ? -23.506 -28.996 7.540 1.00 9.65 67 GLY C O 1
ATOM 2886 N N . LYS C 1 67 ? -24.396 -29.751 9.478 1.00 8.86 68 LYS C N 1
ATOM 2887 C CA . LYS C 1 67 ? -25.195 -28.543 9.730 1.00 9.72 68 LYS C CA 1
ATOM 2888 C C . LYS C 1 67 ? -24.547 -27.735 10.859 1.00 9.12 68 LYS C C 1
ATOM 2889 O O . LYS C 1 67 ? -24.516 -28.175 12.006 1.00 8.69 68 LYS C O 1
ATOM 2895 N N . PRO C 1 68 ? -24.013 -26.543 10.552 1.00 8.74 69 PRO C N 1
ATOM 2896 C CA . PRO C 1 68 ? -23.402 -25.788 11.648 1.00 8.05 69 PRO C CA 1
ATOM 2897 C C . PRO C 1 68 ? -24.477 -25.148 12.523 1.00 8.06 69 PRO C C 1
ATOM 2898 O O . PRO C 1 68 ? -25.498 -24.684 12.011 1.00 6.55 69 PRO C O 1
ATOM 2902 N N . LEU C 1 69 ? -24.271 -25.142 13.838 1.00 8.04 70 LEU C N 1
ATOM 2903 C CA . LEU C 1 69 ? -25.258 -24.514 14.714 1.00 8.29 70 LEU C CA 1
ATOM 2904 C C . LEU C 1 69 ? -25.318 -23.047 14.274 1.00 9.43 70 LEU C C 1
ATOM 2905 O O . LEU C 1 69 ? -24.274 -22.405 14.088 1.00 9.25 70 LEU C O 1
ATOM 2910 N N . ALA C 1 70 ? -26.526 -22.515 14.097 1.00 9.51 71 ALA C N 1
ATOM 2911 C CA . ALA C 1 70 ? -26.654 -21.132 13.647 1.00 8.41 71 ALA C CA 1
ATOM 2912 C C . ALA C 1 70 ? -27.740 -20.287 14.315 1.00 7.56 71 ALA C C 1
ATOM 2913 O O . ALA C 1 70 ? -28.383 -19.460 13.667 1.00 7.19 71 ALA C O 1
ATOM 2915 N N . THR C 1 71 ? -27.949 -20.507 15.610 1.00 7.68 72 THR C N 1
ATOM 2916 C CA . THR C 1 71 ? -28.892 -19.697 16.375 1.00 8.07 72 THR C CA 1
ATOM 2917 C C . THR C 1 71 ? -28.286 -19.465 17.742 1.00 8.20 72 THR C C 1
ATOM 2918 O O . THR C 1 71 ? -27.520 -20.285 18.261 1.00 7.76 72 THR C O 1
ATOM 2922 N N . MET C 1 72 ? -28.621 -18.322 18.310 1.00 8.43 73 MET C N 1
ATOM 2923 C CA . MET C 1 72 ? -28.138 -17.942 19.624 1.00 10.37 73 MET C CA 1
ATOM 2924 C C . MET C 1 72 ? -28.690 -18.915 20.669 1.00 8.93 73 MET C C 1
ATOM 2925 O O . MET C 1 72 ? -28.007 -19.294 21.615 1.00 11.99 73 MET C O 1
ATOM 2930 N N . LYS C 1 73 ? -29.938 -19.324 20.482 1.00 10.23 74 LYS C N 1
ATOM 2931 C CA . LYS C 1 73 ? -30.576 -20.257 21.395 1.00 12.02 74 LYS C CA 1
ATOM 2932 C C . LYS C 1 73 ? -29.773 -21.549 21.470 1.00 12.04 74 LYS C C 1
ATOM 2933 O O . LYS C 1 73 ? -29.631 -22.139 22.541 1.00 14.00 74 LYS C O 1
ATOM 2939 N N . GLU C 1 74 ? -29.249 -21.985 20.327 1.00 12.71 75 GLU C N 1
ATOM 2940 C CA . GLU C 1 74 ? -28.461 -23.210 20.269 1.00 12.48 75 GLU C CA 1
ATOM 2941 C C . GLU C 1 74 ? -27.059 -23.042 20.839 1.00 10.92 75 GLU C C 1
ATOM 2942 O O . GLU C 1 74 ? -26.525 -23.966 21.451 1.00 11.54 75 GLU C O 1
ATOM 2948 N N . TYR C 1 75 ? -26.461 -21.873 20.642 1.00 9.05 76 TYR C N 1
ATOM 2949 C CA . TYR C 1 75 ? -25.125 -21.619 21.183 1.00 8.08 76 TYR C CA 1
ATOM 2950 C C . TYR C 1 75 ? -25.177 -21.659 22.711 1.00 8.26 76 TYR C C 1
ATOM 2951 O O . TYR C 1 75 ? -24.314 -22.245 23.366 1.00 8.09 76 TYR C O 1
ATOM 2960 N N . LEU C 1 76 ? -26.207 -21.042 23.273 1.00 8.47 77 LEU C N 1
ATOM 2961 C CA . LEU C 1 76 ? -26.378 -21.002 24.721 1.00 9.96 77 LEU C CA 1
ATOM 2962 C C . LEU C 1 76 ? -26.650 -22.380 25.299 1.00 9.72 77 LEU C C 1
ATOM 2963 O O . LEU C 1 76 ? -26.240 -22.684 26.413 1.00 11.62 77 LEU C O 1
ATOM 2968 N N . ALA C 1 77 ? -27.346 -23.214 24.541 1.00 11.13 78 ALA C N 1
ATOM 2969 C CA . ALA C 1 77 ? -27.679 -24.543 25.012 1.00 11.08 78 ALA C CA 1
ATOM 2970 C C . ALA C 1 77 ? -26.530 -25.505 24.805 1.00 11.79 78 ALA C C 1
ATOM 2971 O O . ALA C 1 77 ? -26.535 -26.607 25.355 1.00 13.28 78 ALA C O 1
ATOM 2973 N N . THR C 1 78 ? -25.537 -25.086 24.022 1.00 11.19 79 THR C N 1
ATOM 2974 C CA . THR C 1 78 ? -24.406 -25.953 23.710 1.00 10.07 79 THR C CA 1
ATOM 2975 C C . THR C 1 78 ? -23.035 -25.558 24.267 1.00 9.56 79 THR C C 1
ATOM 2976 O O . THR C 1 78 ? -22.243 -26.424 24.643 1.00 9.59 79 THR C O 1
ATOM 2980 N N . SER C 1 79 ? -22.747 -24.264 24.324 1.00 8.66 80 SER C N 1
ATOM 2981 C CA . SER C 1 79 ? -21.444 -23.818 24.800 1.00 9.06 80 SER C CA 1
ATOM 2982 C C . SER C 1 79 ? -21.178 -24.159 26.250 1.00 9.50 80 SER C C 1
ATOM 2983 O O . SER C 1 79 ? -22.096 -24.267 27.067 1.00 8.15 80 SER C O 1
ATOM 2986 N N . SER C 1 80 ? -19.900 -24.340 26.557 1.00 8.86 81 SER C N 1
ATOM 2987 C CA . SER C 1 80 ? -19.483 -24.667 27.908 1.00 8.93 81 SER C CA 1
ATOM 2988 C C . SER C 1 80 ? -18.891 -23.431 28.573 1.00 10.05 81 SER C C 1
ATOM 2989 O O . SER C 1 80 ? -18.405 -23.497 29.699 1.00 12.06 81 SER C O 1
ATOM 2992 N N . VAL C 1 81 ? -18.933 -22.304 27.869 1.00 11.11 82 VAL C N 1
ATOM 2993 C CA . VAL C 1 81 ? -18.384 -21.058 28.388 1.00 11.47 82 VAL C CA 1
ATOM 2994 C C . VAL C 1 81 ? -19.465 -20.200 29.041 1.00 11.63 82 VAL C C 1
ATOM 2995 O O . VAL C 1 81 ? -20.530 -19.962 28.465 1.00 10.40 82 VAL C O 1
ATOM 2999 N N . ASN C 1 82 ? -19.189 -19.751 30.261 1.00 11.53 83 ASN C N 1
ATOM 3000 C CA . ASN C 1 82 ? -20.122 -18.914 30.998 1.00 13.32 83 ASN C CA 1
ATOM 3001 C C . ASN C 1 82 ? -20.059 -17.506 30.423 1.00 13.67 83 ASN C C 1
ATOM 3002 O O . ASN C 1 82 ? -18.982 -17.024 30.070 1.00 12.74 83 ASN C O 1
ATOM 3007 N N . GLU C 1 83 ? -21.205 -16.843 30.324 1.00 13.19 84 GLU C N 1
ATOM 3008 C CA . GLU C 1 83 ? -21.218 -15.490 29.786 1.00 12.63 84 GLU C CA 1
ATOM 3009 C C . GLU C 1 83 ? -20.699 -14.496 30.821 1.00 13.09 84 GLU C C 1
ATOM 3010 O O . GLU C 1 83 ? -20.691 -14.780 32.026 1.00 11.33 84 GLU C O 1
ATOM 3016 N N . GLY C 1 84 ? -20.248 -13.343 30.330 1.00 13.10 85 GLY C N 1
ATOM 3017 C CA . GLY C 1 84 ? -19.730 -12.304 31.195 1.00 15.45 85 GLY C CA 1
ATOM 3018 C C . GLY C 1 84 ? -20.814 -11.831 32.135 1.00 17.46 85 GLY C C 1
ATOM 3019 O O . GLY C 1 84 ? -21.991 -11.798 31.766 1.00 16.80 85 GLY C O 1
ATOM 3020 N N . THR C 1 85 ? -20.428 -11.465 33.347 1.00 19.63 86 THR C N 1
ATOM 3021 C CA . THR C 1 85 ? -21.393 -10.996 34.319 1.00 24.09 86 THR C CA 1
ATOM 3022 C C . THR C 1 85 ? -21.397 -9.477 34.319 1.00 25.12 86 THR C C 1
ATOM 3023 O O . THR C 1 85 ? -22.292 -8.840 34.883 1.00 24.13 86 THR C O 1
ATOM 3027 N N . SER C 1 86 ? -20.404 -8.908 33.637 1.00 26.59 87 SER C N 1
ATOM 3028 C CA . SER C 1 86 ? -20.246 -7.458 33.543 1.00 27.13 87 SER C CA 1
ATOM 3029 C C . SER C 1 86 ? -20.370 -6.873 34.939 1.00 27.41 87 SER C C 1
ATOM 3030 O O . SER C 1 86 ? -21.402 -6.305 35.310 1.00 28.98 87 SER C O 1
ATOM 3033 N N . LYS C 1 87 ? -19.312 -7.064 35.718 1.00 25.75 88 LYS C N 1
ATOM 3034 C CA . LYS C 1 87 ? -19.238 -6.580 37.089 1.00 25.50 88 LYS C CA 1
ATOM 3035 C C . LYS C 1 87 ? -17.821 -6.818 37.606 1.00 24.19 88 LYS C C 1
ATOM 3036 O O . LYS C 1 87 ? -17.409 -6.228 38.606 1.00 23.00 88 LYS C O 1
ATOM 3042 N N . GLU C 1 88 ? -17.078 -7.674 36.908 1.00 22.95 89 GLU C N 1
ATOM 3043 C CA . GLU C 1 88 ? -15.713 -7.995 37.310 1.00 22.00 89 GLU C CA 1
ATOM 3044 C C . GLU C 1 88 ? -14.697 -6.892 37.028 1.00 19.69 89 GLU C C 1
ATOM 3045 O O . GLU C 1 88 ? -14.891 -6.049 36.152 1.00 20.29 89 GLU C O 1
ATOM 3051 N N . SER C 1 89 ? -13.613 -6.906 37.791 1.00 16.55 90 SER C N 1
ATOM 3052 C CA . SER C 1 89 ? -12.544 -5.932 37.633 1.00 15.57 90 SER C CA 1
ATOM 3053 C C . SER C 1 89 ? -11.690 -6.343 36.442 1.00 14.23 90 SER C C 1
ATOM 3054 O O . SER C 1 89 ? -11.899 -7.411 35.860 1.00 13.65 90 SER C O 1
ATOM 3057 N N . ALA C 1 90 ? -10.726 -5.497 36.088 1.00 12.70 91 ALA C N 1
ATOM 3058 C CA . ALA C 1 90 ? -9.826 -5.783 34.980 1.00 10.89 91 ALA C CA 1
ATOM 3059 C C . ALA C 1 90 ? -9.105 -7.096 35.262 1.00 10.96 91 ALA C C 1
ATOM 3060 O O . ALA C 1 90 ? -8.896 -7.911 34.366 1.00 9.49 91 ALA C O 1
ATOM 3062 N N . GLU C 1 91 ? -8.726 -7.285 36.521 1.00 11.58 92 GLU C N 1
ATOM 3063 C CA . GLU C 1 91 ? -8.034 -8.491 36.976 1.00 13.70 92 GLU C CA 1
ATOM 3064 C C . GLU C 1 91 ? -8.880 -9.737 36.766 1.00 12.79 92 GLU C C 1
ATOM 3065 O O . GLU C 1 91 ? -8.403 -10.762 36.275 1.00 11.77 92 GLU C O 1
ATOM 3071 N N . GLU C 1 92 ? -10.139 -9.641 37.171 1.00 13.11 93 GLU C N 1
ATOM 3072 C CA . GLU C 1 92 ? -11.074 -10.744 37.053 1.00 12.40 93 GLU C CA 1
ATOM 3073 C C . GLU C 1 92 ? -11.285 -11.116 35.593 1.00 11.44 93 GLU C C 1
ATOM 3074 O O . GLU C 1 92 ? -11.375 -12.293 35.248 1.00 9.80 93 GLU C O 1
ATOM 3080 N N . MET C 1 93 ? -11.383 -10.105 34.739 1.00 8.79 94 MET C N 1
ATOM 3081 C CA . MET C 1 93 ? -11.595 -10.351 33.320 1.00 8.44 94 MET C CA 1
ATOM 3082 C C . MET C 1 93 ? -10.444 -11.145 32.727 1.00 7.93 94 MET C C 1
ATOM 3083 O O . MET C 1 93 ? -10.661 -12.122 32.022 1.00 7.56 94 MET C O 1
ATOM 3088 N N . VAL C 1 94 ? -9.218 -10.725 33.017 1.00 8.13 95 VAL C N 1
ATOM 3089 C CA . VAL C 1 94 ? -8.049 -11.415 32.490 1.00 8.16 95 VAL C CA 1
ATOM 3090 C C . VAL C 1 94 ? -7.960 -12.844 33.043 1.00 8.31 95 VAL C C 1
ATOM 3091 O O . VAL C 1 94 ? -7.725 -13.783 32.291 1.00 8.25 95 VAL C O 1
ATOM 3095 N N . GLN C 1 95 ? -8.169 -13.009 34.348 1.00 9.23 96 GLN C N 1
ATOM 3096 C CA . GLN C 1 95 ? -8.131 -14.338 34.970 1.00 10.45 96 GLN C CA 1
ATOM 3097 C C . GLN C 1 95 ? -9.214 -15.243 34.378 1.00 9.84 96 GLN C C 1
ATOM 3098 O O . GLN C 1 95 ? -8.992 -16.430 34.133 1.00 8.64 96 GLN C O 1
ATOM 3104 N N . THR C 1 96 ? -10.393 -14.668 34.155 1.00 9.37 97 THR C N 1
ATOM 3105 C CA . THR C 1 96 ? -11.513 -15.411 33.586 1.00 8.19 97 THR C CA 1
ATOM 3106 C C . THR C 1 96 ? -11.145 -15.894 32.191 1.00 7.92 97 THR C C 1
ATOM 3107 O O . THR C 1 96 ? -11.451 -17.019 31.821 1.00 8.04 97 THR C O 1
ATOM 3111 N N . LEU C 1 97 ? -10.490 -15.035 31.418 1.00 8.90 98 LEU C N 1
ATOM 3112 C CA . LEU C 1 97 ? -10.084 -15.382 30.060 1.00 9.35 98 LEU C CA 1
ATOM 3113 C C . LEU C 1 97 ? -9.023 -16.468 30.070 1.00 8.47 98 LEU C C 1
ATOM 3114 O O . LEU C 1 97 ? -9.032 -17.355 29.217 1.00 8.74 98 LEU C O 1
ATOM 3119 N N . VAL C 1 98 ? -8.104 -16.398 31.029 1.00 7.85 99 VAL C N 1
ATOM 3120 C CA . VAL C 1 98 ? -7.075 -17.428 31.142 1.00 8.01 99 VAL C CA 1
ATOM 3121 C C . VAL C 1 98 ? -7.806 -18.746 31.394 1.00 7.83 99 VAL C C 1
ATOM 3122 O O . VAL C 1 98 ? -7.504 -19.770 30.787 1.00 8.30 99 VAL C O 1
ATOM 3126 N N . ASN C 1 99 ? -8.786 -18.700 32.288 1.00 7.47 100 ASN C N 1
ATOM 3127 C CA . ASN C 1 99 ? -9.583 -19.873 32.610 1.00 6.65 100 ASN C CA 1
ATOM 3128 C C . ASN C 1 99 ? -10.384 -20.355 31.393 1.00 6.80 100 ASN C C 1
ATOM 3129 O O . ASN C 1 99 ? -10.409 -21.549 31.082 1.00 5.37 100 ASN C O 1
ATOM 3134 N N . ASP C 1 100 ? -11.035 -19.424 30.703 1.00 6.89 101 ASP C N 1
ATOM 3135 C CA . ASP C 1 100 ? -11.818 -19.788 29.531 1.00 7.30 101 ASP C CA 1
ATOM 3136 C C . ASP C 1 100 ? -10.937 -20.357 28.429 1.00 6.17 101 ASP C C 1
ATOM 3137 O O . ASP C 1 100 ? -11.251 -21.396 27.847 1.00 6.50 101 ASP C O 1
ATOM 3142 N N . TYR C 1 101 ? -9.838 -19.674 28.130 1.00 7.59 102 TYR C N 1
ATOM 3143 C CA . TYR C 1 101 ? -8.940 -20.158 27.089 1.00 7.32 102 TYR C CA 1
ATOM 3144 C C . TYR C 1 101 ? -8.377 -21.518 27.475 1.00 7.78 102 TYR C C 1
ATOM 3145 O O . TYR C 1 101 ? -8.295 -22.426 26.635 1.00 9.09 102 TYR C O 1
ATOM 3154 N N . SER C 1 102 ? -8.002 -21.654 28.748 1.00 6.98 103 SER C N 1
ATOM 3155 C CA . SER C 1 102 ? -7.456 -22.908 29.260 1.00 7.39 103 SER C CA 1
ATOM 3156 C C . SER C 1 102 ? -8.431 -24.070 29.066 1.00 6.29 103 SER C C 1
ATOM 3157 O O . SER C 1 102 ? -8.030 -25.157 28.651 1.00 7.28 103 SER C O 1
ATOM 3160 N N . ALA C 1 103 ? -9.706 -23.836 29.359 1.00 5.60 104 ALA C N 1
ATOM 3161 C CA . ALA C 1 103 ? -10.729 -24.869 29.205 1.00 4.44 104 ALA C CA 1
ATOM 3162 C C . ALA C 1 103 ? -10.896 -25.222 27.731 1.00 4.33 104 ALA C C 1
ATOM 3163 O O . ALA C 1 103 ? -11.030 -26.392 27.366 1.00 4.85 104 ALA C O 1
ATOM 3165 N N . LEU C 1 104 ? -10.887 -24.201 26.884 1.00 3.86 105 LEU C N 1
ATOM 3166 C CA . LEU C 1 104 ? -11.028 -24.397 25.447 1.00 4.58 105 LEU C CA 1
ATOM 3167 C C . LEU C 1 104 ? -9.828 -25.180 24.943 1.00 5.40 105 LEU C C 1
ATOM 3168 O O . LEU C 1 104 ? -9.965 -26.026 24.063 1.00 5.77 105 LEU C O 1
ATOM 3173 N N . ILE C 1 105 ? -8.648 -24.896 25.495 1.00 5.63 106 ILE C N 1
ATOM 3174 C CA . ILE C 1 105 ? -7.442 -25.631 25.111 1.00 7.37 106 ILE C CA 1
ATOM 3175 C C . ILE C 1 105 ? -7.661 -27.130 25.374 1.00 6.15 106 ILE C C 1
ATOM 3176 O O . ILE C 1 105 ? -7.320 -27.977 24.553 1.00 6.40 106 ILE C O 1
ATOM 3181 N N . GLN C 1 106 ? -8.227 -27.447 26.535 1.00 5.95 107 GLN C N 1
ATOM 3182 C CA . GLN C 1 106 ? -8.506 -28.828 26.902 1.00 6.57 107 GLN C CA 1
ATOM 3183 C C . GLN C 1 106 ? -9.550 -29.451 25.968 1.00 7.09 107 GLN C C 1
ATOM 3184 O O . GLN C 1 106 ? -9.467 -30.634 25.642 1.00 8.62 107 GLN C O 1
ATOM 3190 N N . GLU C 1 107 ? -10.525 -28.653 25.536 1.00 6.55 108 GLU C N 1
ATOM 3191 C CA . GLU C 1 107 ? -11.563 -29.129 24.619 1.00 7.60 108 GLU C CA 1
ATOM 3192 C C . GLU C 1 107 ? -10.925 -29.395 23.264 1.00 6.29 108 GLU C C 1
ATOM 3193 O O . GLU C 1 107 ? -11.237 -30.395 22.616 1.00 7.44 108 GLU C O 1
ATOM 3199 N N . LEU C 1 108 ? -10.043 -28.494 22.828 1.00 7.62 109 LEU C N 1
ATOM 3200 C CA . LEU C 1 108 ? -9.375 -28.652 21.533 1.00 8.18 109 LEU C CA 1
ATOM 3201 C C . LEU C 1 108 ? -8.547 -29.928 21.503 1.00 8.37 109 LEU C C 1
ATOM 3202 O O . LEU C 1 108 ? -8.544 -30.645 20.494 1.00 9.60 109 LEU C O 1
ATOM 3207 N N . LYS C 1 109 ? -7.832 -30.201 22.597 1.00 6.55 110 LYS C N 1
ATOM 3208 C CA . LYS C 1 109 ? -7.011 -31.410 22.701 1.00 7.99 110 LYS C CA 1
ATOM 3209 C C . LYS C 1 109 ? -7.867 -32.647 22.466 1.00 6.84 110 LYS C C 1
ATOM 3210 O O . LYS C 1 109 ? -7.503 -33.519 21.683 1.00 8.43 110 LYS C O 1
ATOM 3216 N N . GLU C 1 110 ? -9.011 -32.723 23.137 1.00 7.28 111 GLU C N 1
ATOM 3217 C CA . GLU C 1 110 ? -9.893 -33.870 22.951 1.00 7.32 111 GLU C CA 1
ATOM 3218 C C . GLU C 1 1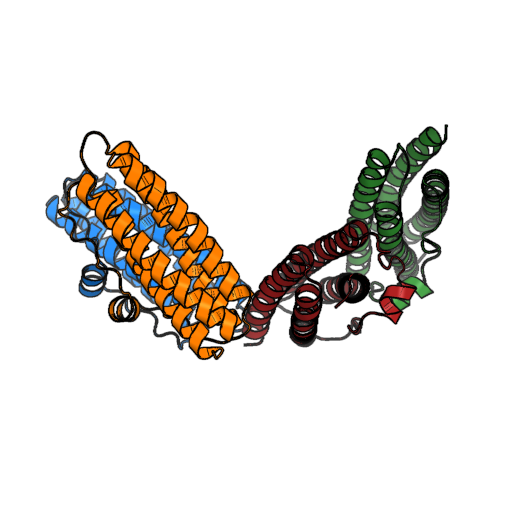10 ? -10.447 -33.865 21.536 1.00 9.50 111 GLU C C 1
ATOM 3219 O O . GLU C 1 110 ? -10.520 -34.913 20.888 1.00 9.24 111 GLU C O 1
ATOM 3225 N N . GLY C 1 111 ? -10.850 -32.680 21.074 1.00 7.80 112 GLY C N 1
ATOM 3226 C CA . GLY C 1 111 ? -11.412 -32.537 19.741 1.00 7.73 112 GLY C CA 1
ATOM 3227 C C . GLY C 1 111 ? -10.447 -32.994 18.675 1.00 7.06 112 GLY C C 1
ATOM 3228 O O . GLY C 1 111 ? -10.860 -33.551 17.660 1.00 8.70 112 GLY C O 1
ATOM 3229 N N . MET C 1 112 ? -9.159 -32.757 18.893 1.00 5.83 113 MET C N 1
ATOM 3230 C CA . MET C 1 112 ? -8.161 -33.192 17.925 1.00 7.32 113 MET C CA 1
ATOM 3231 C C . MET C 1 112 ? -7.999 -34.708 17.975 1.00 8.11 113 MET C C 1
ATOM 3232 O O . MET C 1 112 ? -7.622 -35.323 16.977 1.00 9.78 113 MET C O 1
ATOM 3237 N N . GLU C 1 113 ? -8.303 -35.304 19.130 1.00 8.42 114 GLU C N 1
ATOM 3238 C CA . GLU C 1 113 ? -8.220 -36.761 19.295 1.00 10.94 114 GLU C CA 1
ATOM 3239 C C . GLU C 1 113 ? -9.289 -37.370 18.393 1.00 10.07 114 GLU C C 1
ATOM 3240 O O . GLU C 1 113 ? -9.035 -38.290 17.617 1.00 9.10 114 GLU C O 1
ATOM 3246 N N . VAL C 1 114 ? -10.500 -36.835 18.525 1.00 9.37 115 VAL C N 1
ATOM 3247 C CA . VAL C 1 114 ? -11.649 -37.308 17.769 1.00 8.03 115 VAL C CA 1
ATOM 3248 C C . VAL C 1 114 ? -11.447 -37.206 16.265 1.00 7.24 115 VAL C C 1
ATOM 3249 O O . VAL C 1 114 ? -11.725 -38.159 15.531 1.00 7.94 115 VAL C O 1
ATOM 3253 N N . ALA C 1 115 ? -10.975 -36.051 15.804 1.00 7.51 116 ALA C N 1
ATOM 3254 C CA . ALA C 1 115 ? -10.738 -35.861 14.378 1.00 7.63 116 ALA C CA 1
ATOM 3255 C C . ALA C 1 115 ? -9.677 -36.847 13.898 1.00 6.52 116 ALA C C 1
ATOM 3256 O O . ALA C 1 115 ? -9.805 -37.421 12.828 1.00 8.83 116 ALA C O 1
ATOM 3258 N N . GLY C 1 116 ? -8.631 -37.040 14.697 1.00 7.52 117 GLY C N 1
ATOM 3259 C CA . GLY C 1 116 ? -7.574 -37.962 14.317 1.00 8.31 117 GLY C CA 1
ATOM 3260 C C . GLY C 1 116 ? -8.048 -39.397 14.194 1.00 7.31 117 GLY C C 1
ATOM 3261 O O . GLY C 1 116 ? -7.672 -40.118 13.261 1.00 7.36 117 GLY C O 1
ATOM 3262 N N . GLU C 1 117 ? -8.882 -39.818 15.140 1.00 8.15 118 GLU C N 1
ATOM 3263 C CA . GLU C 1 117 ? -9.406 -41.176 15.129 1.00 8.39 118 GLU C CA 1
ATOM 3264 C C . GLU C 1 117 ? -10.465 -41.387 14.050 1.00 8.87 118 GLU C C 1
ATOM 3265 O O . GLU C 1 117 ? -10.883 -42.522 13.799 1.00 8.64 118 GLU C O 1
ATOM 3271 N N . ALA C 1 118 ? -10.895 -40.299 13.413 1.00 9.07 119 ALA C N 1
ATOM 3272 C CA . ALA C 1 118 ? -11.882 -40.368 12.329 1.00 8.69 119 ALA C CA 1
ATOM 3273 C C . ALA C 1 118 ? -11.156 -40.244 10.992 1.00 9.12 119 ALA C C 1
ATOM 3274 O O . ALA C 1 118 ? -11.780 -40.284 9.923 1.00 8.87 119 ALA C O 1
ATOM 3276 N N . GLY C 1 119 ? -9.835 -40.078 11.069 1.00 7.90 120 GLY C N 1
ATOM 3277 C CA . GLY C 1 119 ? -9.029 -39.929 9.873 1.00 8.77 120 GLY C CA 1
ATOM 3278 C C . GLY C 1 119 ? -9.242 -38.572 9.221 1.00 8.98 120 GLY C C 1
ATOM 3279 O O . GLY C 1 119 ? -9.084 -38.421 8.009 1.00 11.59 120 GLY C O 1
ATOM 3280 N N . ASP C 1 120 ? -9.572 -37.578 10.035 1.00 8.54 121 ASP C N 1
ATOM 3281 C CA . ASP C 1 120 ? -9.835 -36.232 9.541 1.00 7.72 121 ASP C CA 1
ATOM 3282 C C . ASP C 1 120 ? -8.715 -35.246 9.889 1.00 8.67 121 ASP C C 1
ATOM 3283 O O . ASP C 1 120 ? -8.807 -34.489 10.856 1.00 8.52 121 ASP C O 1
ATOM 3288 N N . ALA C 1 121 ? -7.672 -35.256 9.067 1.00 9.45 122 ALA C N 1
ATOM 3289 C CA . ALA C 1 121 ? -6.501 -34.407 9.252 1.00 9.11 122 ALA C CA 1
ATOM 3290 C C . ALA C 1 121 ? -6.766 -32.913 9.120 1.00 7.73 122 ALA C C 1
ATOM 3291 O O . ALA C 1 121 ? -6.168 -32.115 9.852 1.00 9.10 122 ALA C O 1
ATOM 3293 N N . THR C 1 122 ? -7.645 -32.522 8.200 1.00 6.92 123 THR C N 1
ATOM 3294 C CA . THR C 1 122 ? -7.923 -31.095 8.034 1.00 7.86 123 THR C CA 1
ATOM 3295 C C . THR C 1 122 ? -8.607 -30.508 9.260 1.00 8.08 123 THR C C 1
ATOM 3296 O O . THR C 1 122 ? -8.180 -29.467 9.769 1.00 8.69 123 THR C O 1
ATOM 3300 N N . SER C 1 123 ? -9.657 -31.166 9.753 1.00 7.85 124 SER C N 1
ATOM 3301 C CA . SER C 1 123 ? -10.339 -30.627 10.924 1.00 7.44 124 SER C CA 1
ATOM 3302 C C . SER C 1 123 ? -9.382 -30.619 12.117 1.00 8.00 124 SER C C 1
ATOM 3303 O O . SER C 1 123 ? -9.375 -29.676 12.905 1.00 8.11 124 SER C O 1
ATOM 3306 N N . ALA C 1 124 ? -8.558 -31.657 12.240 1.00 7.48 125 ALA C N 1
ATOM 3307 C CA . ALA C 1 124 ? -7.599 -31.725 13.344 1.00 8.05 125 ALA C CA 1
ATOM 3308 C C . ALA C 1 124 ? -6.654 -30.523 13.286 1.00 7.81 125 ALA C C 1
ATOM 3309 O O . ALA C 1 124 ? -6.373 -29.891 14.309 1.00 8.24 125 ALA C O 1
ATOM 3311 N N . ASP C 1 125 ? -6.186 -30.206 12.081 1.00 7.91 126 ASP C N 1
ATOM 3312 C CA . ASP C 1 125 ? -5.271 -29.088 11.874 1.00 8.66 126 ASP C CA 1
ATOM 3313 C C . ASP C 1 125 ? -5.911 -27.732 12.165 1.00 8.82 126 ASP C C 1
ATOM 3314 O O . ASP C 1 125 ? -5.262 -26.826 12.701 1.00 8.52 126 ASP C O 1
ATOM 3319 N N . MET C 1 126 ? -7.180 -27.585 11.804 1.00 8.28 127 MET C N 1
ATOM 3320 C CA . MET C 1 126 ? -7.886 -26.333 12.059 1.00 8.37 127 MET C CA 1
ATOM 3321 C C . MET C 1 126 ? -7.949 -26.104 13.564 1.00 8.20 127 MET C C 1
ATOM 3322 O O . MET C 1 126 ? -7.627 -25.022 14.061 1.00 8.05 127 MET C O 1
ATOM 3327 N N . LEU C 1 127 ? -8.369 -27.140 14.281 1.00 6.53 128 LEU C N 1
ATOM 3328 C CA . LEU C 1 127 ? -8.464 -27.083 15.727 1.00 6.91 128 LEU C CA 1
ATOM 3329 C C . LEU C 1 127 ? -7.082 -26.797 16.336 1.00 7.37 128 LEU C C 1
ATOM 3330 O O . LEU C 1 127 ? -6.969 -26.050 17.301 1.00 8.17 128 LEU C O 1
ATOM 3335 N N . LEU C 1 128 ? -6.040 -27.396 15.766 1.00 7.07 129 LEU C N 1
ATOM 3336 C CA . LEU C 1 128 ? -4.673 -27.199 16.259 1.00 7.88 129 LEU C CA 1
ATOM 3337 C C . LEU C 1 128 ? -4.284 -25.731 16.171 1.00 7.64 129 LEU C C 1
ATOM 3338 O O . LEU C 1 128 ? -3.722 -25.171 17.116 1.00 9.59 129 LEU C O 1
ATOM 3343 N N . ALA C 1 129 ? -4.587 -25.118 15.031 1.00 6.50 130 ALA C N 1
ATOM 3344 C CA . ALA C 1 129 ? -4.267 -23.716 14.795 1.00 8.09 130 ALA C CA 1
ATOM 3345 C C . ALA C 1 129 ? -4.818 -22.806 15.887 1.00 7.04 130 ALA C C 1
ATOM 3346 O O . ALA C 1 129 ? -4.157 -21.844 16.280 1.00 8.04 130 ALA C O 1
ATOM 3348 N N . ILE C 1 130 ? -6.018 -23.095 16.378 1.00 6.29 131 ILE C N 1
ATOM 3349 C CA . ILE C 1 130 ? -6.573 -22.275 17.453 1.00 7.58 131 ILE C CA 1
ATOM 3350 C C . ILE C 1 130 ? -5.848 -22.589 18.753 1.00 6.72 131 ILE C C 1
ATOM 3351 O O . ILE C 1 130 ? -5.516 -21.695 19.531 1.00 8.61 131 ILE C O 1
ATOM 3356 N N . HIS C 1 131 ? -5.630 -23.878 18.981 1.00 6.08 132 HIS C N 1
ATOM 3357 C CA . HIS C 1 131 ? -4.948 -24.363 20.173 1.00 6.90 132 HIS C CA 1
ATOM 3358 C C . HIS C 1 131 ? -3.605 -23.642 20.326 1.00 6.86 132 HIS C C 1
ATOM 3359 O O . HIS C 1 131 ? -3.256 -23.154 21.402 1.00 8.45 132 HIS C O 1
ATOM 3366 N N . THR C 1 132 ? -2.861 -23.558 19.235 1.00 6.85 133 THR C N 1
ATOM 3367 C CA . THR C 1 132 ? -1.571 -22.905 19.256 1.00 6.46 133 THR C CA 1
ATOM 3368 C C . THR C 1 132 ? -1.671 -21.440 19.683 1.00 8.05 133 THR C C 1
ATOM 3369 O O . THR C 1 132 ? -0.843 -20.953 20.453 1.00 8.54 133 THR C O 1
ATOM 3373 N N . THR C 1 133 ? -2.683 -20.732 19.189 1.00 8.17 134 THR C N 1
ATOM 3374 C CA . THR C 1 133 ? -2.826 -19.327 19.537 1.00 6.87 134 THR C CA 1
ATOM 3375 C C . THR C 1 133 ? -3.308 -19.133 20.972 1.00 6.67 134 THR C C 1
ATOM 3376 O O . THR C 1 133 ? -2.800 -18.266 21.686 1.00 7.13 134 THR C O 1
ATOM 3380 N N . LEU C 1 134 ? -4.280 -19.941 21.396 1.00 6.27 135 LEU C N 1
ATOM 3381 C CA . LEU C 1 134 ? -4.814 -19.829 22.749 1.00 6.30 135 LEU C CA 1
ATOM 3382 C C . LEU C 1 134 ? -3.725 -20.067 23.786 1.00 6.01 135 LEU C C 1
ATOM 3383 O O . LEU C 1 134 ? -3.705 -19.425 24.837 1.00 6.61 135 LEU C O 1
ATOM 3388 N N . GLU C 1 135 ? -2.820 -20.995 23.499 1.00 7.02 136 GLU C N 1
ATOM 3389 C CA . GLU C 1 135 ? -1.738 -21.260 24.436 1.00 7.08 136 GLU C CA 1
ATOM 3390 C C . GLU C 1 135 ? -0.835 -20.026 24.521 1.00 7.18 136 GLU C C 1
ATOM 3391 O O . GLU C 1 135 ? -0.263 -19.731 25.566 1.00 6.58 136 GLU C O 1
ATOM 3397 N N . GLN C 1 136 ? -0.711 -19.301 23.416 1.00 6.84 137 GLN C N 1
ATOM 3398 C CA . GLN C 1 136 ? 0.096 -18.087 23.429 1.00 7.14 137 GLN C CA 1
ATOM 3399 C C . GLN C 1 136 ? -0.633 -17.057 24.273 1.00 7.67 137 GLN C C 1
ATOM 3400 O O . GLN C 1 136 ? -0.026 -16.373 25.091 1.00 7.22 137 GLN C O 1
ATOM 3406 N N . HIS C 1 137 ? -1.945 -16.961 24.079 1.00 7.00 138 HIS C N 1
ATOM 3407 C CA . HIS C 1 137 ? -2.738 -16.019 24.846 1.00 7.63 138 HIS C CA 1
ATOM 3408 C C . HIS C 1 137 ? -2.637 -16.293 26.339 1.00 8.17 138 HIS C C 1
ATOM 3409 O O . HIS C 1 137 ? -2.460 -15.374 27.133 1.00 10.10 138 HIS C O 1
ATOM 3416 N N . VAL C 1 138 ? -2.750 -17.553 26.733 1.00 6.61 139 VAL C N 1
ATOM 3417 C CA . VAL C 1 138 ? -2.699 -17.863 28.152 1.00 7.88 139 VAL C CA 1
ATOM 3418 C C . VAL C 1 138 ? -1.396 -17.442 28.805 1.00 6.68 139 VAL C C 1
ATOM 3419 O O . VAL C 1 138 ? -1.409 -16.952 29.928 1.00 7.59 139 VAL C O 1
ATOM 3423 N N . TRP C 1 139 ? -0.272 -17.632 28.116 1.00 6.82 140 TRP C N 1
ATOM 3424 C CA . TRP C 1 139 ? 1.023 -17.239 28.680 1.00 7.63 140 TRP C CA 1
ATOM 3425 C C . TRP C 1 139 ? 1.077 -15.729 28.917 1.00 8.03 140 TRP C C 1
ATOM 3426 O O . TRP C 1 139 ? 1.430 -15.263 30.008 1.00 8.48 140 TRP C O 1
ATOM 3437 N N . MET C 1 140 ? 0.744 -14.966 27.881 1.00 7.80 141 MET C N 1
ATOM 3438 C CA . MET C 1 140 ? 0.773 -13.524 27.983 1.00 7.38 141 MET C CA 1
ATOM 3439 C C . MET C 1 140 ? -0.172 -13.013 29.069 1.00 7.29 141 MET C C 1
ATOM 3440 O O . MET C 1 140 ? 0.214 -12.175 29.894 1.00 7.00 141 MET C O 1
ATOM 3445 N N . LEU C 1 141 ? -1.398 -13.535 29.089 1.00 7.15 142 LEU C N 1
ATOM 3446 C CA . LEU C 1 141 ? -2.377 -13.106 30.076 1.00 7.22 142 LEU C CA 1
ATOM 3447 C C . LEU C 1 141 ? -1.986 -13.500 31.503 1.00 7.46 142 LEU C C 1
ATOM 3448 O O . LEU C 1 141 ? -2.227 -12.743 32.451 1.00 7.38 142 LEU C O 1
ATOM 3453 N N . SER C 1 142 ? -1.374 -14.672 31.660 1.00 7.78 143 SER C N 1
ATOM 3454 C CA . SER C 1 142 ? -0.939 -15.118 32.985 1.00 7.66 143 SER C CA 1
ATOM 3455 C C . SER C 1 142 ? 0.264 -14.266 33.414 1.00 8.06 143 SER C C 1
ATOM 3456 O O . SER C 1 142 ? 0.424 -13.945 34.595 1.00 7.96 143 SER C O 1
ATOM 3459 N N . ALA C 1 143 ? 1.106 -13.911 32.442 1.00 8.53 144 ALA C N 1
ATOM 3460 C CA . ALA C 1 143 ? 2.278 -13.071 32.689 1.00 8.66 144 ALA C CA 1
ATOM 3461 C C . ALA C 1 143 ? 1.792 -11.722 33.215 1.00 8.55 144 ALA C C 1
ATOM 3462 O O . ALA C 1 143 ? 2.337 -11.194 34.174 1.00 8.95 144 ALA C O 1
ATOM 3464 N N . PHE C 1 144 ? 0.766 -11.177 32.568 1.00 9.07 145 PHE C N 1
ATOM 3465 C CA . PHE C 1 144 ? 0.172 -9.890 32.955 1.00 9.12 145 PHE C CA 1
ATOM 3466 C C . PHE C 1 144 ? -0.226 -9.882 34.439 1.00 10.91 145 PHE C C 1
ATOM 3467 O O . PHE C 1 144 ? 0.026 -8.914 35.164 1.00 10.25 145 PHE C O 1
ATOM 3475 N N . LEU C 1 145 ? -0.855 -10.969 34.881 1.00 12.32 146 LEU C N 1
ATOM 3476 C CA . LEU C 1 145 ? -1.304 -11.096 36.261 1.00 14.66 146 LEU C CA 1
ATOM 3477 C C . LEU C 1 145 ? -0.109 -11.346 37.163 1.00 17.89 146 LEU C C 1
ATOM 3478 O O . LEU C 1 145 ? -0.254 -11.659 38.355 1.00 16.43 146 LEU C O 1
ATOM 3483 N N . LYS C 1 146 ? 1.068 -11.176 36.566 1.00 21.00 147 LYS C N 1
ATOM 3484 C CA . LYS C 1 146 ? 2.357 -11.366 37.216 1.00 24.52 147 LYS C CA 1
ATOM 3485 C C . LYS C 1 146 ? 2.643 -12.852 37.370 1.00 24.58 147 LYS C C 1
ATOM 3486 O O . LYS C 1 146 ? 3.714 -13.305 36.914 1.00 23.46 147 LYS C O 1
ATOM 3493 N N . SER D 1 1 ? -37.711 13.293 26.053 1.00 16.58 2 SER D N 1
ATOM 3494 C CA . SER D 1 1 ? -36.772 12.130 26.102 1.00 18.47 2 SER D CA 1
ATOM 3495 C C . SER D 1 1 ? -35.662 12.379 27.115 1.00 17.34 2 SER D C 1
ATOM 3496 O O . SER D 1 1 ? -35.233 13.517 27.297 1.00 14.77 2 SER D O 1
ATOM 3499 N N . THR D 1 2 ? -35.201 11.311 27.764 1.00 16.24 3 THR D N 1
ATOM 3500 C CA . THR D 1 2 ? -34.103 11.403 28.725 1.00 14.98 3 THR D CA 1
ATOM 3501 C C . THR D 1 2 ? -32.936 10.583 28.189 1.00 14.07 3 THR D C 1
ATOM 3502 O O . THR D 1 2 ? -33.092 9.815 27.233 1.00 12.18 3 THR D O 1
ATOM 3506 N N . LYS D 1 3 ? -31.772 10.745 28.808 1.00 13.08 4 LYS D N 1
ATOM 3507 C CA . LYS D 1 3 ? -30.585 10.011 28.390 1.00 14.35 4 LYS D CA 1
ATOM 3508 C C . LYS D 1 3 ? -30.860 8.518 28.530 1.00 11.18 4 LYS D C 1
ATOM 3509 O O . LYS D 1 3 ? -30.397 7.711 27.725 1.00 10.31 4 LYS D O 1
ATOM 3515 N N . THR D 1 4 ? -31.625 8.161 29.556 1.00 8.60 5 THR D N 1
ATOM 3516 C CA . THR D 1 4 ? -31.965 6.765 29.800 1.00 7.30 5 THR D CA 1
ATOM 3517 C C . THR D 1 4 ? -32.824 6.198 28.676 1.00 7.23 5 THR D C 1
ATOM 3518 O O . THR D 1 4 ? -32.685 5.028 28.325 1.00 7.12 5 THR D O 1
ATOM 3522 N N . ASN D 1 5 ? -33.711 7.025 28.118 1.00 7.60 6 ASN D N 1
ATOM 3523 C CA . ASN D 1 5 ? -34.573 6.595 27.012 1.00 6.59 6 ASN D CA 1
ATOM 3524 C C . ASN D 1 5 ? -33.691 6.255 25.819 1.00 6.14 6 ASN D C 1
ATOM 3525 O O . ASN D 1 5 ? -33.925 5.270 25.116 1.00 6.54 6 ASN D O 1
ATOM 3530 N N . VAL D 1 6 ? -32.684 7.094 25.593 1.00 6.78 7 VAL D N 1
ATOM 3531 C CA . VAL D 1 6 ? -31.753 6.898 24.491 1.00 5.90 7 VAL D CA 1
ATOM 3532 C C . VAL D 1 6 ? -30.889 5.653 24.719 1.00 5.76 7 VAL D C 1
ATOM 3533 O O . VAL D 1 6 ? -30.626 4.890 23.780 1.00 5.84 7 VAL D O 1
ATOM 3537 N N . VAL D 1 7 ? -30.449 5.446 25.960 1.00 6.26 8 VAL D N 1
ATOM 3538 C CA . VAL D 1 7 ? -29.656 4.260 26.287 1.00 6.67 8 VAL D CA 1
ATOM 3539 C C . VAL D 1 7 ? -30.485 3.018 25.973 1.00 6.63 8 VAL D C 1
ATOM 3540 O O . VAL D 1 7 ? -29.966 2.021 25.467 1.00 7.67 8 VAL D O 1
ATOM 3544 N N . GLU D 1 8 ? -31.777 3.078 26.275 1.00 6.46 9 GLU D N 1
ATOM 3545 C CA . GLU D 1 8 ? -32.640 1.935 26.016 1.00 8.08 9 GLU D CA 1
ATOM 3546 C C . GLU D 1 8 ? -32.751 1.687 24.515 1.00 8.71 9 GLU D C 1
ATOM 3547 O O . GLU D 1 8 ? -32.629 0.553 24.065 1.00 7.92 9 GLU D O 1
ATOM 3553 N N . VAL D 1 9 ? -32.985 2.745 23.735 1.00 7.26 10 VAL D N 1
ATOM 3554 C CA . VAL D 1 9 ? -33.108 2.578 22.290 1.00 7.79 10 VAL D CA 1
ATOM 3555 C C . VAL D 1 9 ? -31.813 2.009 21.712 1.00 6.42 10 VAL D C 1
ATOM 3556 O O . VAL D 1 9 ? -31.840 1.150 20.824 1.00 7.20 10 VAL D O 1
ATOM 3560 N N . LEU D 1 10 ? -30.681 2.473 22.231 1.00 5.95 11 LEU D N 1
ATOM 3561 C CA . LEU D 1 10 ? -29.384 2.005 21.761 1.00 7.31 11 LEU D CA 1
ATOM 3562 C C . LEU D 1 10 ? -29.178 0.539 22.086 1.00 7.06 11 LEU D C 1
ATOM 3563 O O . LEU D 1 10 ? -28.612 -0.210 21.287 1.00 8.45 11 LEU D O 1
ATOM 3568 N N . ASN D 1 11 ? -29.629 0.124 23.265 1.00 7.17 12 ASN D N 1
ATOM 3569 C CA . ASN D 1 11 ? -29.466 -1.266 23.660 1.00 6.01 12 ASN D CA 1
ATOM 3570 C C . ASN D 1 11 ? -30.328 -2.230 22.866 1.00 6.02 12 ASN D C 1
ATOM 3571 O O . ASN D 1 11 ? -29.944 -3.380 22.656 1.00 5.99 12 ASN D O 1
ATOM 3576 N N . LYS D 1 12 ? -31.492 -1.774 22.421 1.00 5.77 13 LYS D N 1
ATOM 3577 C CA . LYS D 1 12 ? -32.337 -2.651 21.631 1.00 5.68 13 LYS D CA 1
ATOM 3578 C C . LYS D 1 12 ? -31.612 -2.965 20.329 1.00 4.89 13 LYS D C 1
ATOM 3579 O O . LYS D 1 12 ? -31.702 -4.072 19.804 1.00 4.67 13 LYS D O 1
ATOM 3585 N N . GLN D 1 13 ? -30.885 -1.983 19.813 1.00 5.05 14 GLN D N 1
ATOM 3586 C CA . GLN D 1 13 ? -30.172 -2.195 18.568 1.00 5.33 14 GLN D CA 1
ATOM 3587 C C . GLN D 1 13 ? -28.927 -3.023 18.801 1.00 6.14 14 GLN D C 1
ATOM 3588 O O . GLN D 1 13 ? -28.509 -3.772 17.917 1.00 7.57 14 GLN D O 1
ATOM 3594 N N . VAL D 1 14 ? -28.317 -2.891 19.977 1.00 5.69 15 VAL D N 1
ATOM 3595 C CA . VAL D 1 14 ? -27.141 -3.707 20.287 1.00 5.83 15 VAL D CA 1
ATOM 3596 C C . VAL D 1 14 ? -27.633 -5.164 20.237 1.00 6.79 15 VAL D C 1
ATOM 3597 O O . VAL D 1 14 ? -27.014 -6.028 19.605 1.00 7.17 15 VAL D O 1
ATOM 3601 N N . ALA D 1 15 ? -28.763 -5.425 20.887 1.00 6.26 16 ALA D N 1
ATOM 3602 C CA . ALA D 1 15 ? -29.346 -6.757 20.890 1.00 5.30 16 ALA D CA 1
ATOM 3603 C C . ALA D 1 15 ? -29.694 -7.192 19.462 1.00 6.01 16 ALA D C 1
ATOM 3604 O O . ALA D 1 15 ? -29.314 -8.282 19.031 1.00 7.77 16 ALA D O 1
ATOM 3606 N N . ASN D 1 16 ? -30.410 -6.347 18.723 1.00 5.72 17 ASN D N 1
ATOM 3607 C CA . ASN D 1 16 ? -30.792 -6.679 17.348 1.00 5.35 17 ASN D CA 1
ATOM 3608 C C . ASN D 1 16 ? -29.599 -7.021 16.468 1.00 6.05 17 ASN D C 1
ATOM 3609 O O . ASN D 1 16 ? -29.625 -8.002 15.735 1.00 6.32 17 ASN D O 1
ATOM 3614 N N . TRP D 1 17 ? -28.550 -6.209 16.530 1.00 8.14 18 TRP D N 1
ATOM 3615 C CA . TRP D 1 17 ? -27.401 -6.467 15.678 1.00 8.26 18 TRP D CA 1
ATOM 3616 C C . TRP D 1 17 ? -26.569 -7.676 16.057 1.00 7.36 18 TRP D C 1
ATOM 3617 O O . TRP D 1 17 ? -25.828 -8.219 15.227 1.00 5.26 18 TRP D O 1
ATOM 3628 N N . ASN D 1 18 ? -26.711 -8.124 17.297 1.00 7.22 19 ASN D N 1
ATOM 3629 C CA . ASN D 1 18 ? -26.012 -9.321 17.718 1.00 7.10 19 ASN D CA 1
ATOM 3630 C C . ASN D 1 18 ? -26.787 -10.494 17.128 1.00 7.75 19 ASN D C 1
ATOM 3631 O O . ASN D 1 18 ? -26.193 -11.413 16.568 1.00 9.73 19 ASN D O 1
ATOM 3636 N N . VAL D 1 19 ? -28.113 -10.448 17.241 1.00 5.61 20 VAL D N 1
ATOM 3637 C CA . VAL D 1 19 ? -28.958 -11.503 16.693 1.00 6.61 20 VAL D CA 1
ATOM 3638 C C . VAL D 1 19 ? -28.801 -11.568 15.168 1.00 6.49 20 VAL D C 1
ATOM 3639 O O . VAL D 1 19 ? -28.808 -12.649 14.588 1.00 6.37 20 VAL D O 1
ATOM 3643 N N . LEU D 1 20 ? -28.670 -10.402 14.535 1.00 7.21 21 LEU D N 1
ATOM 3644 C CA . LEU D 1 20 ? -28.486 -10.315 13.083 1.00 7.86 21 LEU D CA 1
ATOM 3645 C C . LEU D 1 20 ? -27.114 -10.826 12.676 1.00 7.57 21 LEU D C 1
ATOM 3646 O O . LEU D 1 20 ? -26.954 -11.416 11.610 1.00 9.28 21 LEU D O 1
ATOM 3651 N N . TYR D 1 21 ? -26.117 -10.591 13.523 1.00 7.00 22 TYR D N 1
ATOM 3652 C CA . TYR D 1 21 ? -24.774 -11.058 13.229 1.00 6.17 22 TYR D CA 1
ATOM 3653 C C . TYR D 1 21 ? -24.828 -12.574 13.066 1.00 5.92 22 TYR D C 1
ATOM 3654 O O . TYR D 1 21 ? -24.287 -13.112 12.111 1.00 6.66 22 TYR D O 1
ATOM 3663 N N . VAL D 1 22 ? -25.499 -13.253 13.995 1.00 6.85 23 VAL D N 1
ATOM 3664 C CA . VAL D 1 22 ? -25.643 -14.712 13.941 1.00 6.24 23 VAL D CA 1
ATOM 3665 C C . VAL D 1 22 ? -26.527 -15.150 12.756 1.00 6.47 23 VAL D C 1
ATOM 3666 O O . VAL D 1 22 ? -26.190 -16.077 12.027 1.00 6.46 23 VAL D O 1
ATOM 3670 N N . LYS D 1 23 ? -27.658 -14.478 12.572 1.00 5.69 24 LYS D N 1
ATOM 3671 C CA . LYS D 1 23 ? -28.582 -14.814 11.485 1.00 7.30 24 LYS D CA 1
ATOM 3672 C C . LYS D 1 23 ? -27.918 -14.664 10.116 1.00 7.15 24 LYS D C 1
ATOM 3673 O O . LYS D 1 23 ? -28.166 -15.454 9.205 1.00 7.44 24 LYS D O 1
ATOM 3679 N N . LEU D 1 24 ? -27.083 -13.640 9.969 1.00 6.75 25 LEU D N 1
ATOM 3680 C CA . LEU D 1 24 ? -26.393 -13.409 8.705 1.00 6.27 25 LEU D CA 1
ATOM 3681 C C . LEU D 1 24 ? -25.372 -14.520 8.485 1.00 6.15 25 LEU D C 1
ATOM 3682 O O . LEU D 1 24 ? -25.114 -14.922 7.353 1.00 6.15 25 LEU D O 1
ATOM 3687 N N . HIS D 1 25 ? -24.788 -15.017 9.569 1.00 6.07 26 HIS D N 1
ATOM 3688 C CA . HIS D 1 25 ? -23.850 -16.126 9.448 1.00 6.47 26 HIS D CA 1
ATOM 3689 C C . HIS D 1 25 ? -24.642 -17.362 8.986 1.00 6.45 26 HIS D C 1
ATOM 3690 O O . HIS D 1 25 ? -24.185 -18.124 8.136 1.00 6.55 26 HIS D O 1
ATOM 3697 N N . ASN D 1 26 ? -25.838 -17.530 9.549 1.00 6.23 27 ASN D N 1
ATOM 3698 C CA . ASN D 1 26 ? -26.744 -18.634 9.209 1.00 6.55 27 ASN D CA 1
ATOM 3699 C C . ASN D 1 26 ? -26.992 -18.663 7.698 1.00 6.02 27 ASN D C 1
ATOM 3700 O O . ASN D 1 26 ? -26.791 -19.678 7.031 1.00 7.89 27 ASN D O 1
ATOM 3705 N N . TYR D 1 27 ? -27.422 -17.532 7.160 1.00 5.93 28 TYR D N 1
ATOM 3706 C CA . TYR D 1 27 ? -27.721 -17.444 5.744 1.00 5.80 28 TYR D CA 1
ATOM 3707 C C . TYR D 1 27 ? -26.454 -17.567 4.896 1.00 6.60 28 TYR D C 1
ATOM 3708 O O . TYR D 1 27 ? -26.468 -18.165 3.819 1.00 7.37 28 TYR D O 1
ATOM 3717 N N . HIS D 1 28 ? -25.354 -17.035 5.414 1.00 7.14 29 HIS D N 1
ATOM 3718 C CA . HIS D 1 28 ? -24.060 -17.088 4.739 1.00 6.61 29 HIS D CA 1
ATOM 3719 C C . HIS D 1 28 ? -23.631 -18.556 4.547 1.00 7.63 29 HIS D C 1
ATOM 3720 O O . HIS D 1 28 ? -23.096 -18.934 3.500 1.00 7.42 29 HIS D O 1
ATOM 3727 N N . TRP D 1 29 ? -23.899 -19.379 5.561 1.00 7.90 30 TRP D N 1
ATOM 3728 C CA . TRP D 1 29 ? -23.545 -20.798 5.543 1.00 6.39 30 TRP D CA 1
ATOM 3729 C C . TRP D 1 29 ? -24.540 -21.705 4.825 1.00 7.48 30 TRP D C 1
ATOM 3730 O O . TRP D 1 29 ? -24.141 -22.645 4.126 1.00 8.24 30 TRP D O 1
ATOM 3741 N N . TYR D 1 30 ? -25.830 -21.427 4.999 1.00 6.21 31 TYR D N 1
ATOM 3742 C CA . TYR D 1 30 ? -26.870 -22.267 4.418 1.00 6.82 31 TYR D CA 1
ATOM 3743 C C . TYR D 1 30 ? -27.392 -21.924 3.030 1.00 7.53 31 TYR D C 1
ATOM 3744 O O . TYR D 1 30 ? -28.243 -22.642 2.507 1.00 8.83 31 TYR D O 1
ATOM 3753 N N . VAL D 1 31 ? -26.901 -20.845 2.427 1.00 9.60 32 VAL D N 1
ATOM 3754 C CA . VAL D 1 31 ? -27.357 -20.494 1.087 1.00 11.71 32 VAL D CA 1
ATOM 3755 C C . VAL D 1 31 ? -26.945 -21.554 0.073 1.00 12.17 32 VAL D C 1
ATOM 3756 O O . VAL D 1 31 ? -25.855 -22.116 0.158 1.00 11.13 32 VAL D O 1
ATOM 3760 N N . THR D 1 32 ? -27.834 -21.828 -0.877 1.00 14.02 33 THR D N 1
ATOM 3761 C CA . THR D 1 32 ? -27.574 -22.795 -1.941 1.00 13.98 33 THR D CA 1
ATOM 3762 C C . THR D 1 32 ? -28.230 -22.246 -3.195 1.00 14.67 33 THR D C 1
ATOM 3763 O O . THR D 1 32 ? -28.946 -21.246 -3.136 1.00 15.04 33 THR D O 1
ATOM 3767 N N . GLY D 1 33 ? -27.990 -22.898 -4.327 1.00 14.79 34 GLY D N 1
ATOM 3768 C CA . GLY D 1 33 ? -28.577 -22.432 -5.570 1.00 15.36 34 GLY D CA 1
ATOM 3769 C C . GLY D 1 33 ? -27.557 -21.704 -6.423 1.00 16.05 34 GLY D C 1
ATOM 3770 O O . GLY D 1 33 ? -26.508 -21.309 -5.920 1.00 17.09 34 GLY D O 1
ATOM 3771 N N . PRO D 1 34 ? -27.850 -21.481 -7.714 1.00 16.34 35 PRO D N 1
ATOM 3772 C CA . PRO D 1 34 ? -26.931 -20.797 -8.626 1.00 16.19 35 PRO D CA 1
ATOM 3773 C C . PRO D 1 34 ? -26.501 -19.399 -8.180 1.00 16.30 35 PRO D C 1
ATOM 3774 O O . PRO D 1 34 ? -25.563 -18.822 -8.732 1.00 15.21 35 PRO D O 1
ATOM 3778 N N . HIS D 1 35 ? -27.186 -18.854 -7.180 1.00 16.78 36 HIS D N 1
ATOM 3779 C CA . HIS D 1 35 ? -26.820 -17.542 -6.663 1.00 16.80 36 HIS D CA 1
ATOM 3780 C C . HIS D 1 35 ? -26.096 -17.719 -5.342 1.00 15.03 36 HIS D C 1
ATOM 3781 O O . HIS D 1 35 ? -26.138 -16.847 -4.482 1.00 16.00 36 HIS D O 1
ATOM 3788 N N . PHE D 1 36 ? -25.433 -18.862 -5.184 1.00 13.20 37 PHE D N 1
ATOM 3789 C CA . PHE D 1 36 ? -24.688 -19.143 -3.961 1.00 11.39 37 PHE D CA 1
ATOM 3790 C C . PHE D 1 36 ? -23.559 -18.146 -3.728 1.00 11.15 37 PHE D C 1
ATOM 3791 O O . PHE D 1 36 ? -23.467 -17.531 -2.662 1.00 10.75 37 PHE D O 1
ATOM 3799 N N . PHE D 1 37 ? -22.694 -18.010 -4.730 1.00 10.35 38 PHE D N 1
ATOM 3800 C CA . PHE D 1 37 ? -21.542 -17.126 -4.641 1.00 12.67 38 PHE D CA 1
ATOM 3801 C C . PHE D 1 37 ? -21.914 -15.680 -4.345 1.00 13.22 38 PHE D C 1
ATOM 3802 O O . PHE D 1 37 ? -21.255 -15.021 -3.542 1.00 13.96 38 PHE D O 1
ATOM 3810 N N . THR D 1 38 ? -22.976 -15.199 -4.986 1.00 15.10 39 THR D N 1
ATOM 3811 C CA . THR D 1 38 ? -23.443 -13.828 -4.786 1.00 15.09 39 THR D CA 1
ATOM 3812 C C . THR D 1 38 ? -23.886 -13.598 -3.338 1.00 13.54 39 THR D C 1
ATOM 3813 O O . THR D 1 38 ? -23.337 -12.748 -2.637 1.00 14.18 39 THR D O 1
ATOM 3817 N N . LEU D 1 39 ? -24.872 -14.372 -2.902 1.00 12.36 40 LEU D N 1
ATOM 3818 C CA . LEU D 1 39 ? -25.418 -14.264 -1.557 1.00 11.30 40 LEU D CA 1
ATOM 3819 C C . LEU D 1 39 ? -24.411 -14.598 -0.457 1.00 11.72 40 LEU D C 1
ATOM 3820 O O . LEU D 1 39 ? -24.312 -13.878 0.542 1.00 10.47 40 LEU D O 1
ATOM 3825 N N . HIS D 1 40 ? -23.676 -15.694 -0.633 1.00 10.25 41 HIS D N 1
ATOM 3826 C CA . HIS D 1 40 ? -22.669 -16.092 0.340 1.00 10.16 41 HIS D CA 1
ATOM 3827 C C . HIS D 1 40 ? -21.781 -14.877 0.643 1.00 11.03 41 HIS D C 1
ATOM 3828 O O . HIS D 1 40 ? -21.575 -14.503 1.800 1.00 11.57 41 HIS D O 1
ATOM 3835 N N . GLU D 1 41 ? -21.264 -14.249 -0.403 1.00 11.74 42 GLU D N 1
ATOM 3836 C CA . GLU D 1 41 ? -20.400 -13.092 -0.227 1.00 12.31 42 GLU D CA 1
ATOM 3837 C C . GLU D 1 41 ? -21.140 -11.894 0.348 1.00 12.58 42 GLU D C 1
ATOM 3838 O O . GLU D 1 41 ? -20.669 -11.240 1.287 1.00 11.26 42 GLU D O 1
ATOM 3844 N N . LYS D 1 42 ? -22.308 -11.618 -0.222 1.00 12.86 43 LYS D N 1
ATOM 3845 C CA . LYS D 1 42 ? -23.137 -10.500 0.201 1.00 12.46 43 LYS D CA 1
ATOM 3846 C C . LYS D 1 42 ? -23.451 -10.554 1.691 1.00 11.75 43 LYS D C 1
ATOM 3847 O O . LYS D 1 42 ? -23.315 -9.562 2.404 1.00 10.02 43 LYS D O 1
ATOM 3853 N N . PHE D 1 43 ? -23.870 -11.725 2.152 1.00 10.49 44 PHE D N 1
ATOM 3854 C CA . PHE D 1 43 ? -24.222 -11.911 3.553 1.00 9.54 44 PHE D CA 1
ATOM 3855 C C . PHE D 1 43 ? -23.024 -11.717 4.467 1.00 8.30 44 PHE D C 1
ATOM 3856 O O . PHE D 1 43 ? -23.170 -11.293 5.613 1.00 8.63 44 PHE D O 1
ATOM 3864 N N . GLU D 1 44 ? -21.839 -12.019 3.948 1.00 8.14 45 GLU D N 1
ATOM 3865 C CA . GLU D 1 44 ? -20.599 -11.876 4.701 1.00 10.41 45 GLU D CA 1
ATOM 3866 C C . GLU D 1 44 ? -20.314 -10.389 4.913 1.00 10.67 45 GLU D C 1
ATOM 3867 O O . GLU D 1 44 ? -19.913 -9.969 6.000 1.00 11.81 45 GLU D O 1
ATOM 3873 N N . GLU D 1 45 ? -20.520 -9.593 3.866 1.00 10.07 46 GLU D N 1
ATOM 3874 C CA . GLU D 1 45 ? -20.324 -8.156 3.968 1.00 9.81 46 GLU D CA 1
ATOM 3875 C C . GLU D 1 45 ? -21.318 -7.616 4.995 1.00 8.26 46 GLU D C 1
ATOM 3876 O O . GLU D 1 45 ? -20.973 -6.791 5.832 1.00 8.58 46 GLU D O 1
ATOM 3882 N N . PHE D 1 46 ? -22.556 -8.096 4.922 1.00 7.56 47 PHE D N 1
ATOM 3883 C CA . PHE D 1 46 ? -23.604 -7.683 5.844 1.00 7.41 47 PHE D CA 1
ATOM 3884 C C . PHE D 1 46 ? -23.266 -7.987 7.309 1.00 7.89 47 PHE D C 1
ATOM 3885 O O . PHE D 1 46 ? -23.497 -7.154 8.191 1.00 8.60 47 PHE D O 1
ATOM 3893 N N . TYR D 1 47 ? -22.729 -9.178 7.575 1.00 8.03 48 TYR D N 1
ATOM 3894 C CA . TYR D 1 47 ? -22.389 -9.547 8.950 1.00 10.58 48 TYR D CA 1
ATOM 3895 C C . TYR D 1 47 ? -21.203 -8.700 9.427 1.00 9.38 48 TYR D C 1
ATOM 3896 O O . TYR D 1 47 ? -21.086 -8.389 10.612 1.00 9.78 48 TYR D O 1
ATOM 3905 N N . ASN D 1 48 ? -20.324 -8.333 8.496 1.00 9.20 49 ASN D N 1
ATOM 3906 C CA . ASN D 1 48 ? -19.162 -7.508 8.816 1.00 8.97 49 ASN D CA 1
ATOM 3907 C C . ASN D 1 48 ? -19.650 -6.149 9.321 1.00 9.91 49 ASN D C 1
ATOM 3908 O O . ASN D 1 48 ? -19.118 -5.618 10.300 1.00 7.92 49 ASN D O 1
ATOM 3913 N N . GLU D 1 49 ? -20.675 -5.604 8.659 1.00 10.10 50 GLU D N 1
ATOM 3914 C CA . GLU D 1 49 ? -21.245 -4.320 9.058 1.00 9.94 50 GLU D CA 1
ATOM 3915 C C . GLU D 1 49 ? -21.954 -4.508 10.401 1.00 8.56 50 GLU D C 1
ATOM 3916 O O . GLU D 1 49 ? -21.864 -3.660 11.279 1.00 8.02 50 GLU D O 1
ATOM 3922 N N . ALA D 1 50 ? -22.655 -5.626 10.564 1.00 7.37 51 ALA D N 1
ATOM 3923 C CA . ALA D 1 50 ? -23.353 -5.889 11.822 1.00 7.74 51 ALA D CA 1
ATOM 3924 C C . ALA D 1 50 ? -22.369 -5.837 13.004 1.00 7.52 51 ALA D C 1
ATOM 3925 O O . ALA D 1 50 ? -22.670 -5.257 14.053 1.00 8.15 51 ALA D O 1
ATOM 3927 N N . GLY D 1 51 ? -21.193 -6.439 12.822 1.00 6.14 52 GLY D N 1
ATOM 3928 C CA . GLY D 1 51 ? -20.183 -6.436 13.867 1.00 6.88 52 GLY D CA 1
ATOM 3929 C C . GLY D 1 51 ? -19.670 -5.038 14.193 1.00 7.26 52 GLY D C 1
ATOM 3930 O O . GLY D 1 51 ? -19.448 -4.715 15.358 1.00 6.61 52 GLY D O 1
ATOM 3931 N N . THR D 1 52 ? -19.463 -4.201 13.178 1.00 7.15 53 THR D N 1
ATOM 3932 C CA . THR D 1 52 ? -18.981 -2.850 13.451 1.00 8.68 53 THR D CA 1
ATOM 3933 C C . THR D 1 52 ? -20.057 -2.108 14.213 1.00 8.71 53 THR D C 1
ATOM 3934 O O . THR D 1 52 ? -19.766 -1.357 15.133 1.00 8.99 53 THR D O 1
ATOM 3938 N N . TYR D 1 53 ? -21.308 -2.336 13.829 1.00 8.45 54 TYR D N 1
ATOM 3939 C CA . TYR D 1 53 ? -22.417 -1.670 14.478 1.00 8.35 54 TYR D CA 1
ATOM 3940 C C . TYR D 1 53 ? -22.572 -2.009 15.954 1.00 7.88 54 TYR D C 1
ATOM 3941 O O . TYR D 1 53 ? -22.857 -1.132 16.766 1.00 7.13 54 TYR D O 1
ATOM 3950 N N . ILE D 1 54 ? -22.358 -3.266 16.322 1.00 5.52 55 ILE D N 1
ATOM 3951 C CA . ILE D 1 54 ? -22.519 -3.620 17.720 1.00 7.65 55 ILE D CA 1
ATOM 3952 C C . ILE D 1 54 ? -21.547 -2.848 18.602 1.00 6.81 55 ILE D C 1
ATOM 3953 O O . ILE D 1 54 ? -21.919 -2.343 19.657 1.00 6.34 55 ILE D O 1
ATOM 3958 N N . ASP D 1 55 ? -20.302 -2.742 18.158 1.00 6.06 56 ASP D N 1
ATOM 3959 C CA . ASP D 1 55 ? -19.296 -2.044 18.943 1.00 5.81 56 ASP D CA 1
ATOM 3960 C C . ASP D 1 55 ? -19.560 -0.545 18.996 1.00 5.86 56 ASP D C 1
ATOM 3961 O O . ASP D 1 55 ? -19.364 0.076 20.036 1.00 6.96 56 ASP D O 1
ATOM 3966 N N . GLU D 1 56 ? -20.011 0.030 17.880 1.00 7.61 57 GLU D N 1
ATOM 3967 C CA . GLU D 1 56 ? -20.296 1.464 17.807 1.00 8.14 57 GLU D CA 1
ATOM 3968 C C . GLU D 1 56 ? -21.419 1.848 18.757 1.00 7.59 57 GLU D C 1
ATOM 3969 O O . GLU D 1 56 ? -21.276 2.775 19.562 1.00 7.84 57 GLU D O 1
ATOM 3975 N N . LEU D 1 57 ? -22.541 1.139 18.650 1.00 6.52 58 LEU D N 1
ATOM 3976 C CA . LEU D 1 57 ? -23.695 1.407 19.504 1.00 7.49 58 LEU D CA 1
ATOM 3977 C C . LEU D 1 57 ? -23.342 1.236 20.979 1.00 7.52 58 LEU D C 1
ATOM 3978 O O . LEU D 1 57 ? -23.663 2.090 21.801 1.00 6.92 58 LEU D O 1
ATOM 3983 N N . ALA D 1 58 ? -22.678 0.132 21.311 1.00 7.01 59 ALA D N 1
ATOM 3984 C CA . ALA D 1 58 ? -22.315 -0.116 22.695 1.00 5.93 59 ALA D CA 1
ATOM 3985 C C . ALA D 1 58 ? -21.373 0.957 23.232 1.00 6.92 59 ALA D C 1
ATOM 3986 O O . ALA D 1 58 ? -21.521 1.403 24.368 1.00 7.64 59 ALA D O 1
ATOM 3988 N N . GLU D 1 59 ? -20.409 1.387 22.423 1.00 7.58 60 GLU D N 1
ATOM 3989 C CA . GLU D 1 59 ? -19.480 2.409 22.888 1.00 8.67 60 GLU D CA 1
ATOM 3990 C C . GLU D 1 59 ? -20.112 3.791 23.041 1.00 8.31 60 GLU D C 1
ATOM 3991 O O . GLU D 1 59 ? -19.616 4.633 23.792 1.00 8.57 60 GLU D O 1
ATOM 3997 N N . ARG D 1 60 ? -21.224 4.020 22.352 1.00 9.06 61 ARG D N 1
ATOM 3998 C CA . ARG D 1 60 ? -21.920 5.287 22.505 1.00 8.58 61 ARG D CA 1
ATOM 3999 C C . ARG D 1 60 ? -22.691 5.213 23.812 1.00 8.45 61 ARG D C 1
ATOM 4000 O O . ARG D 1 60 ? -22.811 6.208 24.514 1.00 8.78 61 ARG D O 1
ATOM 4008 N N . ILE D 1 61 ? -23.206 4.034 24.159 1.00 8.95 62 ILE D N 1
ATOM 4009 C CA . ILE D 1 61 ? -23.911 3.921 25.430 1.00 8.86 62 ILE D CA 1
ATOM 4010 C C . ILE D 1 61 ? -22.910 4.131 26.583 1.00 8.15 62 ILE D C 1
ATOM 4011 O O . ILE D 1 61 ? -23.256 4.734 27.600 1.00 8.49 62 ILE D O 1
ATOM 4016 N N . LEU D 1 62 ? -21.673 3.661 26.426 1.00 7.36 63 LEU D N 1
ATOM 4017 C CA . LEU D 1 62 ? -20.665 3.879 27.472 1.00 7.95 63 LEU D CA 1
ATOM 4018 C C . LEU D 1 62 ? -20.396 5.379 27.551 1.00 8.21 63 LEU D C 1
ATOM 4019 O O . LEU D 1 62 ? -20.252 5.944 28.642 1.00 9.33 63 LEU D O 1
ATOM 4024 N N . ALA D 1 63 ? -20.330 6.017 26.385 1.00 8.73 64 ALA D N 1
ATOM 4025 C CA . ALA D 1 63 ? -20.090 7.452 26.301 1.00 9.34 64 ALA D CA 1
ATOM 4026 C C . ALA D 1 63 ? -21.149 8.217 27.095 1.00 10.70 64 ALA D C 1
ATOM 4027 O O . ALA D 1 63 ? -20.861 9.262 27.682 1.00 10.95 64 ALA D O 1
ATOM 4029 N N . LEU D 1 64 ? -22.375 7.708 27.118 1.00 9.70 65 LEU D N 1
ATOM 4030 C CA . LEU D 1 64 ? -23.412 8.387 27.888 1.00 12.50 65 LEU D CA 1
ATOM 4031 C C . LEU D 1 64 ? -23.585 7.813 29.302 1.00 11.77 65 LEU D C 1
ATOM 4032 O O . LEU D 1 64 ? -24.623 8.008 29.943 1.00 10.97 65 LEU D O 1
ATOM 4037 N N . GLU D 1 65 ? -22.553 7.111 29.780 1.00 11.29 66 GLU D N 1
ATOM 4038 C CA . GLU D 1 65 ? -22.559 6.538 31.129 1.00 11.48 66 GLU D CA 1
ATOM 4039 C C . GLU D 1 65 ? -23.586 5.409 31.329 1.00 9.94 66 GLU D C 1
ATOM 4040 O O . GLU D 1 65 ? -24.042 5.158 32.441 1.00 10.52 66 GLU D O 1
ATOM 4046 N N . GLY D 1 66 ? -23.933 4.718 30.250 1.00 8.68 67 GLY D N 1
ATOM 4047 C CA . GLY D 1 66 ? -24.887 3.625 30.355 1.00 8.89 67 GLY D CA 1
ATOM 4048 C C . GLY D 1 66 ? -24.236 2.246 30.340 1.00 8.16 67 GLY D C 1
ATOM 4049 O O . GLY D 1 66 ? -23.020 2.123 30.143 1.00 9.59 67 GLY D O 1
ATOM 4050 N N . LYS D 1 67 ? -25.044 1.207 30.556 1.00 7.57 68 LYS D N 1
ATOM 4051 C CA . LYS D 1 67 ? -24.555 -0.178 30.562 1.00 9.20 68 LYS D CA 1
ATOM 4052 C C . LYS D 1 67 ? -25.007 -0.874 29.276 1.00 8.77 68 LYS D C 1
ATOM 4053 O O . LYS D 1 67 ? -26.195 -1.103 29.077 1.00 8.44 68 LYS D O 1
ATOM 4059 N N . PRO D 1 68 ? -24.070 -1.215 28.381 1.00 8.43 69 PRO D N 1
ATOM 4060 C CA . PRO D 1 68 ? -24.533 -1.883 27.163 1.00 7.58 69 PRO D CA 1
ATOM 4061 C C . PRO D 1 68 ? -24.881 -3.342 27.445 1.00 7.49 69 PRO D C 1
ATOM 4062 O O . PRO D 1 68 ? -24.198 -3.999 28.229 1.00 6.79 69 PRO D O 1
ATOM 4066 N N . LEU D 1 69 ? -25.950 -3.848 26.833 1.00 7.59 70 LEU D N 1
ATOM 4067 C CA . LEU D 1 69 ? -26.302 -5.252 27.047 1.00 8.23 70 LEU D CA 1
ATOM 4068 C C . LEU D 1 69 ? -25.095 -6.057 26.551 1.00 8.73 70 LEU D C 1
ATOM 4069 O O . LEU D 1 69 ? -24.576 -5.795 25.456 1.00 8.46 70 LEU D O 1
ATOM 4074 N N . ALA D 1 70 ? -24.641 -7.024 27.347 1.00 9.14 71 ALA D N 1
ATOM 4075 C CA . ALA D 1 70 ? -23.473 -7.813 26.955 1.00 7.93 71 ALA D CA 1
ATOM 4076 C C . ALA D 1 70 ? -23.530 -9.317 27.223 1.00 6.86 71 ALA D C 1
ATOM 4077 O O . ALA D 1 70 ? -22.526 -9.933 27.578 1.00 6.47 71 ALA D O 1
ATOM 4079 N N . THR D 1 71 ? -24.712 -9.903 27.065 1.00 7.58 72 THR D N 1
ATOM 4080 C CA . THR D 1 71 ? -24.865 -11.345 27.199 1.00 7.46 72 THR D CA 1
ATOM 4081 C C . THR D 1 71 ? -25.851 -11.796 26.139 1.00 8.05 72 THR D C 1
ATOM 4082 O O . THR D 1 71 ? -26.750 -11.052 25.732 1.00 7.90 72 THR D O 1
ATOM 4086 N N . MET D 1 72 ? -25.655 -13.020 25.682 1.00 7.95 73 MET D N 1
ATOM 4087 C CA . MET D 1 72 ? -26.513 -13.613 24.673 1.00 10.32 73 MET D CA 1
ATOM 4088 C C . MET D 1 72 ? -27.929 -13.778 25.236 1.00 9.10 73 MET D C 1
ATOM 4089 O O . MET D 1 72 ? -28.923 -13.589 24.540 1.00 11.13 73 MET D O 1
ATOM 4094 N N . LYS D 1 73 ? -28.009 -14.129 26.512 1.00 9.81 74 LYS D N 1
ATOM 4095 C CA . LYS D 1 73 ? -29.291 -14.307 27.170 1.00 12.35 74 LYS D CA 1
ATOM 4096 C C . LYS D 1 73 ? -30.099 -13.018 27.098 1.00 12.30 74 LYS D C 1
ATOM 4097 O O . LYS D 1 73 ? -31.314 -13.048 26.910 1.00 14.29 74 LYS D O 1
ATOM 4103 N N . GLU D 1 74 ? -29.420 -11.885 27.254 1.00 12.99 75 GLU D N 1
ATOM 4104 C CA . GLU D 1 74 ? -30.086 -10.589 27.206 1.00 12.60 75 GLU D CA 1
ATOM 4105 C C . GLU D 1 74 ? -30.451 -10.161 25.791 1.00 11.22 75 GLU D C 1
ATOM 4106 O O . GLU D 1 74 ? -31.483 -9.523 25.586 1.00 12.16 75 GLU D O 1
ATOM 4112 N N . TYR D 1 75 ? -29.616 -10.504 24.817 1.00 9.36 76 TYR D N 1
ATOM 4113 C CA . TYR D 1 75 ? -29.910 -10.155 23.428 1.00 8.33 76 TYR D CA 1
ATOM 4114 C C . TYR D 1 75 ? -31.181 -10.876 22.980 1.00 8.70 76 TYR D C 1
ATOM 4115 O O . TYR D 1 75 ? -32.051 -10.297 22.329 1.00 8.57 76 TYR D O 1
ATOM 4124 N N . LEU D 1 76 ? -31.281 -12.150 23.338 1.00 9.22 77 LEU D N 1
ATOM 4125 C CA . LEU D 1 76 ? -32.439 -12.959 22.979 1.00 10.82 77 LEU D CA 1
ATOM 4126 C C . LEU D 1 76 ? -33.706 -12.468 23.659 1.00 10.70 77 LEU D C 1
ATOM 4127 O O . LEU D 1 76 ? -34.790 -12.548 23.092 1.00 13.39 77 LEU D O 1
ATOM 4132 N N . ALA D 1 77 ? -33.569 -11.961 24.877 1.00 11.63 78 ALA D N 1
ATOM 4133 C CA . ALA D 1 77 ? -34.722 -11.488 25.616 1.00 10.80 78 ALA D CA 1
ATOM 4134 C C . ALA D 1 77 ? -35.105 -10.082 25.203 1.00 11.36 78 ALA D C 1
ATOM 4135 O O . ALA D 1 77 ? -36.189 -9.611 25.543 1.00 12.22 78 ALA D O 1
ATOM 4137 N N . THR D 1 78 ? -34.223 -9.418 24.457 1.00 10.89 79 THR D N 1
ATOM 4138 C CA . THR D 1 78 ? -34.472 -8.041 24.046 1.00 10.21 79 THR D CA 1
ATOM 4139 C C . THR D 1 78 ? -34.701 -7.775 22.553 1.00 9.55 79 THR D C 1
ATOM 4140 O O . THR D 1 78 ? -35.517 -6.923 22.191 1.00 8.98 79 THR D O 1
ATOM 4144 N N . SER D 1 79 ? -33.997 -8.494 21.687 1.00 8.67 80 SER D N 1
ATOM 4145 C CA . SER D 1 79 ? -34.134 -8.265 20.253 1.00 8.78 80 SER D CA 1
ATOM 4146 C C . SER D 1 79 ? -35.513 -8.571 19.713 1.00 8.65 80 SER D C 1
ATOM 4147 O O . SER D 1 79 ? -36.237 -9.419 20.235 1.00 7.92 80 SER D O 1
ATOM 4150 N N . SER D 1 80 ? -35.871 -7.855 18.655 1.00 8.60 81 SER D N 1
ATOM 4151 C CA . SER D 1 80 ? -37.162 -8.032 18.014 1.00 8.60 81 SER D CA 1
ATOM 4152 C C . SER D 1 80 ? -36.992 -8.832 16.726 1.00 9.74 81 SER D C 1
ATOM 4153 O O . SER D 1 80 ? -37.950 -9.037 15.986 1.00 12.08 81 SER D O 1
ATOM 4156 N N . VAL D 1 81 ? -35.766 -9.273 16.460 1.00 10.57 82 VAL D N 1
ATOM 4157 C CA . VAL D 1 81 ? -35.475 -10.031 15.254 1.00 11.01 82 VAL D CA 1
ATOM 4158 C C . VAL D 1 81 ? -35.511 -11.535 15.517 1.00 10.75 82 VAL D C 1
ATOM 4159 O O . VAL D 1 81 ? -34.902 -12.034 16.467 1.00 9.73 82 VAL D O 1
ATOM 4163 N N . ASN D 1 82 ? -36.246 -12.249 14.673 1.00 10.50 83 ASN D N 1
ATOM 4164 C CA . ASN D 1 82 ? -36.366 -13.695 14.796 1.00 12.07 83 ASN D CA 1
ATOM 4165 C C . ASN D 1 82 ? -35.086 -14.328 14.274 1.00 12.04 83 ASN D C 1
ATOM 4166 O O . ASN D 1 82 ? -34.519 -13.861 13.287 1.00 11.69 83 ASN D O 1
ATOM 4171 N N . GLU D 1 83 ? -34.622 -15.387 14.928 1.00 12.10 84 GLU D N 1
ATOM 4172 C CA . GLU D 1 83 ? -33.402 -16.040 14.479 1.00 11.81 84 GLU D CA 1
ATOM 4173 C C . GLU D 1 83 ? -33.673 -16.889 13.242 1.00 12.90 84 GLU D C 1
ATOM 4174 O O . GLU D 1 83 ? -34.820 -17.264 12.968 1.00 10.74 84 GLU D O 1
ATOM 4180 N N . GLY D 1 84 ? -32.607 -17.166 12.496 1.00 13.09 85 GLY D N 1
ATOM 4181 C CA . GLY D 1 84 ? -32.712 -17.967 11.295 1.00 15.57 85 GLY D CA 1
ATOM 4182 C C . GLY D 1 84 ? -33.200 -19.351 11.646 1.00 17.70 85 GLY D C 1
ATOM 4183 O O . GLY D 1 84 ? -32.873 -19.878 12.711 1.00 16.82 85 GLY D O 1
ATOM 4184 N N . THR D 1 85 ? -33.980 -19.945 10.756 1.00 19.64 86 THR D N 1
ATOM 4185 C CA . THR D 1 85 ? -34.504 -21.272 10.995 1.00 23.74 86 THR D CA 1
ATOM 4186 C C . THR D 1 85 ? -33.625 -22.286 10.279 1.00 24.87 86 THR D C 1
ATOM 4187 O O . THR D 1 85 ? -33.714 -23.494 10.521 1.00 23.72 86 THR D O 1
ATOM 4191 N N . SER D 1 86 ? -32.741 -21.769 9.428 1.00 26.58 87 SER D N 1
ATOM 4192 C CA . SER D 1 86 ? -31.828 -22.599 8.646 1.00 27.83 87 SER D CA 1
ATOM 4193 C C . SER D 1 86 ? -32.630 -23.721 8.010 1.00 28.07 87 SER D C 1
ATOM 4194 O O . SER D 1 86 ? -32.606 -24.868 8.463 1.00 29.63 87 SER D O 1
ATOM 4197 N N . LYS D 1 87 ? -33.376 -23.352 6.976 1.00 26.93 88 LYS D N 1
ATOM 4198 C CA . LYS D 1 87 ? -34.216 -24.278 6.227 1.00 26.13 88 LYS D CA 1
ATOM 4199 C C . LYS D 1 87 ? -34.778 -23.543 5.012 1.00 24.51 88 LYS D C 1
ATOM 4200 O O . LYS D 1 87 ? -35.257 -24.168 4.065 1.00 24.10 88 LYS D O 1
ATOM 4206 N N . GLU D 1 88 ? -34.699 -22.214 5.039 1.00 23.09 89 GLU D N 1
ATOM 4207 C CA . GLU D 1 88 ? -35.218 -21.402 3.943 1.00 21.69 89 GLU D CA 1
ATOM 4208 C C . GLU D 1 88 ? -34.353 -21.417 2.686 1.00 19.51 89 GLU D C 1
ATOM 4209 O O . GLU D 1 88 ? -33.152 -21.673 2.736 1.00 19.45 89 GLU D O 1
ATOM 4215 N N . SER D 1 89 ? -34.987 -21.141 1.556 1.00 16.41 90 SER D N 1
ATOM 4216 C CA . SER D 1 89 ? -34.298 -21.102 0.276 1.00 15.78 90 SER D CA 1
ATOM 4217 C C . SER D 1 89 ? -33.562 -19.776 0.169 1.00 14.59 90 SER D C 1
ATOM 4218 O O . SER D 1 89 ? -33.704 -18.912 1.040 1.00 14.30 90 SER D O 1
ATOM 4221 N N . ALA D 1 90 ? -32.786 -19.617 -0.900 1.00 13.45 91 ALA D N 1
ATOM 4222 C CA . ALA D 1 90 ? -32.043 -18.384 -1.133 1.00 12.63 91 ALA D CA 1
ATOM 4223 C C . ALA D 1 90 ? -33.028 -17.218 -1.199 1.00 12.51 91 ALA D C 1
ATOM 4224 O O . ALA D 1 90 ? -32.762 -16.126 -0.700 1.00 10.19 91 ALA D O 1
ATOM 4226 N N . GLU D 1 91 ? -34.168 -17.469 -1.830 1.00 13.24 92 GLU D N 1
ATOM 4227 C CA . GLU D 1 91 ? -35.232 -16.479 -1.981 1.00 15.00 92 GLU D CA 1
ATOM 4228 C C . GLU D 1 91 ? -35.778 -16.040 -0.632 1.00 13.59 92 GLU D C 1
ATOM 4229 O O . GLU D 1 91 ? -35.971 -14.853 -0.378 1.00 11.83 92 GLU D O 1
ATOM 4235 N N . GLU D 1 92 ? -36.049 -17.021 0.218 1.00 13.66 93 GLU D N 1
ATOM 4236 C CA . GLU D 1 92 ? -36.592 -16.770 1.543 1.00 13.67 93 GLU D CA 1
ATOM 4237 C C . GLU D 1 92 ? -35.617 -15.954 2.379 1.00 12.40 93 GLU D C 1
ATOM 4238 O O . GLU D 1 92 ? -36.018 -15.055 3.122 1.00 11.07 93 GLU D O 1
ATOM 4244 N N . MET D 1 93 ? -34.336 -16.282 2.268 1.00 9.56 94 MET D N 1
ATOM 4245 C CA . MET D 1 93 ? -33.316 -15.572 3.025 1.00 8.77 94 MET D CA 1
ATOM 4246 C C . MET D 1 93 ? -33.290 -14.100 2.653 1.00 8.71 94 MET D C 1
ATOM 4247 O O . MET D 1 93 ? -33.271 -13.238 3.524 1.00 8.56 94 MET D O 1
ATOM 4252 N N . VAL D 1 94 ? -33.293 -13.813 1.356 1.00 9.11 95 VAL D N 1
ATOM 4253 C CA . VAL D 1 94 ? -33.258 -12.429 0.904 1.00 9.69 95 VAL D CA 1
ATOM 4254 C C . VAL D 1 94 ? -34.532 -11.682 1.325 1.00 9.82 95 VAL D C 1
ATOM 4255 O O . VAL D 1 94 ? -34.455 -10.565 1.825 1.00 9.60 95 VAL D O 1
ATOM 4259 N N . GLN D 1 95 ? -35.694 -12.306 1.140 1.00 10.17 96 GLN D N 1
ATOM 4260 C CA . GLN D 1 95 ? -36.968 -11.690 1.525 1.00 11.19 96 GLN D CA 1
ATOM 4261 C C . GLN D 1 95 ? -37.007 -11.437 3.034 1.00 10.38 96 GLN D C 1
ATOM 4262 O O . GLN D 1 95 ? -37.491 -10.404 3.493 1.00 9.94 96 GLN D O 1
ATOM 4268 N N . THR D 1 96 ? -36.497 -12.397 3.799 1.00 9.80 97 THR D N 1
ATOM 4269 C CA . THR D 1 96 ? -36.458 -12.279 5.253 1.00 9.17 97 THR D CA 1
ATOM 4270 C C . THR D 1 96 ? -35.594 -11.086 5.642 1.00 8.34 97 THR D C 1
ATOM 4271 O O . THR D 1 96 ? -35.938 -10.335 6.545 1.00 8.49 97 THR D O 1
ATOM 4275 N N . LEU D 1 97 ? -34.470 -10.916 4.955 1.00 9.14 98 LEU D N 1
ATOM 4276 C CA . LEU D 1 97 ? -33.562 -9.810 5.243 1.00 9.37 98 LEU D CA 1
ATOM 4277 C C . LEU D 1 97 ? -34.193 -8.478 4.887 1.00 9.26 98 LEU D C 1
ATOM 4278 O O . LEU D 1 97 ? -34.010 -7.488 5.599 1.00 9.48 98 LEU D O 1
ATOM 4283 N N . VAL D 1 98 ? -34.933 -8.444 3.782 1.00 8.60 99 VAL D N 1
ATOM 4284 C CA . VAL D 1 98 ? -35.616 -7.212 3.389 1.00 7.96 99 VAL D CA 1
ATOM 4285 C C . VAL D 1 98 ? -36.584 -6.879 4.528 1.00 7.20 99 VAL D C 1
ATOM 4286 O O . VAL D 1 98 ? -36.674 -5.742 4.974 1.00 7.40 99 VAL D O 1
ATOM 4290 N N . ASN D 1 99 ? -37.288 -7.898 5.008 1.00 6.55 100 ASN D N 1
ATOM 4291 C CA . ASN D 1 99 ? -38.229 -7.725 6.105 1.00 5.89 100 ASN D CA 1
ATOM 4292 C C . ASN D 1 99 ? -37.518 -7.295 7.394 1.00 6.20 100 ASN D C 1
ATOM 4293 O O . ASN D 1 99 ? -37.964 -6.378 8.091 1.00 4.94 100 ASN D O 1
ATOM 4298 N N . ASP D 1 100 ? -36.413 -7.959 7.712 1.00 6.64 101 ASP D N 1
ATOM 4299 C CA . ASP D 1 100 ? -35.673 -7.621 8.916 1.00 6.90 101 ASP D CA 1
ATOM 4300 C C . ASP D 1 100 ? -35.100 -6.214 8.838 1.00 6.44 101 ASP D C 1
ATOM 4301 O O . ASP D 1 100 ? -35.217 -5.432 9.785 1.00 5.95 101 ASP D O 1
ATOM 4306 N N . TYR D 1 101 ? -34.464 -5.893 7.718 1.00 7.27 102 TYR D N 1
ATOM 4307 C CA . TYR D 1 101 ? -33.893 -4.563 7.564 1.00 6.25 102 TYR D CA 1
ATOM 4308 C C . TYR D 1 101 ? -34.994 -3.516 7.615 1.00 7.39 102 TYR D C 1
ATOM 4309 O O . TYR D 1 101 ? -34.835 -2.464 8.253 1.00 8.13 102 TYR D O 1
ATOM 4318 N N . SER D 1 102 ? -36.109 -3.812 6.946 1.00 6.46 103 SER D N 1
ATOM 4319 C CA . SER D 1 102 ? -37.249 -2.903 6.915 1.00 6.77 103 SER D CA 1
ATOM 4320 C C . SER D 1 102 ? -37.764 -2.598 8.323 1.00 5.92 103 SER D C 1
ATOM 4321 O O . SER D 1 102 ? -38.059 -1.448 8.646 1.00 7.71 103 SER D O 1
ATOM 4324 N N . ALA D 1 103 ? -37.869 -3.626 9.155 1.00 5.27 104 ALA D N 1
ATOM 4325 C CA . ALA D 1 103 ? -38.340 -3.457 10.526 1.00 4.68 104 ALA D CA 1
ATOM 4326 C C . ALA D 1 103 ? -37.338 -2.625 11.321 1.00 4.49 104 ALA D C 1
ATOM 4327 O O . ALA D 1 103 ? -37.712 -1.744 12.101 1.00 5.41 104 ALA D O 1
ATOM 4329 N N . LEU D 1 104 ? -36.059 -2.908 11.119 1.00 4.54 105 LEU D N 1
ATOM 4330 C CA . LEU D 1 104 ? -35.000 -2.177 11.803 1.00 5.44 105 LEU D CA 1
ATOM 4331 C C . LEU D 1 104 ? -35.039 -0.724 11.357 1.00 5.67 105 LEU D C 1
ATOM 4332 O O . LEU D 1 104 ? -34.810 0.174 12.161 1.00 5.90 105 LEU D O 1
ATOM 4337 N N . ILE D 1 105 ? -35.331 -0.491 10.077 1.00 6.02 106 ILE D N 1
ATOM 4338 C CA . ILE D 1 105 ? -35.441 0.876 9.570 1.00 7.14 106 ILE D CA 1
ATOM 4339 C C . ILE D 1 105 ? -36.517 1.622 10.372 1.00 6.11 106 ILE D C 1
ATOM 4340 O O . ILE D 1 105 ? -36.328 2.767 10.777 1.00 6.10 106 ILE D O 1
ATOM 4345 N N . GLN D 1 106 ? -37.652 0.964 10.590 1.00 5.95 107 GLN D N 1
ATOM 4346 C CA . GLN D 1 106 ? -38.748 1.552 11.351 1.00 6.30 107 GLN D CA 1
ATOM 4347 C C . GLN D 1 106 ? -38.340 1.801 12.808 1.00 6.78 107 GLN D C 1
ATOM 4348 O O . GLN D 1 106 ? -38.757 2.787 13.409 1.00 8.46 107 GLN D O 1
ATOM 4354 N N . GLU D 1 107 ? -37.521 0.911 13.369 1.00 6.62 108 GLU D N 1
ATOM 4355 C CA . GLU D 1 107 ? -37.044 1.066 14.747 1.00 7.37 108 GLU D CA 1
ATOM 4356 C C . GLU D 1 107 ? -36.092 2.252 14.806 1.00 6.25 108 GLU D C 1
ATOM 4357 O O . GLU D 1 107 ? -36.134 3.043 15.749 1.00 6.84 108 GLU D O 1
ATOM 4363 N N . LEU D 1 108 ? -35.223 2.368 13.802 1.00 7.36 109 LEU D N 1
ATOM 4364 C CA . LEU D 1 108 ? -34.255 3.469 13.767 1.00 8.53 109 LEU D CA 1
ATOM 4365 C C . LEU D 1 108 ? -34.964 4.811 13.702 1.00 8.40 109 LEU D C 1
ATOM 4366 O O . LEU D 1 108 ? -34.552 5.766 14.373 1.00 8.47 109 LEU D O 1
ATOM 4371 N N . LYS D 1 109 ? -36.015 4.887 12.883 1.00 7.45 110 LYS D N 1
ATOM 4372 C CA . LYS D 1 109 ? -36.802 6.119 12.746 1.00 8.20 110 LYS D CA 1
ATOM 4373 C C . LYS D 1 109 ? -37.321 6.561 14.110 1.00 7.73 110 LYS D C 1
ATOM 4374 O O . LYS D 1 109 ? -37.179 7.720 14.484 1.00 7.94 110 LYS D O 1
ATOM 4380 N N . GLU D 1 110 ? -37.917 5.636 14.856 1.00 8.56 111 GLU D N 1
ATOM 4381 C CA . GLU D 1 110 ? -38.424 5.976 16.178 1.00 8.45 111 GLU D CA 1
ATOM 4382 C C . GLU D 1 110 ? -37.265 6.318 17.101 1.00 10.28 111 GLU D C 1
ATOM 4383 O O . GLU D 1 110 ? -37.342 7.280 17.872 1.00 9.56 111 GLU D O 1
ATOM 4389 N N . GLY D 1 111 ? -36.200 5.515 17.019 1.00 8.47 112 GLY D N 1
ATOM 4390 C CA . GLY D 1 111 ? -35.027 5.720 17.854 1.00 7.59 112 GLY D CA 1
ATOM 4391 C C . GLY D 1 111 ? -34.425 7.086 17.641 1.00 6.91 112 GLY D C 1
ATOM 4392 O O . GLY D 1 111 ? -33.921 7.702 18.580 1.00 7.69 112 GLY D O 1
ATOM 4393 N N . MET D 1 112 ? -34.470 7.569 16.404 1.00 5.84 113 MET D N 1
ATOM 4394 C CA . MET D 1 112 ? -33.935 8.890 16.115 1.00 7.72 113 MET D CA 1
ATOM 4395 C C . MET D 1 112 ? -34.849 9.971 16.682 1.00 8.40 113 MET D C 1
ATOM 4396 O O . MET D 1 112 ? -34.386 11.070 17.000 1.00 9.76 113 MET D O 1
ATOM 4401 N N . GLU D 1 113 ? -36.138 9.649 16.825 1.00 9.05 114 GLU D N 1
ATOM 4402 C CA . GLU D 1 113 ? -37.110 10.590 17.392 1.00 10.39 114 GLU D CA 1
ATOM 4403 C C . GLU D 1 113 ? -36.720 10.804 18.849 1.00 9.52 114 GLU D C 1
ATOM 4404 O O . GLU D 1 113 ? -36.607 11.929 19.325 1.00 8.84 114 GLU D O 1
ATOM 4410 N N . VAL D 1 114 ? -36.529 9.687 19.548 1.00 8.23 115 VAL D N 1
ATOM 4411 C CA . VAL D 1 114 ? -36.181 9.698 20.963 1.00 7.41 115 VAL D CA 1
ATOM 4412 C C . VAL D 1 114 ? -34.893 10.454 21.253 1.00 7.36 115 VAL D C 1
ATOM 4413 O O . VAL D 1 114 ? -34.842 11.270 22.177 1.00 7.80 115 VAL D O 1
ATOM 4417 N N . ALA D 1 115 ? -33.851 10.177 20.472 1.00 7.23 116 ALA D N 1
ATOM 4418 C CA . ALA D 1 115 ? -32.577 10.855 20.657 1.00 7.47 116 ALA D CA 1
ATOM 4419 C C . ALA D 1 115 ? -32.749 12.354 20.415 1.00 6.83 116 ALA D C 1
ATOM 4420 O O . ALA D 1 115 ? -32.204 13.167 21.144 1.00 8.64 116 ALA D O 1
ATOM 4422 N N . GLY D 1 116 ? -33.513 12.711 19.387 1.00 8.01 117 GLY D N 1
ATOM 4423 C CA . GLY D 1 116 ? -33.740 14.116 19.088 1.00 8.51 117 GLY D CA 1
ATOM 4424 C C . GLY D 1 116 ? -34.467 14.854 20.193 1.00 8.06 117 GLY D C 1
ATOM 4425 O O . GLY D 1 116 ? -34.126 15.990 20.533 1.00 8.66 117 GLY D O 1
ATOM 4426 N N . GLU D 1 117 ? -35.482 14.209 20.760 1.00 9.48 118 GLU D N 1
ATOM 4427 C CA . GLU D 1 117 ? -36.257 14.816 21.831 1.00 9.24 118 GLU D CA 1
ATOM 4428 C C . GLU D 1 117 ? -35.497 14.850 23.159 1.00 10.16 118 GLU D C 1
ATOM 4429 O O . GLU D 1 117 ? -35.949 15.474 24.128 1.00 10.17 118 GLU D O 1
ATOM 4435 N N . ALA D 1 118 ? -34.348 14.180 23.205 1.00 9.15 119 ALA D N 1
ATOM 4436 C CA . ALA D 1 118 ? -33.507 14.163 24.406 1.00 8.14 119 ALA D CA 1
ATOM 4437 C C . ALA D 1 118 ? -32.339 15.126 24.201 1.00 8.55 119 ALA D C 1
ATOM 4438 O O . ALA D 1 118 ? -31.487 15.291 25.084 1.00 8.25 119 ALA D O 1
ATOM 4440 N N . GLY D 1 119 ? -32.306 15.744 23.022 1.00 8.02 120 GLY D N 1
ATOM 4441 C CA . GLY D 1 119 ? -31.244 16.672 22.689 1.00 9.45 120 GLY D CA 1
ATOM 4442 C C . GLY D 1 119 ? -29.929 15.951 22.440 1.00 9.33 120 GLY D C 1
ATOM 4443 O O . GLY D 1 119 ? -28.851 16.509 22.648 1.00 11.95 120 GLY D O 1
ATOM 4444 N N . ASP D 1 120 ? -30.022 14.716 21.963 1.00 7.82 121 ASP D N 1
ATOM 4445 C CA . ASP D 1 120 ? -28.843 13.899 21.708 1.00 7.10 121 ASP D CA 1
ATOM 4446 C C . ASP D 1 120 ? -28.556 13.729 20.215 1.00 8.18 121 ASP D C 1
ATOM 4447 O O . ASP D 1 120 ? -28.910 12.719 19.607 1.00 8.58 121 ASP D O 1
ATOM 4452 N N . ALA D 1 121 ? -27.889 14.726 19.647 1.00 8.34 122 ALA D N 1
ATOM 4453 C CA . ALA D 1 121 ? -27.552 14.749 18.231 1.00 9.16 122 ALA D CA 1
ATOM 4454 C C . ALA D 1 121 ? -26.591 13.656 17.782 1.00 8.85 122 ALA D C 1
ATOM 4455 O O . ALA D 1 121 ? -26.739 13.119 16.681 1.00 10.95 122 ALA D O 1
ATOM 4457 N N . THR D 1 122 ? -25.606 13.326 18.611 1.00 8.39 123 THR D N 1
ATOM 4458 C CA . THR D 1 122 ? -24.647 12.290 18.227 1.00 8.65 123 THR D CA 1
ATOM 4459 C C . THR D 1 122 ? -25.312 10.924 18.102 1.00 7.98 123 THR D C 1
ATOM 4460 O O . THR D 1 122 ? -25.132 10.231 17.097 1.00 7.68 123 THR D O 1
ATOM 4464 N N . SER D 1 123 ? -26.093 10.528 19.104 1.00 8.17 124 SER D N 1
ATOM 4465 C CA . SER D 1 123 ? -26.737 9.223 19.017 1.00 8.05 124 SER D CA 1
ATOM 4466 C C . SER D 1 123 ? -27.705 9.207 17.834 1.00 8.38 124 SER D C 1
ATOM 4467 O O . SER D 1 123 ? -27.801 8.210 17.121 1.00 8.99 124 SER D O 1
ATOM 4470 N N . ALA D 1 124 ? -28.404 10.317 17.608 1.00 7.85 125 ALA D N 1
ATOM 4471 C CA . ALA D 1 124 ? -29.344 10.400 16.491 1.00 8.55 125 ALA D CA 1
ATOM 4472 C C . ALA D 1 124 ? -28.602 10.168 15.173 1.00 7.73 125 ALA D C 1
ATOM 4473 O O . ALA D 1 124 ? -29.071 9.422 14.301 1.00 7.73 125 ALA D O 1
ATOM 4475 N N . ASP D 1 125 ? -27.437 10.800 15.045 1.00 7.14 126 ASP D N 1
ATOM 4476 C CA . ASP D 1 125 ? -26.622 10.680 13.846 1.00 8.27 126 ASP D CA 1
ATOM 4477 C C . ASP D 1 125 ? -26.079 9.269 13.631 1.00 8.23 126 ASP D C 1
ATOM 4478 O O . ASP D 1 125 ? -25.995 8.791 12.498 1.00 8.29 126 ASP D O 1
ATOM 4483 N N . MET D 1 126 ? -25.695 8.608 14.716 1.00 8.37 127 MET D N 1
ATOM 4484 C CA . MET D 1 126 ? -25.184 7.245 14.612 1.00 7.92 127 MET D CA 1
ATOM 4485 C C . MET D 1 126 ? -26.281 6.345 14.053 1.00 7.99 127 MET D C 1
ATOM 4486 O O . MET D 1 126 ? -26.059 5.571 13.119 1.00 7.19 127 MET D O 1
ATOM 4491 N N . LEU D 1 127 ? -27.465 6.453 14.643 1.00 6.99 128 LEU D N 1
ATOM 4492 C CA . LEU D 1 127 ? -28.613 5.678 14.214 1.00 7.07 128 LEU D CA 1
ATOM 4493 C C . LEU D 1 127 ? -28.947 5.996 12.750 1.00 7.46 128 LEU D C 1
ATOM 4494 O O . LEU D 1 127 ? -29.304 5.111 11.986 1.00 8.09 128 LEU D O 1
ATOM 4499 N N . LEU D 1 128 ? -28.829 7.265 12.371 1.00 8.19 129 LEU D N 1
ATOM 4500 C CA . LEU D 1 128 ? -29.120 7.690 10.999 1.00 8.26 129 LEU D CA 1
ATOM 4501 C C . LEU D 1 128 ? -28.199 6.981 10.016 1.00 8.04 129 LEU D C 1
ATOM 4502 O O . LEU D 1 128 ? -28.649 6.491 8.977 1.00 9.08 129 LEU D O 1
ATOM 4507 N N . ALA D 1 129 ? -26.912 6.936 10.353 1.00 7.39 130 ALA D N 1
ATOM 4508 C CA . ALA D 1 129 ? -25.909 6.297 9.507 1.00 8.49 130 ALA D CA 1
ATOM 4509 C C . ALA D 1 129 ? -26.275 4.857 9.166 1.00 7.53 130 ALA D C 1
ATOM 4510 O O . ALA D 1 129 ? -26.047 4.412 8.044 1.00 8.58 130 ALA D O 1
ATOM 4512 N N . ILE D 1 130 ? -26.842 4.125 10.119 1.00 7.24 131 ILE D N 1
ATOM 4513 C CA . ILE D 1 130 ? -27.248 2.751 9.829 1.00 8.08 131 ILE D CA 1
ATOM 4514 C C . ILE D 1 130 ? -28.492 2.765 8.954 1.00 7.40 131 ILE D C 1
ATOM 4515 O O . ILE D 1 130 ? -28.611 1.996 8.003 1.00 7.98 131 ILE D O 1
ATOM 4520 N N . HIS D 1 131 ? -29.421 3.645 9.307 1.00 6.51 132 HIS D N 1
ATOM 4521 C CA . HIS D 1 131 ? -30.674 3.801 8.584 1.00 7.34 132 HIS D CA 1
ATOM 4522 C C . HIS D 1 131 ? -30.387 4.025 7.096 1.00 7.56 132 HIS D C 1
ATOM 4523 O O . HIS D 1 131 ? -30.985 3.396 6.220 1.00 8.56 132 HIS D O 1
ATOM 4530 N N . THR D 1 132 ? -29.445 4.912 6.816 1.00 8.31 133 THR D N 1
ATOM 4531 C CA . THR D 1 132 ? -29.085 5.215 5.447 1.00 7.69 133 THR D CA 1
ATOM 4532 C C . THR D 1 132 ? -28.593 3.974 4.698 1.00 9.21 133 THR D C 1
ATOM 4533 O O . THR D 1 132 ? -28.952 3.756 3.539 1.00 8.92 133 THR D O 1
ATOM 4537 N N . THR D 1 133 ? -27.776 3.153 5.356 1.00 8.63 134 THR D N 1
ATOM 4538 C CA . THR D 1 133 ? -27.249 1.969 4.697 1.00 7.74 134 THR D CA 1
ATOM 4539 C C . THR D 1 133 ? -28.304 0.886 4.516 1.00 7.21 134 THR D C 1
ATOM 4540 O O . THR D 1 133 ? -28.385 0.270 3.451 1.00 7.70 134 THR D O 1
ATOM 4544 N N . LEU D 1 134 ? -29.120 0.664 5.544 1.00 7.28 135 LEU D N 1
ATOM 4545 C CA . LEU D 1 134 ? -30.159 -0.359 5.471 1.00 6.64 135 LEU D CA 1
ATOM 4546 C C . LEU D 1 134 ? -31.144 -0.058 4.349 1.00 6.59 135 LEU D C 1
ATOM 4547 O O . LEU D 1 134 ? -31.630 -0.965 3.676 1.00 6.17 135 LEU D O 1
ATOM 4552 N N . GLU D 1 135 ? -31.448 1.218 4.145 1.00 7.46 136 GLU D N 1
ATOM 4553 C CA . GLU D 1 135 ? -32.363 1.579 3.079 1.00 6.81 136 GLU D CA 1
ATOM 4554 C C . GLU D 1 135 ? -31.721 1.238 1.731 1.00 7.08 136 GLU D C 1
ATOM 4555 O O . GLU D 1 135 ? -32.405 0.877 0.777 1.00 7.10 136 GLU D O 1
ATOM 4561 N N . GLN D 1 136 ? -30.399 1.343 1.654 1.00 7.15 137 GLN D N 1
ATOM 4562 C CA . GLN D 1 136 ? -29.711 0.996 0.418 1.00 7.15 137 GLN D CA 1
ATOM 4563 C C . GLN D 1 136 ? -29.800 -0.511 0.248 1.00 7.60 137 GLN D C 1
ATOM 4564 O O . GLN D 1 136 ? -30.056 -1.006 -0.843 1.00 7.48 137 GLN D O 1
ATOM 4570 N N . HIS D 1 137 ? -29.598 -1.238 1.342 1.00 7.61 138 HIS D N 1
ATOM 4571 C CA . HIS D 1 137 ? -29.673 -2.685 1.288 1.00 8.40 138 HIS D CA 1
ATOM 4572 C C . HIS D 1 137 ? -31.048 -3.152 0.833 1.00 8.72 138 HIS D C 1
ATOM 4573 O O . HIS D 1 137 ? -31.162 -4.029 -0.016 1.00 9.68 138 HIS D O 1
ATOM 4580 N N . VAL D 1 138 ? -32.099 -2.572 1.394 1.00 7.21 139 VAL D N 1
ATOM 4581 C CA . VAL D 1 138 ? -33.438 -2.999 1.025 1.00 8.52 139 VAL D CA 1
ATOM 4582 C C . VAL D 1 138 ? -33.730 -2.830 -0.453 1.00 7.56 139 VAL D C 1
ATOM 4583 O O . VAL D 1 138 ? -34.354 -3.701 -1.053 1.00 9.33 139 VAL D O 1
ATOM 4587 N N . TRP D 1 139 ? -33.280 -1.726 -1.049 1.00 7.64 140 TRP D N 1
ATOM 4588 C CA . TRP D 1 139 ? -33.512 -1.506 -2.477 1.00 7.82 140 TRP D CA 1
ATOM 4589 C C . TRP D 1 139 ? -32.834 -2.593 -3.312 1.00 8.39 140 TRP D C 1
ATOM 4590 O O . TRP D 1 139 ? -33.458 -3.215 -4.177 1.00 8.16 140 TRP D O 1
ATOM 4601 N N . MET D 1 140 ? -31.547 -2.806 -3.058 1.00 8.08 141 MET D N 1
ATOM 4602 C CA . MET D 1 140 ? -30.797 -3.803 -3.797 1.00 7.71 141 MET D CA 1
ATOM 4603 C C . MET D 1 140 ? -31.385 -5.206 -3.631 1.00 7.47 141 MET D C 1
ATOM 4604 O O . MET D 1 140 ? -31.567 -5.933 -4.617 1.00 7.76 141 MET D O 1
ATOM 4609 N N . LEU D 1 141 ? -31.701 -5.579 -2.391 1.00 7.22 142 LEU D N 1
ATOM 4610 C CA . LEU D 1 141 ? -32.259 -6.895 -2.121 1.00 6.90 142 LEU D CA 1
ATOM 4611 C C . LEU D 1 141 ? -33.654 -7.070 -2.728 1.00 6.93 142 LEU D C 1
ATOM 4612 O O . LEU D 1 141 ? -33.991 -8.154 -3.211 1.00 6.89 142 LEU D O 1
ATOM 4617 N N . SER D 1 142 ? -34.461 -6.010 -2.718 1.00 7.56 143 SER D N 1
ATOM 4618 C CA . SER D 1 142 ? -35.802 -6.078 -3.310 1.00 7.15 143 SER D CA 1
ATOM 4619 C C . SER D 1 142 ? -35.662 -6.156 -4.842 1.00 7.02 143 SER D C 1
ATOM 4620 O O . SER D 1 142 ? -36.441 -6.832 -5.515 1.00 7.56 143 SER D O 1
ATOM 4623 N N . ALA D 1 143 ? -34.662 -5.452 -5.377 1.00 7.35 144 ALA D N 1
ATOM 4624 C CA . ALA D 1 143 ? -34.380 -5.454 -6.813 1.00 7.55 144 ALA D CA 1
ATOM 4625 C C . ALA D 1 143 ? -34.029 -6.882 -7.229 1.00 8.03 144 ALA D C 1
ATOM 4626 O O . ALA D 1 143 ? -34.503 -7.371 -8.248 1.00 8.80 144 ALA D O 1
ATOM 4628 N N . PHE D 1 144 ? -33.181 -7.531 -6.434 1.00 9.17 145 PHE D N 1
ATOM 4629 C CA . PHE D 1 144 ? -32.753 -8.913 -6.681 1.00 9.22 145 PHE D CA 1
ATOM 4630 C C . PHE D 1 144 ? -33.958 -9.850 -6.855 1.00 11.32 145 PHE D C 1
ATOM 4631 O O . PHE D 1 144 ? -33.985 -10.695 -7.758 1.00 9.47 145 PHE D O 1
ATOM 4639 N N . LEU D 1 145 ? -34.948 -9.698 -5.976 1.00 13.08 146 LEU D N 1
ATOM 4640 C CA . LEU D 1 145 ? -36.151 -10.521 -6.007 1.00 15.08 146 LEU D CA 1
ATOM 4641 C C . LEU D 1 145 ? -37.037 -10.089 -7.161 1.00 18.67 146 LEU D C 1
ATOM 4642 O O . LEU D 1 145 ? -38.192 -10.526 -7.289 1.00 16.81 146 LEU D O 1
ATOM 4647 N N . LYS D 1 146 ? -36.451 -9.241 -8.004 1.00 21.61 147 LYS D N 1
ATOM 4648 C CA . LYS D 1 146 ? -37.089 -8.676 -9.184 1.00 25.14 147 LYS D CA 1
ATOM 4649 C C . LYS D 1 146 ? -38.069 -7.593 -8.767 1.00 25.16 147 LYS D C 1
ATOM 4650 O O . LYS D 1 146 ? -37.958 -6.457 -9.278 1.00 25.05 147 LYS D O 1
#

Foldseek 3Di:
DALVLLLLLLQLLLLQLVLLLQQLVLCLPLADDPCNVVSVVVSVVVSVVSVVSNVVSQVVSVVSVHHHDDDNVVSVVRYPQDHDPSPDYNLCSLVSLLVSLVVLLVSLVVSLVVCVVNVNPVSSVSSVVSNVVSVVSNVVSVVVND/DALVLLLLLLQLLLLQLVLLLQQLVLCLPLADDPCNVVSVVVSVVVSVVSVVSNVVSQVVSVVSVHHHDDDNVVSVVRYPQDHDPSPDYNLCSLVSLLVSLVVLLVSLVVSLVVCVVNVNPVSSVSSVVSNVVSVVSNVVSVVVND/DALVLLLLLLQLLLLQLVLLLQQLVLCLPLADDPCNVVSVVVSVVVSVVSVVSNVVSQVVSVVSVHHHDDDNVVSVVRYPQDHDPSPDYNLCSLVSLLVSLVVLLVSLVVSLVVCVVNVNPVSSVSSVVSNVVSVVSNVVSVVVND/DALVLLLLLLQLLLLQLVLLLQQLVLCLPLADDPCNVVSVVVSVVVSVVSVVSNVVSQVVCVVSVHHHDDDNVVSVVRYPQDHDPSPDYNLCSLVSLLVSLVVLLVSLVVSLVVCVVNVNPVSSVSSVVSNVVSVVSNVVSVVVND

B-factor: mean 11.52, std 5.99, range [3.41, 48.69]

Sequence (584 aa):
STKTNVVEVLNKQVANWNVLYVKLHNYHWYVTGPHFFTLHEKFEEFYNEAGTYIDELAERILALEGKPLATMKEYLATSSVNEGTSKESAEEMVQTLVNDYSALIQELKEGMEVAGEAGDATSADMLLAIHTTLEQHVWMLSAFLKSTKTNVVEVLNKQVANWNVLYVKLHNYHWYVTGPHFFTLHEKFEEFYNEAGTYIDELAERILALEGKPLATMKEYLATSSVNEGTSKESAEEMVQTLVNDYSALIQELKEGMEVAGEAGDATSADMLLAIHTTLEQHVWMLSAFLKSTKTNVVEVLNKQVANWNVLYVKLHNYHWYVTGPHFFTLHEKFEEFYNEAGTYIDELAERILALEGKPLATMKEYLATSSVNEGTSKESAEEMVQTLVNDYSALIQELKEGMEVAGEAGDATSADMLLAIHTTLEQHVWMLSAFLKSTKTNVVEVLNKQVANWNVLYVKLHNYHWYVTGPHFFTLHEKFEEFYNEAGTYIDELAERILALEGKPLATMKEYLATSSVNEGTSKESAEEMVQTLVNDYSALIQELKEGMEVAGEAGDATSADMLLAIHTTLEQHVWMLSAFLK

CATH classification: 1.20.1260.10

Solvent-accessible surface area: 25110 Å² total; per-residue (Å²): 65,81,105,65,63,0,12,96,31,0,15,66,8,0,0,0,5,5,0,1,7,3,2,2,1,0,2,2,3,42,0,49,9,58,79,0,21,56,3,18,108,79,0,38,106,7,24,62,46,4,6,71,21,1,15,75,0,0,55,110,0,56,71,34,124,11,154,2,40,7,25,1,145,75,1,60,81,46,22,67,13,92,39,4,88,41,180,34,52,21,95,84,0,0,78,31,0,19,94,12,7,47,52,0,11,109,42,1,86,108,6,48,104,39,0,47,132,33,71,29,80,89,1,15,90,23,2,73,49,0,20,67,52,4,76,89,27,27,150,68,8,50,55,86,46,229,64,79,105,65,62,0,12,96,32,0,15,65,8,0,0,0,5,4,0,1,8,4,2,2,2,0,2,2,10,42,3,96,42,132,90,63,159,57,4,36,108,77,0,40,107,6,24,63,45,4,6,73,20,1,15,76,0,0,21,36,0,22,15,32,125,10,152,2,40,6,24,1,145,74,1,62,81,45,23,68,13,92,39,3,90,42,180,33,57,20,96,83,0,0,79,30,0,18,93,11,8,46,53,0,10,106,41,1,89,108,5,47,106,38,0,48,130,34,61,28,40,9,1,16,60,23,2,72,49,0,20,66,51,4,75,90,27,26,152,66,8,49,53,87,45,229,64,79,105,66,62,0,12,95,32,0,16,65,8,0,0,0,5,4,0,1,7,5,1,2,2,0,2,2,9,41,2,95,41,134,92,64,162,56,4,37,107,75,0,39,106,7,24,62,45,4,6,71,20,1,15,76,0,0,55,110,0,55,71,34,123,11,154,2,41,6,24,1,147,74,0,61,81,45,21,69,13,91,38,4,87,42,182,33,58,20,96,82,0,0,79,31,0,20,94,12,8,46,53,0,11,107,40,1,88,109,6,47,106,39,0,48,131,33,70,29,79,88,1,15,89,24,2,73,49,0,22,66,50,4,76,89,27,27,151,67,8,49,55,86,46,231,64,79,105,65,63,0,12,96,31,0,15,64,8,0,0,0,5,4,0,1,7,4,1,2,2,0,2,3,8,42,2,96,41,134,38,63,161,36,0,36,108,46,0,38,106,8,23,62,47,3,6,71,20,0,15,74,0,0,56,111,0,56,71,33,124,10,153,2,41,7,24,1,144,74,0,62,80,46,22,66,13,91,39,4,88,42,180,34,58,22,96,83,0,0,79,30,0,19,93,12,8,47,52,0,10,107,42,1,78,109,6,33,106,40,0,47,129,33,70,29,81,88,1,15,80,24,2,17,49,0,10,24,48,4,37,25,27,20,24,30,0,50,8,13,44,182

Radius of gyration: 28.9 Å; Cα contacts (8 Å, |Δi|>4): 807; chains: 4; bounding box: 46×80×82 Å

Secondary structure (DSSP, 8-state):
--HHHHHHHHHHHHHHHHHHHHHHHHHHHH--STTHHHHHHHHHHHHHHHHHHHHHHHHHHHHTT------HHHHHHH--SPPP-S---HHHHHHHHHHHHHHHHHHHHHHHHHHHHTT-HHHHHHHHHHHHHHHHHHHHHHHHT-/--HHHHHHHHHHHHHHHHHHHHHHHHHHHH--STTHHHHHHHHHHHHHHHHHHHHHHHHHHHHTT------HHHHHHH--SPPP-S---HHHHHHHHHHHHHHHHHHHHHHHHHHHHTT-HHHHHHHHHHHHHHHHHHHHHHHHT-/--HHHHHHHHHHHHHHHHHHHHHHHHHHHH--STTHHHHHHHHHHHHHHHHHHHHHHHHHHHHTT------HHHHHHH--SPPP-S---HHHHHHHHHHHHHHHHHHHHHHHHHHHHTT-HHHHHHHHHHHHHHHHHHHHHHHHT-/--HHHHHHHHHHHHHHHHHHHHHHHHHHHH--STTHHHHHHHHHHHHHHHHHHHHHHHHHHHHTT------HHHHHHH--SPPP-S---HHHHHHHHHHHHHHHHHHHHHHHHHHHHTT-HHHHHHHHHHHHHHHHHHHHHHHHT-

InterPro domains:
  IPR002177 DNA-binding protein Dps [PIRSF005900] (3-147)
  IPR002177 DNA-binding protein Dps [PR01346] (29-45)
  IPR002177 DNA-binding protein Dps [PR01346] (53-69)
  IPR002177 DNA-binding protein Dps [PR01346] (124-142)
  IPR002177 DNA-binding protein Dps [PTHR42932] (3-147)
  IPR002177 DNA-binding protein Dps [cd01043] (9-146)
  IPR008331 Ferritin/DPS domain [PF00210] (9-146)
  IPR009078 Ferritin-like superfamily [SSF47240] (7-146)
  IPR012347 Ferritin-like [G3DSA:1.20.1260.10] (2-147)
  IPR023188 DNA-binding protein Dps, conserved site [PS00818] (29-45)

Nearest PDB structures (foldseek):
  1jig-assembly1_A  TM=1.007E+00  e=3.560E-19  Bacillus anthracis
  1n1q-assembly1_A  TM=1.001E+00  e=9.311E-13  Brevibacillus brevis
  2d5k-assembly1_B  TM=9.962E-01  e=2.902E-12  Staphylococcus aureus subsp. aureus COL
  2chp-assembly1_A  TM=9.808E-01  e=1.102E-11  Bacillus subtilis subsp. subtilis str. 168
  2c41-assembly1_C  TM=9.741E-01  e=2.658E-09  Thermosynechococcus vestitus BP-1

Organism: Bacillus anthracis (NCBI:txid1392)